Protein AF-A0A3C0K9N1-F1 (afdb_monomer)

Solvent-accessible surface area (backbone atoms only — not comparable to full-atom values): 19624 Å² total; per-residue (Å²): 109,70,69,60,33,52,50,52,17,53,50,45,26,50,51,42,51,54,48,61,71,38,53,42,49,38,34,46,33,34,35,40,28,23,64,56,66,27,59,30,39,39,35,45,18,40,74,100,64,52,79,46,93,79,39,55,53,50,42,80,39,55,44,75,37,80,40,80,46,78,43,80,44,89,32,66,52,48,59,44,32,40,38,42,26,65,38,64,45,62,46,47,36,34,42,34,37,44,34,44,33,46,99,86,49,77,48,74,28,47,32,70,57,42,60,73,44,45,76,48,61,37,47,42,45,82,74,45,82,44,97,82,19,34,32,30,39,28,75,36,59,67,20,31,41,31,34,61,49,60,68,79,73,54,55,78,80,58,68,74,76,51,45,61,64,25,50,51,50,10,51,53,52,24,53,52,48,50,51,50,53,50,51,51,52,48,33,48,72,77,36,48,69,58,39,52,51,51,50,46,31,48,57,74,45,64,54,44,53,50,52,52,22,48,52,53,31,57,57,41,57,72,66,50,55,58,30,51,50,58,75,74,12,42,41,35,50,38,20,14,47,27,36,59,59,70,69,27,54,13,67,56,97,55,100,78,44,64,74,56,80,91,62,77,62,64,68,25,49,52,39,20,51,42,36,60,75,77,35,64,67,58,56,82,48,61,69,61,36,49,34,56,31,90,42,14,32,63,58,40,54,45,49,43,60,32,37,29,46,23,34,39,16,39,26,55,31,41,23,68,77,68,71,35,73,49,68,59,14,51,52,51,27,50,49,48,33,70,72,48,60,55,31,55,74,56,40,51,37,54,61,61,66,52,50,47,52,13,49,54,34,36,32,52,31,28,38,54,48,11,69,74,68,72,39,71,69,36,40,63,67,32,108

pLDDT: mean 93.13, std 4.32, range [76.69, 98.56]

Secondary structure (DSSP, 8-state):
-HHHHHHHHHHHHHHHHHHHHH---EEEEEEEEESS--EEEEEEEETTTEEEEEEEEEEEPPBTS-EEEEEEE--SS---EEEEE--SSSEEEEEEEEEEE-SS-EEEE-HHHHHHTEEEEESEEEEEEETTEEEEEE-SS--EEEEEPPHHHHSPPPHHHHHHHHHHHHHHHHHHHHHHHHHHHHHHHH-HHHHHHHHHHHHTSSHHHHHHHHHHHHHHHHT--SPPP-TTHHHHHHHHHHHHHTS---S--SSSPPP--SS-SHHHHHHHHHHHHH-GGGGTS-HHHHHTSTTHHHHHHTHHHHHHHHHHHHHHHHHHHH--SSHHHHHHHHHHIIIIIT-HHHHSS--SHHHHHHHHHHHHHHHHHHHHH--HHHHHHH-

Structure (mmCIF, N/CA/C/O backbone):
data_AF-A0A3C0K9N1-F1
#
_entry.id   AF-A0A3C0K9N1-F1
#
loop_
_atom_site.group_PDB
_atom_site.id
_atom_site.type_symbol
_atom_site.label_atom_id
_atom_site.label_alt_id
_atom_site.label_comp_id
_atom_site.label_asym_id
_atom_site.label_entity_id
_atom_site.label_seq_id
_atom_site.pdbx_PDB_ins_code
_atom_site.Cartn_x
_atom_site.Cartn_y
_atom_site.Cartn_z
_atom_site.occupancy
_atom_site.B_iso_or_equiv
_atom_site.auth_seq_id
_atom_site.auth_comp_id
_atom_site.auth_asym_id
_atom_site.auth_atom_id
_atom_site.pdbx_PDB_model_num
ATOM 1 N N . MET A 1 1 ? -16.575 25.381 24.005 1.00 87.31 1 MET A N 1
ATOM 2 C CA . MET A 1 1 ? -16.587 25.046 22.565 1.00 87.31 1 MET A CA 1
ATOM 3 C C . MET A 1 1 ? -15.378 25.655 21.863 1.00 87.31 1 MET A C 1
ATOM 5 O O . MET A 1 1 ? -14.521 24.886 21.456 1.00 87.31 1 MET A O 1
ATOM 9 N N . ALA A 1 2 ? -15.237 26.988 21.836 1.00 91.00 2 ALA A N 1
ATOM 10 C CA . ALA A 1 2 ? -14.139 27.690 21.152 1.00 91.00 2 ALA A CA 1
ATOM 11 C C . ALA A 1 2 ? -12.730 27.137 21.454 1.00 91.00 2 ALA A C 1
ATOM 13 O O . ALA A 1 2 ? -12.016 26.767 20.531 1.00 91.00 2 ALA A O 1
ATOM 14 N N . VAL A 1 3 ? -12.365 26.972 22.733 1.00 93.31 3 VAL A N 1
ATOM 15 C CA . VAL A 1 3 ? -11.041 26.439 23.125 1.00 93.31 3 VAL A CA 1
ATOM 16 C C . VAL A 1 3 ? -10.761 25.050 22.535 1.00 93.31 3 VAL A C 1
ATOM 18 O O . VAL A 1 3 ? -9.659 24.802 22.060 1.00 93.31 3 VAL A O 1
ATOM 21 N N . ARG A 1 4 ? -11.751 24.144 22.512 1.00 89.12 4 ARG A N 1
ATOM 22 C CA . ARG A 1 4 ? -11.570 22.787 21.960 1.00 89.12 4 ARG A CA 1
ATOM 23 C C . ARG A 1 4 ? -11.407 22.810 20.447 1.00 89.12 4 ARG A C 1
ATOM 25 O O . ARG A 1 4 ? -10.566 22.092 19.929 1.00 89.12 4 ARG A O 1
ATOM 32 N N . VAL A 1 5 ? -12.187 23.645 19.760 1.00 91.94 5 VAL A N 1
ATOM 33 C CA . VAL A 1 5 ? -12.077 23.840 18.308 1.00 91.94 5 VAL A CA 1
ATOM 34 C C . VAL A 1 5 ? -10.672 24.332 17.963 1.00 91.94 5 VAL A C 1
ATOM 36 O O . VAL A 1 5 ? -10.017 23.744 17.110 1.00 91.94 5 VAL A O 1
ATOM 39 N N . ILE A 1 6 ? -10.185 25.356 18.673 1.00 93.12 6 ILE A N 1
ATOM 40 C CA . ILE A 1 6 ? -8.833 25.897 18.485 1.00 93.12 6 ILE A CA 1
ATOM 41 C C . ILE A 1 6 ? -7.780 24.816 18.738 1.00 93.12 6 ILE A C 1
ATOM 43 O O . ILE A 1 6 ? -6.900 24.627 17.904 1.00 93.12 6 ILE A O 1
ATOM 47 N N . LEU A 1 7 ? -7.896 24.060 19.835 1.00 91.06 7 LEU A N 1
ATOM 48 C CA . LEU A 1 7 ? -6.972 22.970 20.154 1.00 91.06 7 LEU A CA 1
ATOM 49 C C . LEU A 1 7 ? -6.930 21.913 19.037 1.00 91.06 7 LEU A C 1
ATOM 51 O O . LEU A 1 7 ? -5.851 21.510 18.614 1.00 91.06 7 LEU A O 1
ATOM 55 N N . VAL A 1 8 ? -8.091 21.494 18.524 1.00 88.50 8 VAL A N 1
ATOM 56 C CA . VAL A 1 8 ? -8.186 20.526 17.420 1.00 88.50 8 VAL A CA 1
ATOM 57 C C . VAL A 1 8 ? -7.553 21.085 16.140 1.00 88.50 8 VAL A C 1
ATOM 59 O O . VAL A 1 8 ? -6.824 20.364 15.460 1.00 88.50 8 VAL A O 1
ATOM 62 N N . GLY A 1 9 ? -7.753 22.371 15.842 1.00 91.88 9 GLY A N 1
ATOM 63 C CA . GLY A 1 9 ? -7.076 23.052 14.735 1.00 91.88 9 GLY A CA 1
ATOM 64 C C . GLY A 1 9 ? -5.554 23.073 14.891 1.00 91.88 9 GLY A C 1
ATOM 65 O O . GLY A 1 9 ? -4.833 22.728 13.957 1.00 91.88 9 GLY A O 1
ATOM 66 N N . MET A 1 10 ? -5.053 23.402 16.085 1.00 93.25 10 MET A N 1
ATOM 67 C CA . MET A 1 10 ? -3.617 23.374 16.388 1.00 93.25 10 MET A CA 1
ATOM 68 C C . MET A 1 10 ? -3.032 21.965 16.255 1.00 93.25 10 MET A C 1
ATOM 70 O O . MET A 1 10 ? -1.950 21.802 15.696 1.00 93.25 10 MET A O 1
ATOM 74 N N . MET A 1 11 ? -3.753 20.941 16.721 1.00 88.19 11 MET A N 1
ATOM 75 C CA . MET A 1 11 ? -3.347 19.543 16.562 1.00 88.19 11 MET A CA 1
ATOM 76 C C . MET A 1 11 ? -3.305 19.126 15.091 1.00 88.19 11 MET A C 1
ATOM 78 O O . MET A 1 11 ? -2.355 18.464 14.684 1.00 88.19 11 MET A O 1
ATOM 82 N N . ALA A 1 12 ? -4.292 19.529 14.286 1.00 88.44 12 ALA A N 1
ATOM 83 C CA . ALA A 1 12 ? -4.311 19.255 12.851 1.00 88.44 12 ALA A CA 1
ATOM 84 C C . ALA A 1 12 ? -3.141 19.935 12.127 1.00 88.44 12 ALA A C 1
ATOM 86 O O . ALA A 1 12 ? -2.463 19.292 11.327 1.00 88.44 12 ALA A O 1
ATOM 87 N N . LEU A 1 13 ? -2.854 21.200 12.456 1.00 91.88 13 LEU A N 1
ATOM 88 C CA . LEU A 1 13 ? -1.699 21.921 11.923 1.00 91.88 13 LEU A CA 1
ATOM 89 C C . LEU A 1 13 ? -0.391 21.222 12.303 1.00 91.88 13 LEU A C 1
ATOM 91 O O . LEU A 1 13 ? 0.445 20.975 11.440 1.00 91.88 13 LEU A O 1
ATOM 95 N N . PHE A 1 14 ? -0.218 20.869 13.577 1.00 90.75 14 PHE A N 1
ATOM 96 C CA . PHE A 1 14 ? 0.974 20.165 14.043 1.00 90.75 14 PHE A CA 1
ATOM 97 C C . PHE A 1 14 ? 1.143 18.812 13.342 1.00 90.75 14 PHE A C 1
ATOM 99 O O . PHE A 1 14 ? 2.216 18.527 12.813 1.00 90.75 14 PHE A O 1
ATOM 106 N N . ALA A 1 15 ? 0.079 18.010 13.264 1.00 85.25 15 ALA A N 1
ATOM 107 C CA . ALA A 1 15 ? 0.094 16.725 12.573 1.00 85.25 15 ALA A CA 1
ATOM 108 C C . ALA A 1 15 ? 0.443 16.883 11.086 1.00 85.25 15 ALA A C 1
ATOM 110 O O . ALA A 1 15 ? 1.245 16.113 10.566 1.00 85.25 15 ALA A O 1
ATOM 111 N N . PHE A 1 16 ? -0.093 17.908 10.418 1.00 88.44 16 PHE A N 1
ATOM 112 C CA . PHE A 1 16 ? 0.243 18.232 9.034 1.00 88.44 16 PHE A CA 1
ATOM 113 C C . PHE A 1 16 ? 1.710 18.627 8.866 1.00 88.44 16 PHE A C 1
ATOM 115 O O . PHE A 1 16 ? 2.364 18.157 7.938 1.00 88.44 16 PHE A O 1
ATOM 122 N N . MET A 1 17 ? 2.240 19.467 9.758 1.00 89.12 17 MET A N 1
ATOM 123 C CA . MET A 1 17 ? 3.641 19.895 9.725 1.00 89.12 17 MET A CA 1
ATOM 124 C C . MET A 1 17 ? 4.583 18.707 9.916 1.00 89.12 17 MET A C 1
ATOM 126 O O . MET A 1 17 ? 5.539 18.552 9.157 1.00 89.12 17 MET A O 1
ATOM 130 N N . VAL A 1 18 ? 4.285 17.842 10.889 1.00 86.25 18 VAL A N 1
ATOM 131 C CA . VAL A 1 18 ? 5.018 16.596 11.140 1.00 86.25 18 VAL A CA 1
ATOM 132 C C . VAL A 1 18 ? 4.945 15.692 9.912 1.00 86.25 18 VAL A C 1
ATOM 134 O O . VAL A 1 18 ? 5.981 15.336 9.353 1.00 86.25 18 VAL A O 1
ATOM 137 N N . TYR A 1 19 ? 3.737 15.381 9.437 1.00 84.62 19 TYR A N 1
ATOM 138 C CA . TYR A 1 19 ? 3.532 14.520 8.276 1.00 84.62 19 TYR A CA 1
ATOM 139 C C . TYR A 1 19 ? 4.257 15.047 7.037 1.00 84.62 19 TYR A C 1
ATOM 141 O O . TYR A 1 19 ? 4.977 14.292 6.401 1.00 84.62 19 TYR A O 1
ATOM 149 N N . SER A 1 20 ? 4.138 16.336 6.724 1.00 84.44 20 SER A N 1
ATOM 150 C CA . SER A 1 20 ? 4.755 16.940 5.533 1.00 84.44 20 SER A CA 1
ATOM 151 C C . SER A 1 20 ? 6.275 17.070 5.645 1.00 84.44 20 SER A C 1
ATOM 153 O O . SER A 1 20 ? 6.964 17.140 4.633 1.00 84.44 20 SER A O 1
ATOM 155 N N . SER A 1 21 ? 6.816 17.100 6.866 1.00 83.06 21 SER A N 1
ATOM 156 C CA . SER A 1 21 ? 8.268 17.095 7.086 1.00 83.06 21 SER A CA 1
ATOM 157 C C . SER A 1 21 ? 8.871 15.704 6.881 1.00 83.06 21 SER A C 1
ATOM 159 O O . SER A 1 21 ? 10.008 15.589 6.420 1.00 83.06 21 SER A O 1
ATOM 161 N N . PHE A 1 22 ? 8.114 14.653 7.213 1.00 83.12 22 PHE A N 1
ATOM 162 C CA . PHE A 1 22 ? 8.545 13.265 7.050 1.00 83.12 22 PHE A CA 1
ATOM 163 C C . PHE A 1 22 ? 8.198 12.688 5.679 1.00 83.12 22 PHE A C 1
ATOM 165 O O . PHE A 1 22 ? 9.005 11.965 5.113 1.00 83.12 22 PHE A O 1
ATOM 172 N N . SER A 1 23 ? 7.020 12.981 5.138 1.00 83.00 23 SER A N 1
ATOM 173 C CA . SER A 1 23 ? 6.534 12.426 3.876 1.00 83.00 23 SER A CA 1
ATOM 174 C C . SER A 1 23 ? 7.267 13.067 2.702 1.00 83.00 23 SER A C 1
ATOM 176 O O . SER A 1 23 ? 7.183 14.274 2.475 1.00 83.00 23 SER A O 1
ATOM 178 N N . LYS A 1 24 ? 8.002 12.248 1.952 1.00 86.62 24 LYS A N 1
ATOM 179 C CA . LYS A 1 24 ? 8.765 12.653 0.770 1.00 86.62 24 LYS A C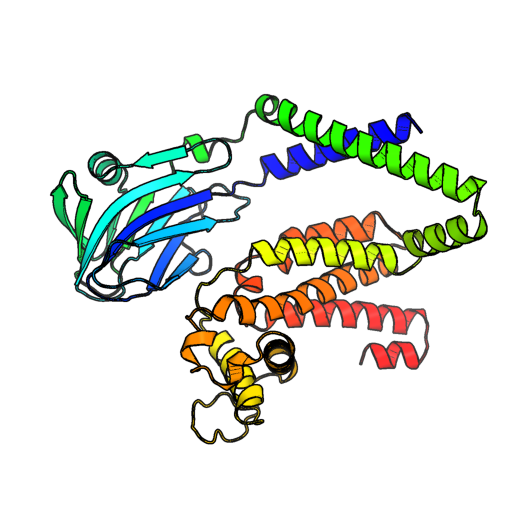A 1
ATOM 180 C C . LYS A 1 24 ? 8.362 11.784 -0.426 1.00 86.62 24 LYS A C 1
ATOM 182 O O . LYS A 1 24 ? 9.227 11.111 -0.982 1.00 86.62 24 LYS A O 1
ATOM 187 N N . PRO A 1 25 ? 7.066 11.735 -0.799 1.00 90.25 25 PRO A N 1
ATOM 188 C CA . PRO A 1 25 ? 6.637 10.920 -1.922 1.00 90.25 25 PRO A CA 1
ATOM 189 C C . PRO A 1 25 ? 7.299 11.441 -3.195 1.00 90.25 25 PRO A C 1
ATOM 191 O O . PRO A 1 25 ? 7.352 12.653 -3.417 1.00 90.25 25 PRO A O 1
ATOM 194 N N . VAL A 1 26 ? 7.805 10.525 -4.010 1.00 94.06 26 VAL A N 1
ATOM 195 C CA . VAL A 1 26 ? 8.385 10.847 -5.313 1.00 94.06 26 VAL A CA 1
ATOM 196 C C . VAL A 1 26 ? 7.639 10.056 -6.364 1.00 94.06 26 VAL A C 1
ATOM 198 O O . VAL A 1 26 ? 7.511 8.839 -6.264 1.00 94.06 26 VAL A O 1
ATOM 201 N N . ARG A 1 27 ? 7.179 10.754 -7.392 1.00 95.75 27 ARG A N 1
ATOM 202 C CA . ARG A 1 27 ? 6.587 10.163 -8.576 1.00 95.75 27 ARG A CA 1
ATOM 203 C C . ARG A 1 27 ? 7.601 10.197 -9.709 1.00 95.75 27 ARG A C 1
ATOM 205 O O . ARG A 1 27 ? 8.026 11.273 -10.136 1.00 95.75 27 ARG A O 1
ATOM 212 N N . LEU A 1 28 ? 7.986 9.015 -10.172 1.00 96.50 28 LEU A N 1
ATOM 213 C CA . LEU A 1 28 ? 8.875 8.809 -11.307 1.00 96.50 28 LEU A CA 1
ATOM 214 C C . LEU A 1 28 ? 8.033 8.406 -12.514 1.00 96.50 28 LEU A C 1
ATOM 216 O O . LEU A 1 28 ? 7.377 7.365 -12.500 1.00 96.50 28 LEU A O 1
ATOM 220 N N . ARG A 1 29 ? 8.088 9.206 -13.574 1.00 97.62 29 ARG A N 1
ATOM 221 C CA . ARG A 1 29 ? 7.437 8.908 -14.844 1.00 97.62 29 ARG A CA 1
ATOM 222 C C . ARG A 1 29 ? 8.461 8.880 -15.960 1.00 97.62 29 ARG A C 1
ATOM 224 O O . ARG A 1 29 ? 9.307 9.760 -16.020 1.00 97.62 29 ARG A O 1
ATOM 231 N N . PHE A 1 30 ? 8.380 7.915 -16.859 1.00 97.50 30 PHE A N 1
ATOM 232 C CA . PHE A 1 30 ? 9.242 7.896 -18.036 1.00 97.50 30 PHE A CA 1
ATOM 233 C C . PHE A 1 30 ? 8.566 7.214 -19.215 1.00 97.50 30 PHE A C 1
ATOM 235 O O . PHE A 1 30 ? 7.638 6.421 -19.052 1.00 97.50 30 PHE A O 1
ATOM 242 N N . GLU A 1 31 ? 9.034 7.544 -20.411 1.00 97.56 31 GLU A N 1
ATOM 243 C CA . GLU A 1 31 ? 8.622 6.888 -21.648 1.00 97.56 31 GLU A CA 1
ATOM 244 C C . GLU A 1 31 ? 9.718 5.940 -22.105 1.00 97.56 31 GLU A C 1
ATOM 246 O O . GLU A 1 31 ? 10.836 6.378 -22.378 1.00 97.56 31 GLU A O 1
ATOM 251 N N . LEU A 1 32 ? 9.382 4.654 -22.185 1.00 97.75 32 LEU A N 1
ATOM 252 C CA . LEU A 1 32 ? 10.300 3.585 -22.558 1.00 97.75 32 LEU A CA 1
ATOM 253 C C . LEU A 1 32 ? 9.715 2.790 -23.727 1.00 97.75 32 LEU A C 1
ATOM 255 O O . LEU A 1 32 ? 8.536 2.433 -23.726 1.00 97.75 32 LEU A O 1
ATOM 259 N N . TRP A 1 33 ? 10.569 2.500 -24.700 1.00 97.62 33 TRP A N 1
ATOM 260 C CA . TRP A 1 33 ? 10.360 1.487 -25.728 1.00 97.62 33 TRP A CA 1
ATOM 261 C C . TRP A 1 33 ? 11.379 0.372 -25.497 1.00 97.62 33 TRP A C 1
ATOM 263 O O . TRP A 1 33 ? 12.538 0.654 -25.199 1.00 97.62 33 TRP A O 1
ATOM 273 N N . ALA A 1 34 ? 10.969 -0.884 -25.616 1.00 96.88 34 ALA A N 1
ATOM 274 C CA . ALA A 1 34 ? 11.843 -2.031 -25.399 1.00 96.88 34 ALA A CA 1
ATOM 275 C C . ALA A 1 34 ? 11.562 -3.108 -26.447 1.00 96.88 34 ALA A C 1
ATOM 277 O O . ALA A 1 34 ? 10.407 -3.346 -26.792 1.00 96.88 34 ALA A O 1
ATOM 278 N N . GLU A 1 35 ? 12.599 -3.784 -26.934 1.00 96.00 35 GLU A N 1
ATOM 279 C CA . GLU A 1 35 ? 12.467 -4.820 -27.965 1.00 96.00 35 GLU A CA 1
ATOM 280 C C . GLU A 1 35 ? 11.593 -6.001 -27.505 1.00 96.00 35 GLU A C 1
ATOM 282 O O . GLU A 1 35 ? 10.797 -6.534 -28.276 1.00 96.00 35 GLU A O 1
ATOM 287 N N . HIS A 1 36 ? 11.684 -6.363 -26.222 1.00 92.62 36 HIS A N 1
ATOM 288 C CA . HIS A 1 36 ? 10.996 -7.507 -25.627 1.00 92.62 36 HIS A CA 1
ATOM 289 C C . HIS A 1 36 ? 10.070 -7.076 -24.483 1.00 92.62 36 HIS A C 1
ATOM 291 O O . HIS A 1 36 ? 10.371 -6.141 -23.741 1.00 92.62 36 HIS A O 1
ATOM 297 N N . SER A 1 37 ? 8.962 -7.802 -24.288 1.00 87.56 37 SER A N 1
ATOM 298 C CA . SER A 1 37 ? 8.090 -7.607 -23.124 1.00 87.56 37 SER A CA 1
ATOM 299 C C . SER A 1 37 ? 8.756 -8.234 -21.904 1.00 87.56 37 SER A C 1
ATOM 301 O O . SER A 1 37 ? 8.639 -9.432 -21.656 1.00 87.56 37 SER A O 1
ATOM 303 N N . ASN A 1 38 ? 9.479 -7.408 -21.156 1.00 86.88 38 ASN A N 1
ATOM 304 C CA . ASN A 1 38 ? 10.064 -7.773 -19.876 1.00 86.88 38 ASN A CA 1
ATOM 305 C C . ASN A 1 38 ? 9.478 -6.910 -18.757 1.00 86.88 38 ASN A C 1
ATOM 307 O O . ASN A 1 38 ? 9.027 -5.795 -19.007 1.00 86.88 38 ASN A O 1
ATOM 311 N N . PRO A 1 39 ? 9.480 -7.404 -17.513 1.00 90.12 39 PRO A N 1
ATOM 312 C CA . PRO A 1 39 ? 9.394 -6.555 -16.335 1.00 90.12 39 PRO A CA 1
ATOM 313 C C . PRO A 1 39 ? 10.266 -5.306 -16.447 1.00 90.12 39 PRO A C 1
ATOM 315 O O . PRO A 1 39 ? 11.446 -5.425 -16.762 1.00 90.12 39 PRO A O 1
ATOM 318 N N . VAL A 1 40 ? 9.684 -4.146 -16.154 1.00 93.94 40 VAL A N 1
ATOM 319 C CA . VAL A 1 40 ? 10.433 -2.912 -15.926 1.00 93.94 40 VAL A CA 1
ATOM 320 C C . VAL A 1 40 ? 10.509 -2.712 -14.424 1.00 93.94 40 VAL A C 1
ATOM 322 O O . VAL A 1 40 ? 9.481 -2.475 -13.774 1.00 93.94 40 VAL A O 1
ATOM 325 N N . ASP A 1 41 ? 11.714 -2.840 -13.879 1.00 93.94 41 ASP A N 1
ATOM 326 C CA . ASP A 1 41 ? 11.977 -2.660 -12.457 1.00 93.94 41 ASP A CA 1
ATOM 327 C C . ASP A 1 41 ? 12.590 -1.281 -12.207 1.00 93.94 41 ASP A C 1
ATOM 329 O O . ASP A 1 41 ? 13.497 -0.827 -12.903 1.00 93.94 41 ASP A O 1
ATOM 333 N N . VAL A 1 42 ? 12.079 -0.599 -11.187 1.00 94.88 42 VAL A N 1
ATOM 334 C CA . VAL A 1 42 ? 12.653 0.642 -10.674 1.00 94.88 42 VAL A CA 1
ATOM 335 C C . VAL A 1 42 ? 13.086 0.392 -9.247 1.00 94.88 42 VAL A C 1
ATOM 337 O O . VAL A 1 42 ? 12.248 0.237 -8.359 1.00 94.88 42 VAL A O 1
ATOM 340 N N . TYR A 1 43 ? 14.390 0.406 -9.024 1.00 94.56 43 TYR A N 1
ATOM 341 C CA . TYR A 1 43 ? 14.997 0.416 -7.704 1.00 94.56 43 TYR A CA 1
ATOM 342 C C . TYR A 1 43 ? 15.267 1.853 -7.272 1.00 94.56 43 TYR A C 1
ATOM 344 O O . TYR A 1 43 ? 15.588 2.722 -8.085 1.00 94.56 43 TYR A O 1
ATOM 352 N N . TYR A 1 44 ? 15.190 2.106 -5.972 1.00 93.94 44 TYR A N 1
ATOM 353 C CA . TYR A 1 44 ? 15.561 3.399 -5.415 1.00 93.94 44 TYR A CA 1
ATOM 354 C C . TYR A 1 44 ? 16.467 3.233 -4.202 1.00 93.94 44 TYR A C 1
ATOM 356 O O . TYR A 1 44 ? 16.286 2.341 -3.371 1.00 93.94 44 TYR A O 1
ATOM 364 N N . ALA A 1 45 ? 17.466 4.105 -4.117 1.00 92.88 45 ALA A N 1
ATOM 365 C CA . ALA A 1 45 ? 18.404 4.144 -3.009 1.00 92.88 45 ALA A CA 1
ATOM 366 C C . ALA A 1 45 ? 18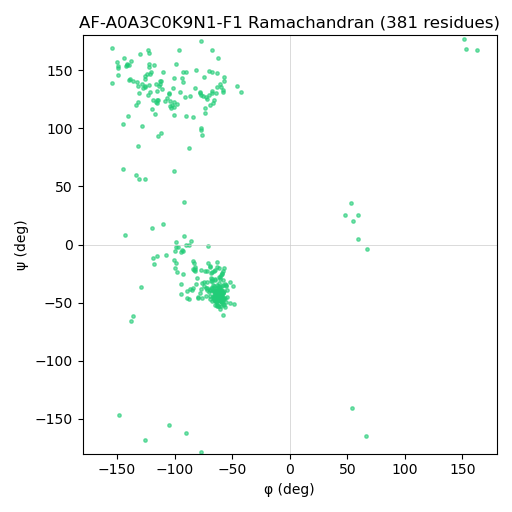.025 5.258 -2.034 1.00 92.88 45 ALA A C 1
ATOM 368 O O . ALA A 1 45 ? 17.596 6.350 -2.426 1.00 92.88 45 ALA A O 1
ATOM 369 N N . LEU A 1 46 ? 18.218 4.984 -0.749 1.00 90.44 46 LEU A N 1
ATOM 370 C CA . LEU A 1 46 ? 18.160 5.999 0.293 1.00 90.44 46 LEU A CA 1
ATOM 371 C C . LEU A 1 46 ? 19.596 6.436 0.631 1.00 90.44 46 LEU A C 1
ATOM 373 O O . LEU A 1 46 ? 20.531 5.638 0.471 1.00 90.44 46 LEU A O 1
ATOM 377 N N . PRO A 1 47 ? 19.788 7.661 1.152 1.00 86.06 47 PRO A N 1
ATOM 378 C CA . PRO A 1 47 ? 21.078 8.130 1.627 1.00 86.06 47 PRO A CA 1
ATOM 379 C C . PRO A 1 47 ? 21.759 7.073 2.499 1.00 86.06 47 PRO A C 1
ATOM 381 O O . PRO A 1 47 ? 21.093 6.426 3.310 1.00 86.06 47 PRO A O 1
ATOM 384 N N . SER A 1 48 ? 23.061 6.881 2.270 1.00 82.62 48 SER A N 1
ATOM 385 C CA . SER A 1 48 ? 23.970 5.995 3.019 1.00 82.62 48 SER A CA 1
ATOM 386 C C . SER A 1 48 ? 23.641 4.495 3.089 1.00 82.62 48 SER A C 1
ATOM 388 O O . SER A 1 48 ? 24.369 3.765 3.755 1.00 82.62 48 SER A O 1
ATOM 390 N N . THR A 1 49 ? 22.606 3.999 2.402 1.00 80.12 49 THR A N 1
ATOM 391 C CA . THR A 1 49 ? 22.207 2.571 2.471 1.00 80.12 49 THR A CA 1
ATOM 392 C C . THR A 1 49 ? 22.348 1.804 1.157 1.00 80.12 49 THR A C 1
ATOM 394 O O . THR A 1 49 ? 22.267 0.578 1.168 1.00 80.12 49 THR A O 1
ATOM 397 N N . GLY A 1 50 ? 22.613 2.495 0.042 1.00 83.56 50 GLY A N 1
ATOM 398 C CA . GLY A 1 50 ? 22.729 1.871 -1.279 1.00 83.56 50 GLY A CA 1
ATOM 399 C C . GLY A 1 50 ? 21.404 1.284 -1.782 1.00 83.56 50 GLY A C 1
ATOM 400 O O . GLY A 1 50 ? 20.328 1.599 -1.266 1.00 83.56 50 GLY A O 1
ATOM 401 N N . TYR A 1 51 ? 21.478 0.442 -2.815 1.00 83.88 51 TYR A N 1
ATOM 402 C CA . TYR A 1 51 ? 20.309 -0.266 -3.340 1.00 83.88 51 TYR A CA 1
ATOM 403 C C . TYR A 1 51 ? 19.957 -1.453 -2.446 1.00 83.88 51 TYR A C 1
ATOM 405 O O . TYR A 1 51 ? 20.805 -2.276 -2.110 1.00 83.88 51 TYR A O 1
ATOM 413 N N . ASN A 1 52 ? 18.680 -1.561 -2.095 1.00 80.56 52 ASN A N 1
ATOM 414 C CA . ASN A 1 52 ? 18.139 -2.703 -1.374 1.00 80.56 52 ASN A CA 1
ATOM 415 C C . ASN A 1 52 ? 17.131 -3.413 -2.278 1.00 80.56 52 ASN A C 1
ATOM 417 O O . ASN A 1 52 ? 16.231 -2.771 -2.816 1.00 80.56 52 ASN A O 1
ATOM 421 N N . ALA A 1 53 ? 17.235 -4.738 -2.396 1.00 76.69 53 ALA A N 1
ATOM 422 C CA . ALA A 1 53 ? 16.318 -5.546 -3.199 1.00 76.69 53 ALA A CA 1
ATOM 423 C C . ALA A 1 53 ? 14.840 -5.388 -2.790 1.00 76.69 53 ALA A C 1
ATOM 425 O O . ALA A 1 53 ? 13.947 -5.673 -3.578 1.00 76.69 53 ALA A O 1
ATOM 426 N N . ARG A 1 54 ? 14.552 -4.916 -1.571 1.00 77.19 54 ARG A N 1
ATOM 427 C CA . ARG A 1 54 ? 13.189 -4.631 -1.092 1.00 77.19 54 ARG A CA 1
ATOM 428 C C . ARG A 1 54 ? 12.652 -3.261 -1.520 1.00 77.19 54 ARG A C 1
ATOM 430 O O . ARG A 1 54 ? 11.453 -3.036 -1.408 1.00 77.19 54 ARG A O 1
ATOM 437 N N . LEU A 1 55 ? 13.515 -2.353 -1.970 1.00 83.31 55 LEU A N 1
ATOM 438 C CA . LEU A 1 55 ? 13.166 -0.994 -2.389 1.00 83.31 55 LEU A CA 1
ATOM 439 C C . LEU A 1 55 ? 13.081 -0.932 -3.914 1.00 83.31 55 LEU A C 1
ATOM 441 O O . LEU A 1 55 ? 13.877 -0.260 -4.570 1.00 83.31 55 LEU A O 1
ATOM 445 N N . HIS A 1 56 ? 12.131 -1.682 -4.470 1.00 89.06 56 HIS A N 1
ATOM 446 C CA . HIS A 1 56 ? 11.838 -1.647 -5.896 1.00 89.06 56 HIS A CA 1
ATOM 447 C C . HIS A 1 56 ? 10.341 -1.697 -6.163 1.00 89.06 56 HIS A C 1
ATOM 449 O O . HIS A 1 56 ? 9.560 -2.214 -5.360 1.00 89.06 56 HIS A O 1
ATOM 455 N N . ILE A 1 57 ? 9.949 -1.153 -7.307 1.00 87.94 57 ILE A N 1
ATOM 456 C CA . ILE A 1 57 ? 8.596 -1.248 -7.837 1.00 87.94 57 ILE A CA 1
ATOM 457 C C . ILE A 1 57 ? 8.710 -1.771 -9.261 1.00 87.94 57 ILE A C 1
ATOM 459 O O . ILE A 1 57 ? 9.538 -1.305 -10.037 1.00 87.94 57 ILE A O 1
ATOM 463 N N . MET A 1 58 ? 7.856 -2.732 -9.595 1.00 90.31 58 MET A N 1
ATOM 464 C CA . MET A 1 58 ? 7.837 -3.364 -10.906 1.00 90.31 58 MET A CA 1
ATOM 465 C C . MET A 1 58 ? 6.521 -3.074 -11.625 1.00 90.31 58 MET A C 1
ATOM 467 O O . MET A 1 58 ? 5.438 -3.176 -11.032 1.00 90.31 58 MET A O 1
ATOM 471 N N . GLN A 1 59 ? 6.609 -2.781 -12.920 1.00 89.56 59 GLN A N 1
ATOM 472 C CA . GLN A 1 59 ? 5.481 -2.820 -13.850 1.00 89.56 59 GLN A CA 1
ATOM 473 C C . GLN A 1 59 ? 5.778 -3.775 -15.008 1.00 89.56 59 GLN A C 1
ATOM 475 O O . GLN A 1 59 ? 6.931 -4.034 -15.342 1.00 89.56 59 GLN A O 1
ATOM 480 N N . GLN A 1 60 ? 4.729 -4.342 -15.602 1.00 87.81 60 GLN A N 1
ATOM 481 C CA . GLN A 1 60 ? 4.881 -5.183 -16.785 1.00 87.81 60 GLN A CA 1
ATOM 482 C C . GLN A 1 60 ? 5.279 -4.308 -17.974 1.00 87.81 60 GLN A C 1
ATOM 484 O O . GLN A 1 60 ? 4.605 -3.312 -18.242 1.00 87.81 60 GLN A O 1
ATOM 489 N N . GLY A 1 61 ? 6.344 -4.680 -18.682 1.00 88.12 61 GLY A N 1
ATOM 490 C CA . GLY A 1 61 ? 6.768 -3.952 -19.868 1.00 88.12 61 GLY A CA 1
ATOM 491 C C . GLY A 1 61 ? 5.980 -4.315 -21.120 1.00 88.12 61 GLY A C 1
ATOM 492 O O . GLY A 1 61 ? 5.513 -5.448 -21.286 1.00 88.12 61 GLY A O 1
ATOM 493 N N . VAL A 1 62 ? 5.863 -3.345 -22.022 1.00 91.19 62 VAL A N 1
ATOM 494 C CA . VAL A 1 62 ? 5.234 -3.488 -23.340 1.00 91.19 62 VAL A CA 1
ATOM 495 C C . VAL A 1 62 ? 6.327 -3.569 -24.406 1.00 91.19 62 VAL A C 1
ATOM 497 O O . VAL A 1 62 ? 7.178 -2.686 -24.487 1.00 91.19 62 VAL A O 1
ATOM 500 N N . ALA A 1 63 ? 6.319 -4.642 -25.201 1.00 93.75 63 ALA A N 1
ATOM 501 C CA . ALA A 1 63 ? 7.281 -4.835 -26.286 1.00 93.75 63 ALA A CA 1
ATOM 502 C C . ALA A 1 63 ? 6.957 -3.932 -27.480 1.00 93.75 63 ALA A C 1
ATOM 5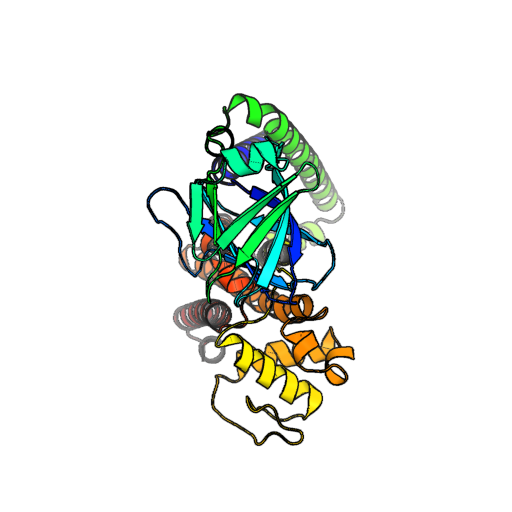04 O O . ALA A 1 63 ? 5.790 -3.747 -27.820 1.00 93.75 63 ALA A O 1
ATOM 505 N N . GLN A 1 64 ? 8.002 -3.447 -28.147 1.00 95.06 64 GLN A N 1
ATOM 506 C CA . GLN A 1 64 ? 7.972 -2.775 -29.448 1.00 95.06 64 GLN A CA 1
ATOM 507 C C . GLN A 1 64 ? 7.027 -1.567 -29.543 1.00 95.06 64 GLN A C 1
ATOM 509 O O . GLN A 1 64 ? 6.697 -1.108 -30.636 1.00 95.06 64 GLN A O 1
ATOM 514 N N . GLN A 1 65 ? 6.653 -0.982 -28.407 1.00 96.00 65 GLN A N 1
ATOM 515 C CA . GLN A 1 65 ? 5.781 0.180 -28.331 1.00 96.00 65 GLN A CA 1
ATOM 516 C C . GLN A 1 65 ? 6.289 1.148 -27.265 1.00 96.00 65 GLN A C 1
ATOM 518 O O . GLN A 1 65 ? 6.746 0.736 -26.201 1.00 96.00 65 GLN A O 1
ATOM 523 N N . TRP A 1 66 ? 6.182 2.449 -27.544 1.00 96.56 66 TRP A N 1
ATOM 524 C CA . TRP A 1 66 ? 6.405 3.470 -26.526 1.00 96.56 66 TRP A CA 1
ATOM 525 C C . TRP A 1 66 ? 5.318 3.377 -25.464 1.00 96.56 66 TRP A C 1
ATOM 527 O O . TRP A 1 66 ? 4.128 3.481 -25.767 1.00 96.56 66 TRP A O 1
ATOM 537 N N . TRP A 1 67 ? 5.738 3.217 -24.216 1.00 96.44 67 TRP A N 1
ATOM 538 C CA . TRP A 1 67 ? 4.834 3.151 -23.084 1.00 96.44 67 TRP A CA 1
ATOM 539 C C . TRP A 1 67 ? 5.256 4.128 -21.992 1.00 96.44 67 TRP A C 1
ATOM 541 O O . TRP A 1 67 ? 6.442 4.268 -21.690 1.00 96.44 67 TRP A O 1
ATOM 551 N N . SER A 1 68 ? 4.271 4.809 -21.402 1.00 96.38 68 SER A N 1
ATOM 552 C CA . SER A 1 68 ? 4.489 5.710 -20.270 1.00 96.38 68 SER A CA 1
ATOM 553 C C . SER A 1 68 ? 4.349 4.924 -18.974 1.00 96.38 68 SER A C 1
ATOM 555 O O . SER A 1 68 ? 3.251 4.498 -18.607 1.00 96.38 68 SER A O 1
ATOM 557 N N . TYR A 1 69 ? 5.466 4.744 -18.283 1.00 95.25 69 TYR A N 1
ATOM 558 C CA . TYR A 1 69 ? 5.502 4.138 -16.962 1.00 95.25 69 TYR A CA 1
ATOM 559 C C . TYR A 1 69 ? 5.414 5.224 -15.905 1.00 95.25 69 TYR A C 1
ATOM 561 O O . TYR A 1 69 ? 6.012 6.288 -16.049 1.00 95.25 69 TYR A O 1
ATOM 569 N N . ASP A 1 70 ? 4.653 4.951 -14.852 1.00 94.62 70 ASP A N 1
ATOM 570 C CA . ASP A 1 70 ? 4.341 5.917 -13.806 1.00 94.62 70 ASP A CA 1
ATOM 571 C C . ASP A 1 70 ? 4.369 5.224 -12.444 1.00 94.62 70 ASP A C 1
ATOM 573 O O . ASP A 1 70 ? 3.535 4.360 -12.154 1.00 94.62 70 ASP A O 1
ATOM 577 N N . PHE A 1 71 ? 5.372 5.564 -11.642 1.00 92.25 71 PHE A N 1
ATOM 578 C CA . PHE A 1 71 ? 5.668 4.951 -10.357 1.00 92.25 71 PHE A CA 1
ATOM 579 C C . PHE A 1 71 ? 5.503 5.975 -9.242 1.00 92.25 71 PHE A C 1
ATOM 581 O O . PHE A 1 71 ? 6.184 6.997 -9.234 1.00 92.25 71 PHE A O 1
ATOM 588 N N . ASP A 1 72 ? 4.639 5.670 -8.277 1.00 90.25 72 ASP A N 1
ATOM 589 C CA . ASP A 1 72 ? 4.509 6.429 -7.034 1.00 90.25 72 ASP A CA 1
ATOM 590 C C . ASP A 1 72 ? 5.308 5.728 -5.930 1.00 90.25 72 ASP A C 1
ATOM 592 O O . ASP A 1 72 ? 5.080 4.549 -5.641 1.00 90.25 72 ASP A O 1
ATOM 596 N N . ILE A 1 73 ? 6.280 6.432 -5.352 1.00 89.56 73 ILE A N 1
ATOM 597 C CA . ILE A 1 73 ? 7.202 5.902 -4.348 1.00 89.56 73 ILE A CA 1
ATOM 598 C C . ILE A 1 73 ? 6.901 6.583 -3.010 1.00 89.56 73 ILE A C 1
ATOM 600 O O . ILE A 1 73 ? 7.412 7.677 -2.734 1.00 89.56 73 ILE A O 1
ATOM 604 N N . PRO A 1 74 ? 6.094 5.944 -2.141 1.00 82.06 74 PRO A N 1
ATOM 605 C CA . PRO A 1 74 ? 5.786 6.478 -0.826 1.00 82.06 74 PRO A CA 1
ATOM 606 C C . PRO A 1 74 ? 6.978 6.243 0.106 1.00 82.06 74 PRO A C 1
ATOM 608 O O . PRO A 1 74 ? 7.157 5.160 0.663 1.00 82.06 74 PRO A O 1
ATOM 611 N N . THR A 1 75 ? 7.815 7.263 0.286 1.00 84.06 75 THR A N 1
ATOM 612 C CA . THR A 1 75 ? 8.964 7.205 1.197 1.00 84.06 75 THR A CA 1
ATOM 613 C C . THR A 1 75 ? 8.923 8.323 2.233 1.00 84.06 75 THR A C 1
ATOM 615 O O . THR A 1 75 ? 8.469 9.436 1.971 1.00 84.06 75 THR A O 1
ATOM 618 N N . TYR A 1 76 ? 9.428 8.018 3.431 1.00 83.62 76 TYR A N 1
ATOM 619 C CA . TYR A 1 76 ? 9.644 8.990 4.509 1.00 83.62 76 TYR A CA 1
ATOM 620 C C . TYR A 1 76 ? 11.090 9.508 4.569 1.00 83.62 76 TYR A C 1
ATOM 622 O O . TYR A 1 76 ? 11.469 10.309 5.423 1.00 83.62 76 TYR A O 1
ATOM 630 N N . ARG A 1 77 ? 11.945 8.993 3.684 1.00 86.06 77 ARG A N 1
ATOM 631 C CA . ARG A 1 77 ? 13.349 9.378 3.545 1.00 86.06 77 ARG A CA 1
ATOM 632 C C . ARG A 1 77 ? 13.569 9.876 2.127 1.00 86.06 77 ARG A C 1
ATOM 634 O O . ARG A 1 77 ? 12.927 9.390 1.202 1.00 86.06 77 ARG A O 1
ATOM 641 N N . ALA A 1 78 ? 14.459 10.850 1.963 1.00 89.19 78 ALA A N 1
ATOM 642 C CA . ALA A 1 78 ? 14.775 11.352 0.632 1.00 89.19 78 ALA A CA 1
ATOM 643 C C . ALA A 1 78 ? 15.325 10.201 -0.217 1.00 89.19 78 ALA A C 1
ATOM 645 O O . ALA A 1 78 ? 16.137 9.426 0.281 1.00 89.19 78 ALA A O 1
ATOM 646 N N . VAL A 1 79 ? 14.876 10.084 -1.463 1.00 92.56 79 VAL A N 1
ATOM 647 C CA . VAL A 1 79 ? 15.522 9.206 -2.442 1.00 92.56 79 VAL A CA 1
ATOM 648 C C . VAL A 1 79 ? 16.773 9.919 -2.935 1.00 92.56 79 VAL A C 1
ATOM 650 O O . VAL A 1 79 ? 16.703 11.096 -3.288 1.00 92.56 79 VAL A O 1
ATOM 653 N N . SER A 1 80 ? 17.915 9.237 -2.928 1.00 93.69 80 SER A N 1
ATOM 654 C CA . SER A 1 80 ? 19.167 9.795 -3.450 1.00 93.69 80 SER A CA 1
ATOM 655 C C . SER A 1 80 ? 19.400 9.408 -4.906 1.00 93.69 80 SER A C 1
ATOM 657 O O . SER A 1 80 ? 19.948 10.201 -5.670 1.00 93.69 80 SER A O 1
ATOM 659 N N . GLU A 1 81 ? 18.981 8.205 -5.301 1.00 95.00 81 GLU A N 1
ATOM 660 C CA . GLU A 1 81 ? 19.198 7.679 -6.647 1.00 95.00 81 GLU A CA 1
ATOM 661 C C . GLU A 1 81 ? 18.077 6.744 -7.093 1.00 95.00 81 GLU A C 1
ATOM 663 O O . GLU A 1 81 ? 17.453 6.063 -6.273 1.00 95.00 81 GLU A O 1
ATOM 668 N N . PHE A 1 82 ? 17.905 6.667 -8.408 1.00 96.00 82 PHE A N 1
ATOM 669 C CA . PHE A 1 82 ? 17.106 5.659 -9.086 1.00 96.00 82 PHE A CA 1
ATOM 670 C C . PHE A 1 82 ? 17.993 4.734 -9.900 1.00 96.00 82 PHE A C 1
ATOM 672 O O . PHE A 1 82 ? 18.913 5.191 -10.576 1.00 96.00 82 PHE A O 1
ATOM 679 N N . ARG A 1 83 ? 17.657 3.448 -9.887 1.00 95.88 83 ARG A N 1
ATOM 680 C CA . ARG A 1 83 ? 18.145 2.451 -10.833 1.00 95.88 83 ARG A CA 1
ATOM 681 C C . ARG A 1 83 ? 16.946 1.948 -11.637 1.00 95.88 83 ARG A C 1
ATOM 683 O O . ARG A 1 83 ? 15.962 1.501 -11.055 1.00 95.88 83 ARG A O 1
ATOM 690 N N . LEU A 1 84 ? 17.019 2.089 -12.953 1.00 96.69 84 LEU A N 1
ATOM 691 C CA . LEU A 1 84 ? 16.002 1.648 -13.899 1.00 96.69 84 LEU A CA 1
ATOM 692 C C . LEU A 1 84 ? 16.522 0.432 -14.661 1.00 96.69 84 LEU A C 1
ATOM 694 O O . LEU A 1 84 ? 17.540 0.542 -15.344 1.00 96.69 84 LEU A O 1
ATOM 698 N N . ASP A 1 85 ? 15.771 -0.662 -14.605 1.00 96.12 85 ASP A N 1
ATOM 699 C CA . ASP A 1 85 ? 16.093 -1.932 -15.249 1.00 96.12 85 ASP A CA 1
ATOM 700 C C . ASP A 1 85 ? 15.026 -2.194 -16.329 1.00 96.12 85 ASP A C 1
ATOM 702 O O . ASP A 1 85 ? 13.929 -2.679 -16.030 1.00 96.12 85 ASP A O 1
ATOM 706 N N . PRO A 1 86 ? 15.279 -1.799 -17.589 1.00 94.75 86 PRO A N 1
ATOM 707 C CA . PRO A 1 86 ? 14.283 -1.860 -18.659 1.00 94.75 86 PRO A CA 1
ATOM 708 C C . PRO A 1 86 ? 14.151 -3.246 -19.304 1.00 94.75 86 PRO A C 1
ATOM 710 O O . PRO A 1 86 ? 13.153 -3.519 -19.970 1.00 94.75 86 PRO A O 1
ATOM 713 N N . LEU A 1 87 ? 15.158 -4.111 -19.151 1.00 93.75 87 LEU A N 1
ATOM 714 C CA . LEU A 1 87 ? 15.226 -5.453 -19.731 1.00 93.75 87 LEU A CA 1
ATOM 715 C C . LEU A 1 87 ? 15.914 -6.414 -18.749 1.00 93.75 87 LEU A C 1
ATOM 717 O O . LEU A 1 87 ? 16.668 -5.990 -17.884 1.00 93.75 87 LEU A O 1
ATOM 721 N N . ARG A 1 88 ? 15.703 -7.725 -18.924 1.00 91.31 88 ARG A N 1
ATOM 722 C CA . ARG A 1 88 ? 16.406 -8.796 -18.175 1.00 91.31 88 ARG A CA 1
ATOM 723 C C . ARG A 1 88 ? 17.206 -9.741 -19.081 1.00 91.31 88 ARG A C 1
ATOM 725 O O . ARG A 1 88 ? 17.560 -10.857 -18.706 1.00 91.31 88 ARG A O 1
ATOM 732 N N . ALA A 1 89 ? 17.404 -9.323 -20.324 1.00 92.38 89 ALA A N 1
ATOM 733 C CA . ALA A 1 89 ? 18.098 -10.061 -21.365 1.00 92.38 89 ALA A CA 1
ATOM 734 C C . ALA A 1 89 ? 18.663 -9.074 -22.389 1.00 92.38 89 ALA A C 1
ATOM 736 O O . ALA A 1 89 ? 18.289 -7.897 -22.396 1.00 92.38 89 ALA A O 1
ATOM 737 N N . ARG A 1 90 ? 19.520 -9.585 -23.276 1.00 95.12 90 ARG A N 1
ATOM 738 C CA . ARG A 1 90 ? 20.045 -8.836 -24.419 1.00 95.12 90 ARG A CA 1
ATOM 739 C C . ARG A 1 90 ? 18.914 -8.318 -25.303 1.00 95.12 90 ARG A C 1
ATOM 741 O O . ARG A 1 90 ? 17.910 -9.002 -25.496 1.00 95.12 90 ARG A O 1
ATOM 748 N N . GLY A 1 91 ? 19.117 -7.128 -25.849 1.00 96.31 91 GLY A N 1
ATOM 749 C CA . GLY A 1 91 ? 18.175 -6.467 -26.743 1.00 96.31 91 GLY A CA 1
ATOM 750 C C . GLY A 1 91 ? 18.278 -4.951 -26.667 1.00 96.31 91 GLY A C 1
ATOM 751 O O . GLY A 1 91 ? 19.042 -4.408 -25.868 1.00 96.31 91 GLY A O 1
ATOM 752 N N . GLU A 1 92 ? 17.510 -4.265 -27.497 1.00 97.62 92 GLU A N 1
ATOM 753 C CA . GLU A 1 92 ? 17.489 -2.804 -27.554 1.00 97.62 92 GLU A CA 1
ATOM 754 C C . GLU A 1 92 ? 16.387 -2.211 -26.666 1.00 97.62 92 GLU A C 1
ATOM 756 O O . GLU A 1 92 ? 15.275 -2.740 -26.559 1.00 97.62 92 GLU A O 1
ATOM 761 N N . PHE A 1 93 ? 16.677 -1.072 -26.041 1.00 97.88 93 PHE A N 1
ATOM 762 C CA . PHE A 1 93 ? 15.668 -0.242 -25.395 1.00 97.88 93 PHE A CA 1
ATOM 763 C C . PHE A 1 93 ? 15.964 1.245 -25.592 1.00 97.88 93 PHE A C 1
ATOM 765 O O . PHE A 1 93 ? 17.108 1.654 -25.780 1.00 97.88 93 PHE A O 1
ATOM 772 N N . ARG A 1 94 ? 14.916 2.068 -25.550 1.00 97.94 94 ARG A N 1
ATOM 773 C CA . ARG A 1 94 ? 14.991 3.511 -25.785 1.00 97.94 94 ARG A CA 1
ATOM 774 C C . ARG A 1 94 ? 14.258 4.269 -24.697 1.00 97.94 94 ARG A C 1
ATOM 776 O O . ARG A 1 94 ? 13.143 3.898 -24.338 1.00 97.94 94 ARG A O 1
ATOM 783 N N . LEU A 1 95 ? 14.860 5.347 -24.210 1.00 97.81 95 LEU A N 1
ATOM 784 C CA . LEU A 1 95 ? 14.299 6.205 -23.170 1.00 97.81 95 LEU A CA 1
ATOM 785 C C . LEU A 1 95 ? 14.146 7.620 -23.729 1.00 97.81 95 LEU A C 1
ATOM 787 O O . LEU A 1 95 ? 15.135 8.250 -24.102 1.00 97.81 95 LEU A O 1
ATOM 791 N N . ARG A 1 96 ? 12.908 8.114 -23.821 1.00 96.88 96 ARG A N 1
ATOM 792 C CA . ARG A 1 96 ? 12.639 9.434 -24.415 1.00 96.88 96 ARG A CA 1
ATOM 793 C C . ARG A 1 96 ? 12.702 10.554 -23.391 1.00 96.88 96 ARG A C 1
ATOM 795 O O . ARG A 1 96 ? 13.276 11.608 -23.641 1.00 96.88 96 ARG A O 1
ATOM 802 N N . SER A 1 97 ? 12.063 10.341 -22.251 1.00 96.75 97 SER A N 1
ATOM 803 C CA . SER A 1 97 ? 11.962 11.348 -21.205 1.00 96.75 97 SER A CA 1
ATOM 804 C C . SER A 1 97 ? 11.887 10.697 -19.837 1.00 96.75 97 SER A C 1
ATOM 806 O O . SER A 1 97 ? 11.399 9.573 -19.693 1.00 96.75 97 SER A O 1
ATOM 808 N N . LEU A 1 98 ? 12.357 11.430 -18.833 1.00 97.56 98 LEU A N 1
ATOM 809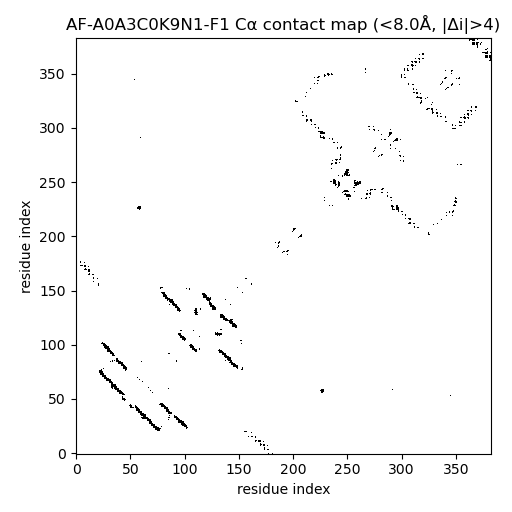 C CA . LEU A 1 98 ? 12.216 11.076 -17.429 1.00 97.56 98 LEU A CA 1
ATOM 810 C C . LEU A 1 98 ? 11.714 12.302 -16.671 1.00 97.56 98 LEU A C 1
ATOM 812 O O . LEU A 1 98 ? 12.337 13.357 -16.688 1.00 97.56 98 LEU A O 1
ATOM 816 N N . ARG A 1 99 ? 10.579 12.166 -15.997 1.00 97.81 99 ARG A N 1
ATOM 817 C CA . ARG A 1 99 ? 9.965 13.189 -15.161 1.00 97.81 99 ARG A CA 1
ATOM 818 C C . ARG A 1 99 ? 9.961 12.737 -13.711 1.00 97.81 99 ARG A C 1
ATOM 820 O O . ARG A 1 99 ? 9.426 11.685 -13.371 1.00 97.81 99 ARG A O 1
ATOM 827 N N . LEU A 1 100 ? 10.540 13.567 -12.861 1.00 97.12 100 LEU A N 1
ATOM 828 C CA . LEU A 1 100 ? 10.524 13.441 -11.415 1.00 97.12 100 LEU A CA 1
ATOM 829 C C . LEU A 1 100 ? 9.591 14.506 -10.870 1.00 97.12 100 LEU A C 1
ATOM 831 O O . LEU A 1 100 ? 9.766 15.688 -11.153 1.00 97.12 100 LEU A O 1
ATOM 835 N N . SER A 1 101 ? 8.615 14.097 -10.073 1.00 96.19 101 SER A N 1
ATOM 836 C CA . SER A 1 101 ? 7.708 15.038 -9.427 1.00 96.19 101 SER A CA 1
ATOM 837 C C . SER A 1 101 ? 7.480 14.675 -7.969 1.00 96.19 101 SER A C 1
ATOM 839 O O . SER A 1 101 ? 7.385 13.506 -7.605 1.00 96.19 101 SER A O 1
ATOM 841 N N . ASP A 1 102 ? 7.415 15.691 -7.122 1.00 92.75 102 ASP A N 1
ATOM 842 C CA . ASP A 1 102 ? 6.845 15.611 -5.785 1.00 92.75 102 ASP A CA 1
ATOM 843 C C . ASP A 1 102 ? 5.777 16.713 -5.662 1.00 92.75 102 ASP A C 1
ATOM 845 O O . ASP A 1 102 ? 5.358 17.322 -6.646 1.00 92.75 102 ASP A O 1
ATOM 849 N N . HIS A 1 103 ? 5.290 16.980 -4.456 1.00 85.56 103 HIS A N 1
ATOM 850 C CA . HIS A 1 103 ? 4.292 18.029 -4.232 1.00 85.56 103 HIS A CA 1
ATOM 851 C C . HIS A 1 103 ? 4.841 19.469 -4.381 1.00 85.56 103 HIS A C 1
ATOM 853 O O . HIS A 1 103 ? 4.093 20.423 -4.176 1.00 85.56 103 HIS A O 1
ATOM 859 N N . ARG A 1 104 ? 6.137 19.646 -4.672 1.00 85.69 104 ARG A N 1
ATOM 860 C CA . ARG A 1 104 ? 6.862 20.932 -4.657 1.00 85.69 104 ARG A CA 1
ATOM 861 C C . ARG A 1 104 ? 7.639 21.186 -5.944 1.00 85.69 104 ARG A C 1
ATOM 863 O O . ARG A 1 104 ? 7.755 22.330 -6.368 1.00 85.69 104 ARG A O 1
ATOM 870 N N . HIS A 1 105 ? 8.195 20.134 -6.520 1.00 93.06 105 HIS A N 1
ATOM 871 C CA . HIS A 1 105 ? 9.098 20.166 -7.649 1.00 93.06 105 HIS A CA 1
ATOM 872 C C . HIS A 1 105 ? 8.562 19.257 -8.739 1.00 93.06 105 HIS A C 1
ATOM 874 O O . HIS A 1 105 ? 8.000 18.193 -8.480 1.00 93.06 105 HIS A O 1
ATOM 880 N N . ASP A 1 106 ? 8.789 19.683 -9.969 1.00 96.38 106 ASP A N 1
ATOM 881 C CA . ASP A 1 106 ? 8.408 18.953 -11.158 1.00 96.38 106 ASP A CA 1
ATOM 882 C C . ASP A 1 106 ? 9.487 19.195 -12.206 1.00 96.38 106 ASP A C 1
ATOM 884 O O . ASP A 1 106 ? 9.625 20.294 -12.742 1.00 96.38 106 ASP A O 1
ATOM 888 N N . VAL A 1 107 ? 10.330 18.189 -12.402 1.00 96.94 107 VAL A N 1
ATOM 889 C CA . VAL A 1 107 ? 11.500 18.257 -13.272 1.00 96.94 107 VAL A CA 1
ATOM 890 C C . VAL A 1 107 ? 11.326 17.216 -14.357 1.00 96.94 107 VAL A C 1
ATOM 892 O O . VAL A 1 107 ? 11.149 16.038 -14.065 1.00 96.94 107 VAL A O 1
ATOM 895 N N . THR A 1 108 ? 11.391 17.651 -15.612 1.00 97.44 108 THR A N 1
ATOM 896 C CA . THR A 1 108 ? 11.370 16.759 -16.772 1.00 97.44 108 THR A CA 1
ATOM 897 C C . THR A 1 108 ? 12.696 16.865 -17.506 1.00 97.44 108 THR A C 1
ATOM 899 O O . THR A 1 108 ? 13.102 17.950 -17.913 1.00 97.44 108 THR A O 1
ATOM 902 N N . TRP A 1 109 ? 13.358 15.730 -17.679 1.00 97.38 109 TRP A N 1
ATOM 903 C CA . TRP A 1 109 ? 14.564 15.583 -18.474 1.00 97.38 109 TRP A CA 1
ATOM 904 C C . TRP A 1 109 ? 14.208 14.991 -19.835 1.00 97.38 109 TRP A C 1
ATOM 906 O O . TRP A 1 109 ? 13.694 13.873 -19.918 1.00 97.38 109 TRP A O 1
ATOM 916 N N . GLY A 1 110 ? 14.479 15.756 -20.893 1.00 96.38 110 GLY A N 1
ATOM 917 C CA . GLY A 1 110 ? 14.570 15.228 -22.256 1.00 96.38 110 GLY A CA 1
ATOM 918 C C . GLY A 1 110 ? 15.902 14.499 -22.488 1.00 96.38 110 GLY A C 1
ATOM 919 O O . GLY A 1 110 ? 16.715 14.437 -21.564 1.00 96.38 110 GLY A O 1
ATOM 920 N N . PRO A 1 111 ? 16.162 13.983 -23.701 1.00 95.81 111 PRO A N 1
ATOM 921 C CA . PRO A 1 111 ? 17.309 13.109 -23.979 1.00 95.81 111 PRO A CA 1
ATOM 922 C C . PRO A 1 111 ? 18.668 13.702 -23.577 1.00 95.81 111 PRO A C 1
ATOM 924 O O . PRO A 1 111 ? 19.450 13.045 -22.894 1.00 95.81 111 PRO A O 1
ATOM 927 N N . GLU A 1 112 ? 18.917 14.971 -23.910 1.00 95.69 112 GLU A N 1
ATOM 928 C CA . GLU A 1 112 ? 20.181 15.651 -23.597 1.00 95.69 112 GLU A CA 1
ATOM 929 C C . GLU A 1 112 ? 20.397 15.810 -22.080 1.00 95.69 112 GLU A C 1
ATOM 931 O O . GLU A 1 112 ? 21.417 15.383 -21.538 1.00 95.69 112 GLU A O 1
ATOM 936 N N . ALA A 1 113 ? 19.407 16.357 -21.367 1.00 95.19 113 ALA A N 1
ATOM 937 C CA . ALA A 1 113 ? 19.471 16.518 -19.912 1.00 95.19 113 ALA A CA 1
ATOM 938 C C . ALA A 1 113 ? 19.550 15.162 -19.191 1.00 95.19 113 ALA A C 1
ATOM 940 O O . ALA A 1 113 ? 20.263 15.007 -18.201 1.00 95.19 113 ALA A O 1
ATOM 941 N N . LEU A 1 114 ? 18.841 14.157 -19.702 1.00 94.44 114 LEU A N 1
ATOM 942 C CA . LEU A 1 114 ? 18.837 12.802 -19.168 1.00 94.44 114 LEU A CA 1
ATOM 943 C C . LEU A 1 114 ? 20.224 12.158 -19.262 1.00 94.44 114 LEU A C 1
ATOM 945 O O . LEU A 1 114 ? 20.666 11.534 -18.299 1.00 94.44 114 LEU A O 1
ATOM 949 N N . GLN A 1 115 ? 20.923 12.348 -20.384 1.00 95.06 115 GLN A N 1
ATOM 950 C CA . GLN A 1 115 ? 22.292 11.872 -20.568 1.00 95.06 115 GLN A CA 1
ATOM 951 C C . GLN A 1 115 ? 23.258 12.536 -19.576 1.00 95.06 115 GLN A C 1
ATOM 953 O O . GLN A 1 115 ? 24.113 11.856 -19.015 1.00 95.06 115 GLN A O 1
ATOM 958 N N . GLN A 1 116 ? 23.094 13.835 -19.300 1.00 94.19 116 GLN A N 1
ATOM 959 C CA . GLN A 1 116 ? 23.909 14.564 -18.316 1.00 94.19 116 GLN A CA 1
ATOM 960 C C . GLN A 1 116 ? 23.656 14.111 -16.868 1.00 94.19 116 GLN A C 1
ATOM 962 O O . GLN A 1 116 ? 24.561 14.151 -16.035 1.00 94.19 116 GLN A O 1
ATOM 967 N N . HIS A 1 117 ? 22.434 13.672 -16.556 1.00 93.56 117 HIS A N 1
ATOM 968 C CA . HIS A 1 117 ? 22.047 13.190 -15.225 1.00 93.56 117 HIS A CA 1
ATOM 969 C C . HIS A 1 117 ? 22.255 11.680 -15.014 1.00 93.56 117 HIS A C 1
ATOM 971 O O . HIS A 1 117 ? 21.990 11.164 -13.919 1.00 93.56 117 HIS A O 1
ATOM 977 N N . LEU A 1 118 ? 22.746 10.971 -16.033 1.00 95.06 118 LEU A N 1
ATOM 978 C CA . LEU A 1 118 ? 23.078 9.555 -15.962 1.00 95.06 118 LEU A CA 1
ATOM 979 C C . LEU A 1 118 ? 24.371 9.368 -15.153 1.00 95.06 118 LEU A C 1
ATOM 981 O O . LEU A 1 118 ? 25.453 9.767 -15.570 1.00 95.06 118 LEU A O 1
ATOM 985 N N . LEU A 1 119 ? 24.265 8.737 -13.983 1.00 93.81 119 LEU A N 1
ATOM 986 C CA . LEU A 1 119 ? 25.413 8.433 -13.118 1.00 93.81 119 LEU A CA 1
ATOM 987 C C . LEU A 1 119 ? 26.273 7.288 -13.659 1.00 93.81 119 LEU A C 1
ATOM 989 O O . LEU A 1 119 ? 27.432 7.143 -13.278 1.00 93.81 119 LEU A O 1
ATOM 993 N N . GLY A 1 120 ? 25.681 6.438 -14.493 1.00 93.25 120 GLY A N 1
ATOM 994 C CA . GLY A 1 120 ? 26.344 5.301 -15.104 1.00 93.25 120 GLY A CA 1
ATOM 995 C C . GLY A 1 120 ? 25.349 4.285 -15.644 1.00 93.25 120 GLY A C 1
ATOM 996 O O . GLY A 1 120 ? 24.153 4.321 -15.333 1.00 93.25 120 GLY A O 1
ATOM 997 N N . THR A 1 121 ? 25.873 3.362 -16.439 1.00 95.69 121 THR A N 1
ATOM 998 C CA . THR A 1 121 ? 25.150 2.207 -16.963 1.00 95.69 121 THR A CA 1
ATOM 999 C C . THR A 1 121 ? 25.853 0.924 -16.536 1.00 95.69 121 THR A C 1
ATOM 1001 O O . THR A 1 121 ? 27.052 0.916 -16.251 1.00 95.69 121 THR A O 1
ATOM 1004 N N . HIS A 1 122 ? 25.110 -0.173 -16.477 1.00 96.38 122 HIS A N 1
ATOM 1005 C CA . HIS A 1 122 ? 25.661 -1.512 -16.304 1.00 96.38 122 HIS A CA 1
ATOM 1006 C C . HIS A 1 122 ? 25.044 -2.419 -17.351 1.00 96.38 122 HIS A C 1
ATOM 1008 O O . HIS A 1 122 ? 23.835 -2.365 -17.542 1.00 96.38 122 HIS A O 1
ATOM 1014 N N . GLU A 1 123 ? 25.875 -3.172 -18.075 1.00 96.44 123 GLU A N 1
ATOM 1015 C CA . GLU A 1 123 ? 25.459 -4.030 -19.195 1.00 96.44 123 GLU A CA 1
ATOM 1016 C C . GLU A 1 123 ? 24.536 -3.339 -20.222 1.00 96.44 123 GLU A C 1
ATOM 1018 O O . GLU A 1 123 ? 23.784 -4.002 -20.929 1.00 96.44 123 GLU A O 1
ATOM 1023 N N . ALA A 1 124 ? 24.604 -2.010 -20.329 1.00 96.62 124 ALA A N 1
ATOM 1024 C CA . ALA A 1 124 ? 23.852 -1.204 -21.281 1.00 96.62 124 ALA A CA 1
ATOM 1025 C C . ALA A 1 124 ? 24.794 -0.193 -21.943 1.00 96.62 124 ALA A C 1
ATOM 1027 O O . ALA A 1 124 ? 25.402 0.638 -21.263 1.00 96.62 124 ALA A O 1
ATOM 1028 N N . ALA A 1 125 ? 24.919 -0.266 -23.266 1.00 97.19 125 ALA A N 1
ATOM 1029 C CA . ALA A 1 125 ? 25.749 0.636 -24.058 1.00 97.19 125 ALA A CA 1
ATOM 1030 C C . ALA A 1 125 ? 24.870 1.643 -24.797 1.00 97.19 125 ALA A C 1
ATOM 1032 O O . ALA A 1 125 ? 23.915 1.244 -25.460 1.00 97.19 125 ALA A O 1
ATOM 1033 N N . LEU A 1 126 ? 25.193 2.932 -24.689 1.00 97.50 126 LEU A N 1
ATOM 1034 C CA . LEU A 1 126 ? 24.528 3.981 -25.461 1.00 97.50 126 LEU A CA 1
ATOM 1035 C C . LEU A 1 126 ? 24.922 3.832 -26.937 1.00 97.50 126 LEU A C 1
ATOM 1037 O O . LEU A 1 126 ? 26.106 3.883 -27.263 1.00 97.50 126 LEU A O 1
ATOM 1041 N N . LEU A 1 127 ? 23.935 3.619 -27.803 1.00 97.19 127 LEU A N 1
ATOM 1042 C CA . LEU A 1 127 ? 24.116 3.469 -29.247 1.00 97.19 127 LEU A CA 1
ATOM 1043 C C . LEU A 1 127 ? 23.915 4.790 -29.987 1.00 97.19 127 LEU A C 1
ATOM 1045 O O . LEU A 1 127 ? 24.669 5.099 -30.903 1.00 97.19 127 LEU A O 1
ATOM 1049 N N . ASP A 1 128 ? 22.889 5.543 -29.593 1.00 96.88 128 ASP A N 1
ATOM 1050 C CA . ASP A 1 128 ? 22.490 6.780 -30.256 1.00 96.88 128 ASP A CA 1
ATOM 1051 C C . ASP A 1 128 ? 21.880 7.765 -29.251 1.00 96.88 128 ASP A C 1
ATOM 1053 O O . ASP A 1 128 ? 21.216 7.364 -28.286 1.00 96.88 128 ASP A O 1
ATOM 1057 N N . SER A 1 129 ? 22.116 9.053 -29.489 1.00 96.50 129 SER A N 1
ATOM 1058 C CA . SER A 1 129 ? 21.553 10.169 -28.732 1.00 96.50 129 SER A CA 1
ATOM 1059 C C . SER A 1 129 ? 20.922 11.130 -29.729 1.00 96.50 129 SER A C 1
ATOM 1061 O O . SER A 1 129 ? 21.612 11.881 -30.418 1.00 96.50 129 SER A O 1
ATOM 1063 N N . SER A 1 130 ? 19.597 11.066 -29.828 1.00 95.25 130 SER A N 1
ATOM 1064 C CA . SER A 1 130 ? 18.812 11.871 -30.758 1.00 95.25 130 SER A CA 1
ATOM 1065 C C . SER A 1 130 ? 17.767 12.703 -30.004 1.00 95.25 130 SER A C 1
ATOM 1067 O O . SER A 1 130 ? 17.453 12.408 -28.844 1.00 95.25 130 SER A O 1
ATOM 1069 N N . PRO A 1 131 ? 17.165 13.720 -30.649 1.00 93.12 131 PRO A N 1
ATOM 1070 C CA . PRO A 1 131 ? 16.034 14.448 -30.073 1.00 93.12 131 PRO A CA 1
ATOM 1071 C C . PRO A 1 131 ? 14.831 13.553 -29.725 1.00 93.12 131 PRO A C 1
ATOM 1073 O O . PRO A 1 131 ? 14.040 13.910 -28.852 1.00 93.12 131 PRO A O 1
ATOM 1076 N N . ASP A 1 132 ? 14.708 12.385 -30.365 1.00 93.00 132 ASP A N 1
ATOM 1077 C CA . ASP A 1 132 ? 13.599 11.445 -30.169 1.00 93.00 132 ASP A CA 1
ATOM 1078 C C . ASP A 1 132 ? 13.795 10.498 -28.971 1.00 93.00 132 ASP A C 1
ATOM 1080 O O . ASP A 1 132 ? 12.834 9.850 -28.531 1.00 93.00 132 ASP A O 1
ATOM 1084 N N . GLY A 1 133 ? 15.017 10.412 -28.433 1.00 96.12 133 GLY A N 1
ATOM 1085 C CA . GLY A 1 133 ? 15.361 9.558 -27.298 1.00 96.12 133 GLY A CA 1
ATOM 1086 C C . GLY A 1 133 ? 16.825 9.119 -27.258 1.00 96.12 133 GLY A C 1
ATOM 1087 O O . GLY A 1 133 ? 17.573 9.246 -28.227 1.00 96.12 133 GLY A O 1
ATOM 1088 N N . LEU A 1 134 ? 17.207 8.550 -26.115 1.00 97.88 134 LEU A N 1
ATOM 1089 C CA . LEU A 1 134 ? 18.465 7.828 -25.939 1.00 97.88 134 LEU A CA 1
ATOM 1090 C C . LEU A 1 134 ? 18.243 6.346 -26.248 1.00 97.88 134 LEU A C 1
ATOM 1092 O O . LEU A 1 134 ? 17.358 5.726 -25.650 1.00 97.88 134 LEU A O 1
ATOM 1096 N N . THR A 1 135 ? 19.048 5.778 -27.142 1.00 98.06 135 THR A N 1
ATOM 1097 C CA . THR A 1 135 ? 18.969 4.364 -27.537 1.00 98.06 135 THR A CA 1
ATOM 1098 C C . THR A 1 135 ? 20.103 3.579 -26.902 1.00 98.06 135 THR A C 1
ATOM 1100 O O . THR A 1 135 ? 21.267 3.956 -27.019 1.00 98.06 135 THR A O 1
ATOM 1103 N N . PHE A 1 136 ? 19.774 2.460 -26.264 1.00 98.25 136 PHE A N 1
ATOM 1104 C CA . PHE A 1 136 ? 20.725 1.604 -25.573 1.00 98.25 136 PHE A CA 1
ATOM 1105 C C . PHE A 1 136 ? 20.628 0.157 -26.060 1.00 98.25 136 PHE A C 1
ATOM 1107 O O . PHE A 1 136 ? 19.535 -0.372 -26.262 1.00 98.25 136 PHE A O 1
ATOM 1114 N N . ALA A 1 137 ? 21.775 -0.512 -26.162 1.00 97.94 137 ALA A N 1
ATOM 1115 C CA . ALA A 1 137 ? 21.860 -1.959 -26.321 1.00 97.94 137 ALA A CA 1
ATOM 1116 C C . ALA A 1 137 ? 22.183 -2.623 -24.983 1.00 97.94 137 ALA A C 1
ATOM 1118 O O . ALA A 1 137 ? 23.229 -2.353 -24.387 1.00 97.94 137 ALA A O 1
ATOM 1119 N N . SER A 1 138 ? 21.319 -3.534 -24.539 1.00 96.69 138 SER A N 1
ATOM 1120 C CA . SER A 1 138 ? 21.622 -4.459 -23.451 1.00 96.69 138 SER A CA 1
ATOM 1121 C C . SER A 1 138 ? 22.614 -5.531 -23.908 1.00 96.69 138 SER A C 1
ATOM 1123 O O . SER A 1 138 ? 22.388 -6.238 -24.893 1.00 96.69 138 SER A O 1
ATOM 1125 N N . GLN A 1 139 ? 23.702 -5.682 -23.157 1.00 95.06 139 GLN A N 1
ATOM 1126 C CA . GLN A 1 139 ? 24.801 -6.609 -23.431 1.00 95.06 139 GLN A CA 1
ATOM 1127 C C . GLN A 1 139 ? 24.731 -7.902 -22.601 1.00 95.06 139 GLN A C 1
ATOM 1129 O O . GLN A 1 139 ? 25.402 -8.888 -22.936 1.00 95.06 139 GLN A O 1
ATOM 1134 N N . GLY A 1 140 ? 23.895 -7.947 -21.560 1.00 92.12 140 GLY A N 1
ATOM 1135 C CA . GLY A 1 140 ? 23.881 -9.044 -20.593 1.00 92.12 140 GLY A CA 1
ATOM 1136 C C . GLY A 1 140 ? 22.514 -9.351 -19.980 1.00 92.12 140 GLY A C 1
ATOM 1137 O O . GLY A 1 140 ? 21.492 -9.329 -20.667 1.00 92.12 140 GLY A O 1
ATOM 1138 N N . ARG A 1 141 ? 22.522 -9.772 -18.714 1.00 91.38 141 ARG A N 1
ATOM 1139 C CA . ARG A 1 141 ? 21.344 -10.254 -17.974 1.00 91.38 141 ARG A CA 1
ATOM 1140 C C . ARG A 1 141 ? 20.746 -9.194 -17.053 1.00 91.38 141 ARG A C 1
ATOM 1142 O O . ARG A 1 141 ? 19.580 -9.330 -16.698 1.00 91.38 141 ARG A O 1
ATOM 1149 N N . ASP A 1 142 ? 21.517 -8.175 -16.688 1.00 91.94 142 ASP A N 1
ATOM 1150 C CA . ASP A 1 142 ? 21.112 -7.134 -15.743 1.00 91.94 142 ASP A CA 1
ATOM 1151 C C . ASP A 1 142 ? 21.402 -5.718 -16.283 1.00 91.94 142 ASP A C 1
ATOM 1153 O O . ASP A 1 142 ? 22.143 -4.955 -15.658 1.00 91.94 142 ASP A O 1
ATOM 1157 N N . PRO A 1 143 ? 20.876 -5.346 -17.472 1.00 95.25 143 PRO A N 1
ATOM 1158 C CA . PRO A 1 143 ? 21.069 -4.006 -18.005 1.00 95.25 143 PRO A CA 1
ATOM 1159 C C . PRO A 1 143 ? 20.342 -2.979 -17.135 1.00 95.25 143 PRO A C 1
ATOM 1161 O O . PRO A 1 143 ? 19.119 -3.034 -17.004 1.00 95.25 143 PRO A O 1
ATOM 1164 N N . TYR A 1 144 ? 21.067 -2.001 -16.596 1.00 96.38 144 TYR A N 1
ATOM 1165 C CA . TYR A 1 144 ? 20.440 -0.927 -15.830 1.00 96.38 144 TYR A CA 1
ATOM 1166 C C . TYR A 1 144 ? 21.060 0.448 -16.054 1.00 96.38 144 TYR A C 1
ATOM 1168 O O . TYR A 1 144 ? 22.239 0.597 -16.391 1.00 96.38 144 TYR A O 1
ATOM 1176 N N . LEU A 1 145 ? 20.238 1.469 -15.818 1.00 97.19 145 LEU A N 1
ATOM 1177 C CA . LEU A 1 145 ? 20.599 2.883 -15.845 1.00 97.19 145 LEU A CA 1
ATOM 1178 C C . LEU A 1 145 ? 20.495 3.471 -14.438 1.00 97.19 145 LEU A C 1
ATOM 1180 O O . LEU A 1 145 ? 19.515 3.214 -13.741 1.00 97.19 145 LEU A O 1
ATOM 1184 N N . ARG A 1 146 ? 21.471 4.284 -14.020 1.00 96.69 146 ARG A N 1
ATOM 1185 C CA . ARG A 1 146 ? 21.436 4.983 -12.725 1.00 96.69 146 ARG A CA 1
ATOM 1186 C C . ARG A 1 146 ? 21.263 6.482 -12.901 1.00 96.69 146 ARG A C 1
ATOM 1188 O O . ARG A 1 146 ? 22.005 7.105 -13.652 1.00 96.69 146 ARG A O 1
ATOM 1195 N N . PHE A 1 147 ? 20.357 7.070 -12.129 1.00 95.06 147 PHE A N 1
ATOM 1196 C CA . PHE A 1 147 ? 20.070 8.502 -12.138 1.00 95.06 147 PHE A CA 1
ATOM 1197 C C . PHE A 1 147 ? 20.182 9.077 -10.732 1.00 95.06 147 PHE A C 1
ATOM 1199 O O . PHE A 1 147 ? 19.673 8.495 -9.770 1.00 95.06 147 PHE A O 1
ATOM 1206 N N . ARG A 1 148 ? 20.817 10.244 -10.604 1.00 93.00 148 ARG A N 1
ATOM 1207 C CA . ARG A 1 148 ? 20.870 10.970 -9.330 1.00 93.00 148 ARG A CA 1
ATOM 1208 C C . ARG A 1 148 ? 19.596 11.776 -9.132 1.00 93.00 148 ARG A C 1
ATOM 1210 O O . ARG A 1 148 ? 19.198 12.512 -10.026 1.00 93.00 148 ARG A O 1
ATOM 1217 N N . MET A 1 149 ? 19.006 11.721 -7.943 1.00 93.69 149 MET A N 1
ATOM 1218 C CA . MET A 1 149 ? 17.917 12.630 -7.592 1.00 93.69 149 MET A CA 1
ATOM 1219 C C . MET A 1 149 ? 18.450 14.069 -7.477 1.00 93.69 149 MET A C 1
ATOM 1221 O O . MET A 1 149 ? 19.430 14.268 -6.748 1.00 93.69 149 MET A O 1
ATOM 1225 N N . PRO A 1 150 ? 17.824 15.084 -8.109 1.00 94.56 150 PRO A N 1
ATOM 1226 C CA . PRO A 1 150 ? 18.243 16.471 -7.930 1.00 94.56 150 PRO A CA 1
ATOM 1227 C C . PRO A 1 150 ? 18.211 16.881 -6.457 1.00 94.56 150 PRO A C 1
ATOM 1229 O O . PRO A 1 150 ? 17.269 16.546 -5.732 1.00 94.56 150 PRO A O 1
ATOM 1232 N N . ASP A 1 151 ? 19.199 17.665 -6.026 1.00 91.88 151 ASP A N 1
ATOM 1233 C CA . ASP A 1 151 ? 19.344 18.069 -4.621 1.00 91.88 151 ASP A CA 1
ATOM 1234 C C . ASP A 1 151 ? 18.110 18.849 -4.106 1.00 91.88 151 ASP A C 1
ATOM 1236 O O . ASP A 1 151 ? 17.756 18.758 -2.928 1.00 91.88 151 ASP A O 1
ATOM 1240 N N . ALA A 1 152 ? 17.374 19.522 -5.002 1.00 91.31 152 ALA A N 1
ATOM 1241 C CA . ALA A 1 152 ? 16.110 20.201 -4.696 1.00 91.31 152 ALA A CA 1
ATOM 1242 C C . ALA A 1 152 ? 15.054 19.272 -4.058 1.00 91.31 152 ALA A C 1
ATOM 1244 O O . ALA A 1 152 ? 14.340 19.678 -3.141 1.00 91.31 152 ALA A O 1
ATOM 1245 N N . PHE A 1 153 ? 14.992 18.001 -4.466 1.00 90.56 153 PHE A N 1
ATOM 1246 C CA . PHE A 1 153 ? 14.053 17.030 -3.892 1.00 90.56 153 PHE A CA 1
ATOM 1247 C C . PHE A 1 153 ? 14.496 16.516 -2.517 1.00 90.56 153 PHE A C 1
ATOM 1249 O O . PHE A 1 153 ? 13.672 16.060 -1.719 1.00 90.56 153 PHE A O 1
ATOM 1256 N N . GLN A 1 154 ? 15.792 16.607 -2.210 1.00 87.88 154 GLN A N 1
ATOM 1257 C CA . GLN A 1 154 ? 16.346 16.161 -0.933 1.00 87.88 154 GLN A CA 1
ATOM 1258 C C . GLN A 1 154 ? 16.127 17.199 0.177 1.00 87.88 154 GLN A C 1
ATOM 1260 O O . GLN A 1 154 ? 15.964 16.826 1.348 1.00 87.88 154 GLN A O 1
ATOM 1265 N N . ALA A 1 155 ? 16.049 18.480 -0.197 1.00 86.62 155 ALA A N 1
ATOM 1266 C CA . ALA A 1 155 ? 15.869 19.599 0.716 1.00 86.62 155 ALA A CA 1
ATOM 1267 C C . ALA A 1 155 ? 14.593 19.462 1.566 1.00 86.62 155 ALA A C 1
ATOM 1269 O O . ALA A 1 155 ? 13.485 19.208 1.073 1.00 86.62 155 ALA A O 1
ATOM 1270 N N . THR A 1 156 ? 14.738 19.652 2.879 1.00 82.56 156 THR A N 1
ATOM 1271 C CA . THR A 1 156 ? 13.595 19.783 3.787 1.00 82.56 156 THR A CA 1
ATOM 1272 C C . THR A 1 156 ? 12.861 21.086 3.486 1.00 82.56 156 THR A C 1
ATOM 1274 O O . THR A 1 156 ? 13.510 22.129 3.372 1.00 82.56 156 THR A O 1
ATOM 1277 N N . PRO A 1 157 ? 11.524 21.059 3.354 1.00 80.00 157 PRO A N 1
ATOM 1278 C CA . PRO A 1 157 ? 10.770 22.268 3.071 1.00 80.00 157 PRO A CA 1
ATOM 1279 C C . PRO A 1 157 ? 10.969 23.283 4.197 1.00 80.00 157 PRO A C 1
ATOM 1281 O O . PRO A 1 157 ? 10.940 22.943 5.381 1.00 80.00 157 PRO A O 1
ATOM 1284 N N . HIS A 1 158 ? 11.140 24.551 3.829 1.00 85.81 158 HIS A N 1
ATOM 1285 C CA . HIS A 1 158 ? 11.146 25.619 4.816 1.00 85.81 158 HIS A CA 1
ATOM 1286 C C . HIS A 1 158 ? 9.757 25.691 5.466 1.00 85.81 158 HIS A C 1
ATOM 1288 O O . HIS A 1 158 ? 8.748 25.749 4.762 1.00 85.81 158 HIS A O 1
ATOM 1294 N N . TRP A 1 159 ? 9.685 25.722 6.800 1.00 86.25 159 TRP A N 1
ATOM 1295 C CA . TRP A 1 159 ? 8.423 25.637 7.555 1.00 86.25 159 TRP A CA 1
ATOM 1296 C C . TRP A 1 159 ? 7.353 26.643 7.087 1.00 86.25 159 TRP A C 1
ATOM 1298 O O . TRP A 1 159 ? 6.168 26.322 7.067 1.00 86.25 159 TRP A O 1
ATOM 1308 N N . ARG A 1 160 ? 7.766 27.832 6.622 1.00 89.88 160 ARG A N 1
ATOM 1309 C CA . ARG A 1 160 ? 6.872 28.856 6.041 1.00 89.88 160 ARG A CA 1
ATOM 1310 C C . ARG A 1 160 ? 6.076 28.372 4.824 1.00 89.88 160 ARG A C 1
ATOM 1312 O O . ARG A 1 160 ? 4.922 28.761 4.684 1.00 89.88 160 ARG A O 1
ATOM 1319 N N . ALA A 1 161 ? 6.657 27.526 3.971 1.00 87.75 161 ALA A N 1
ATOM 1320 C CA . ALA A 1 161 ? 5.963 26.971 2.807 1.00 87.75 161 ALA A CA 1
ATOM 1321 C C . ALA A 1 161 ? 4.833 26.012 3.220 1.00 87.75 161 ALA A C 1
ATOM 1323 O O . ALA A 1 161 ? 3.814 25.922 2.541 1.00 87.75 161 ALA A O 1
ATOM 1324 N N . LEU A 1 162 ? 4.989 25.343 4.367 1.00 89.38 162 LEU A N 1
ATOM 1325 C CA . LEU A 1 162 ? 3.998 24.420 4.916 1.00 89.38 162 LEU A CA 1
ATOM 1326 C C . LEU A 1 162 ? 2.896 25.127 5.718 1.00 89.38 162 LEU A C 1
ATOM 1328 O O . LEU A 1 162 ? 1.801 24.584 5.853 1.00 89.38 162 LEU A O 1
ATOM 1332 N N . LEU A 1 163 ? 3.145 26.343 6.218 1.00 91.69 163 LEU A N 1
ATOM 1333 C CA . LEU A 1 163 ? 2.164 27.068 7.029 1.00 91.69 163 LEU A CA 1
ATOM 1334 C C . LEU A 1 163 ? 0.853 27.305 6.288 1.00 91.69 163 LEU A C 1
ATOM 1336 O O . LEU A 1 163 ? -0.191 27.028 6.851 1.00 91.69 163 LEU A O 1
ATOM 1340 N N . ARG A 1 164 ? 0.881 27.811 5.050 1.00 92.81 164 ARG A N 1
ATOM 1341 C CA . ARG A 1 164 ? -0.345 28.158 4.309 1.00 92.81 164 ARG A CA 1
ATOM 1342 C C . ARG A 1 164 ? -1.264 26.950 4.049 1.00 92.81 164 ARG A C 1
ATOM 1344 O O . ARG A 1 164 ? -2.444 27.047 4.381 1.00 92.81 164 ARG A O 1
ATOM 1351 N N . PRO A 1 165 ? -0.791 25.826 3.471 1.00 91.81 165 PRO A N 1
ATOM 1352 C CA . PRO A 1 165 ? -1.643 24.648 3.311 1.00 91.81 165 PRO A CA 1
ATOM 1353 C C . PRO A 1 165 ? -2.031 24.042 4.666 1.00 91.81 165 PRO A C 1
ATOM 1355 O O . PRO A 1 165 ? -3.171 23.616 4.840 1.00 91.81 165 PRO A O 1
ATOM 1358 N N . GLY A 1 166 ? -1.127 24.070 5.650 1.00 92.06 166 GLY A N 1
ATOM 1359 C CA . GLY A 1 166 ? -1.399 23.565 6.992 1.00 92.06 166 GLY A CA 1
ATOM 1360 C C . GLY A 1 166 ? -2.474 24.359 7.733 1.00 92.06 166 GLY A C 1
ATOM 1361 O O . GLY A 1 166 ? -3.352 23.762 8.351 1.00 92.06 166 GLY A O 1
ATOM 1362 N N . THR A 1 167 ? -2.451 25.693 7.668 1.00 95.38 167 THR A N 1
ATOM 1363 C CA . THR A 1 167 ? -3.470 26.547 8.295 1.00 95.38 167 THR A CA 1
ATOM 1364 C C . THR A 1 167 ? -4.805 26.405 7.591 1.00 95.38 167 THR A C 1
ATOM 1366 O O . THR A 1 167 ? -5.831 26.357 8.261 1.00 95.38 167 THR A O 1
ATOM 1369 N N . TRP A 1 168 ? -4.809 26.264 6.264 1.00 95.56 168 TRP A N 1
ATOM 1370 C CA . TRP A 1 168 ? -6.029 25.970 5.520 1.00 95.56 168 TRP A CA 1
ATOM 1371 C C . TRP A 1 168 ? -6.664 24.645 5.962 1.00 95.56 168 TRP A C 1
ATOM 1373 O O . TRP A 1 168 ? -7.846 24.619 6.307 1.00 95.56 168 TRP A O 1
ATOM 1383 N N . LEU A 1 169 ? -5.877 23.568 6.046 1.00 92.25 169 LEU A N 1
ATOM 1384 C CA . LEU A 1 169 ? -6.347 22.284 6.570 1.00 92.25 169 LEU A CA 1
ATOM 1385 C C . LEU A 1 169 ? -6.845 22.415 8.015 1.00 92.25 169 LEU A C 1
ATOM 1387 O O . LEU A 1 169 ? -7.908 21.898 8.353 1.00 92.25 169 LEU A O 1
ATOM 1391 N N . ALA A 1 170 ? -6.112 23.135 8.867 1.00 93.69 170 ALA A N 1
ATOM 1392 C CA . ALA A 1 170 ? -6.512 23.371 10.249 1.00 93.69 170 ALA A CA 1
ATOM 1393 C C . ALA A 1 170 ? -7.871 24.082 10.333 1.00 93.69 170 ALA A C 1
ATOM 1395 O O . ALA A 1 170 ? -8.723 23.658 11.109 1.00 93.69 170 ALA A O 1
ATOM 1396 N N . LEU A 1 171 ? -8.114 25.098 9.498 1.00 96.75 171 LEU A N 1
ATOM 1397 C CA . LEU A 1 171 ? -9.402 25.791 9.419 1.00 96.75 171 LEU A CA 1
ATOM 1398 C C . LEU A 1 171 ? -10.531 24.863 8.953 1.00 96.75 171 LEU A C 1
ATOM 1400 O O . LEU A 1 171 ? -11.617 24.895 9.532 1.00 96.75 171 LEU A O 1
ATOM 1404 N N . GLN A 1 172 ? -10.282 24.000 7.963 1.00 94.44 172 GLN A N 1
ATOM 1405 C CA . GLN A 1 172 ? -11.258 22.996 7.526 1.00 94.44 172 GLN A CA 1
ATOM 1406 C C . GLN A 1 172 ? -11.608 22.025 8.660 1.00 94.44 172 GLN A C 1
ATOM 1408 O O . GLN A 1 172 ? -12.784 21.787 8.937 1.00 94.44 172 GLN A O 1
ATOM 1413 N N . VAL A 1 173 ? -10.599 21.509 9.367 1.00 91.25 173 VAL A N 1
ATOM 1414 C CA . VAL A 1 173 ? -10.801 20.613 10.512 1.00 91.25 173 VAL A CA 1
ATOM 1415 C C . VAL A 1 173 ? -11.545 21.329 11.644 1.00 91.25 173 VAL A C 1
ATOM 1417 O O . VAL A 1 173 ? -12.458 20.750 12.231 1.00 91.25 173 VAL A O 1
ATOM 1420 N N . MET A 1 174 ? -11.221 22.594 11.925 1.00 93.44 174 MET A N 1
ATOM 1421 C CA . MET A 1 174 ? -11.941 23.418 12.903 1.00 93.44 174 MET A CA 1
ATOM 1422 C C . MET A 1 174 ? -13.414 23.592 12.524 1.00 93.44 174 MET A C 1
ATOM 1424 O O . MET A 1 174 ? -14.279 23.438 13.384 1.00 93.44 174 MET A O 1
ATOM 1428 N N . ALA A 1 175 ? -13.717 23.873 11.254 1.00 95.62 175 ALA A N 1
ATOM 1429 C CA . ALA A 1 175 ? -15.086 24.030 10.769 1.00 95.62 175 ALA A CA 1
ATOM 1430 C C . ALA A 1 175 ? -15.893 22.727 10.903 1.00 95.62 175 ALA A C 1
ATOM 1432 O O . ALA A 1 175 ? -17.006 22.741 11.432 1.00 95.62 175 ALA A O 1
ATOM 1433 N N . VAL A 1 176 ? -15.308 21.590 10.509 1.00 93.81 176 VAL A N 1
ATOM 1434 C CA . VAL A 1 176 ? -15.924 20.264 10.682 1.00 93.81 176 VAL A CA 1
ATOM 1435 C C . VAL A 1 176 ? -16.134 19.951 12.165 1.00 93.81 176 VAL A C 1
ATOM 1437 O O . VAL A 1 176 ? -17.206 19.489 12.549 1.00 93.81 176 VAL A O 1
ATOM 1440 N N . TRP A 1 177 ? -15.158 20.248 13.026 1.00 92.75 177 TRP A N 1
ATOM 1441 C CA . TRP A 1 177 ? -15.292 20.035 14.468 1.00 92.75 177 TRP A CA 1
ATOM 1442 C C . TRP A 1 177 ? -16.387 20.910 15.088 1.00 92.75 177 TRP A C 1
ATOM 1444 O O . TRP A 1 177 ? -17.173 20.431 15.904 1.00 92.75 177 TRP A O 1
ATOM 1454 N N . CYS A 1 178 ? -16.488 22.176 14.674 1.00 94.56 178 CYS A N 1
ATOM 1455 C CA . CYS A 1 178 ? -17.584 23.066 15.059 1.00 94.56 178 CYS A CA 1
ATOM 1456 C C . CYS A 1 178 ? -18.948 22.491 14.667 1.00 94.56 178 CYS A C 1
ATOM 1458 O O . CYS A 1 178 ? -19.859 22.486 15.496 1.00 94.56 178 CYS A O 1
ATOM 1460 N N . LEU A 1 179 ? -19.083 21.989 13.435 1.00 95.31 179 LEU A N 1
ATOM 1461 C CA . LEU A 1 179 ? -20.309 21.351 12.955 1.00 95.31 179 LEU A CA 1
ATOM 1462 C C . LEU A 1 179 ? -20.661 20.124 13.808 1.00 95.31 179 LEU A C 1
ATOM 1464 O O . LEU A 1 179 ? -21.802 19.984 14.240 1.00 95.31 179 LEU A O 1
ATOM 1468 N N . LEU A 1 180 ? -19.680 19.264 14.098 1.00 90.94 180 LEU A N 1
ATOM 1469 C CA . LEU A 1 180 ? -19.867 18.076 14.933 1.00 90.94 180 LEU A CA 1
ATOM 1470 C C . LEU A 1 180 ? -20.297 18.436 16.359 1.00 90.94 180 LEU A C 1
ATOM 1472 O O . LEU A 1 180 ? -21.237 17.837 16.872 1.00 90.94 180 LEU A O 1
ATOM 1476 N N . GLU A 1 181 ? -19.671 19.433 16.989 1.00 91.06 181 GLU A N 1
ATOM 1477 C CA . GLU A 1 181 ? -20.099 19.943 18.300 1.00 91.06 181 GLU A CA 1
ATOM 1478 C C . GLU A 1 181 ? -21.532 20.505 18.230 1.00 91.06 181 GLU A C 1
ATOM 1480 O O . GLU A 1 181 ? -22.340 20.232 19.116 1.00 91.06 181 GLU A O 1
ATOM 1485 N N . GLY A 1 182 ? -21.897 21.207 17.150 1.00 94.06 182 GLY A N 1
ATOM 1486 C CA . GLY A 1 182 ? -23.267 21.674 16.905 1.00 94.06 182 GLY A CA 1
ATOM 1487 C C . GLY A 1 182 ? -24.283 20.530 16.806 1.00 94.06 182 GLY A C 1
ATOM 1488 O O . GLY A 1 182 ? -25.312 20.553 17.482 1.00 94.06 182 GLY A O 1
ATOM 1489 N N . ILE A 1 183 ? -23.968 19.485 16.035 1.00 92.88 183 ILE A N 1
ATOM 1490 C CA . ILE A 1 183 ? -24.787 18.269 15.907 1.00 92.88 183 ILE A CA 1
ATOM 1491 C C . ILE A 1 183 ? -24.916 17.557 17.259 1.00 92.88 183 ILE A C 1
ATOM 1493 O O . ILE A 1 183 ? -26.010 17.143 17.639 1.00 92.88 183 ILE A O 1
ATOM 1497 N N . VAL A 1 184 ? -23.824 17.443 18.018 1.00 91.19 184 VAL A N 1
ATOM 1498 C CA . VAL A 1 184 ? -23.822 16.841 19.358 1.00 91.19 184 VAL A CA 1
ATOM 1499 C C . VAL A 1 184 ? -24.706 17.636 20.319 1.00 91.19 184 VAL A C 1
ATOM 1501 O O . VAL A 1 184 ? -25.467 17.035 21.077 1.00 91.19 184 VAL A O 1
ATOM 1504 N N . LEU A 1 185 ? -24.657 18.971 20.278 1.00 93.69 185 LEU A N 1
ATOM 1505 C CA . LEU A 1 185 ? -25.525 19.833 21.083 1.00 93.69 185 LEU A CA 1
ATOM 1506 C C . LEU A 1 185 ? -27.004 19.675 20.699 1.00 93.69 185 LEU A C 1
ATOM 1508 O O . LEU A 1 185 ? -27.845 19.547 21.591 1.00 93.69 185 LEU A O 1
ATOM 1512 N N . LEU A 1 186 ? -27.319 19.614 19.401 1.00 94.75 186 LEU A N 1
ATOM 1513 C CA . LEU A 1 186 ? -28.676 19.366 18.902 1.00 94.75 186 LEU A CA 1
ATOM 1514 C C . LEU A 1 186 ? -29.199 17.991 19.332 1.00 94.75 186 LEU A C 1
ATOM 1516 O O . LEU A 1 186 ? -30.291 17.899 19.890 1.00 94.75 186 LEU A O 1
ATOM 1520 N N . LEU A 1 187 ? -28.403 16.933 19.158 1.00 93.00 187 LEU A N 1
ATOM 1521 C CA . LEU A 1 187 ? -28.729 15.578 19.610 1.00 93.00 187 LEU A CA 1
ATOM 1522 C C . LEU A 1 187 ? -28.934 15.526 21.123 1.00 93.00 187 LEU A C 1
ATOM 1524 O O . LEU A 1 187 ? -29.878 14.904 21.598 1.00 93.00 187 LEU A O 1
ATOM 1528 N N . ARG A 1 188 ? -28.080 16.203 21.895 1.00 94.31 188 ARG A N 1
ATOM 1529 C CA . ARG A 1 188 ? -28.216 16.270 23.353 1.00 94.31 188 ARG A CA 1
ATOM 1530 C C . ARG A 1 188 ? -29.523 16.947 23.772 1.00 94.31 188 ARG A C 1
ATOM 1532 O O . ARG A 1 188 ? -30.095 16.538 24.778 1.00 94.31 188 ARG A O 1
ATOM 1539 N N . ARG A 1 189 ? -29.980 17.958 23.024 1.00 95.69 189 ARG A N 1
ATOM 1540 C CA . ARG A 1 189 ? -31.212 18.708 23.311 1.00 95.69 189 ARG A CA 1
ATOM 1541 C C . ARG A 1 189 ? -32.475 17.966 22.869 1.00 95.69 189 ARG A C 1
ATOM 1543 O O . ARG A 1 189 ? -33.431 17.925 23.631 1.00 95.69 189 ARG A O 1
ATOM 1550 N N . HIS A 1 190 ? -32.482 17.392 21.666 1.00 96.38 190 HIS A N 1
ATOM 1551 C CA . HIS A 1 190 ? -33.684 16.809 21.056 1.00 96.38 190 HIS A CA 1
ATOM 1552 C C . HIS A 1 190 ? -33.803 15.288 21.225 1.00 96.38 190 HIS A C 1
ATOM 1554 O O . HIS A 1 190 ? -34.908 14.758 21.179 1.00 96.38 190 HIS A O 1
ATOM 1560 N N . ALA A 1 191 ? -32.693 14.574 21.433 1.00 95.62 191 ALA A N 1
ATOM 1561 C CA . ALA A 1 191 ? -32.665 13.114 21.536 1.00 95.62 191 ALA A CA 1
ATOM 1562 C C . ALA A 1 191 ? -31.608 12.631 22.559 1.00 95.62 191 ALA A C 1
ATOM 1564 O O . ALA A 1 191 ? -30.634 11.956 22.199 1.00 95.62 191 ALA A O 1
ATOM 1565 N N . PRO A 1 192 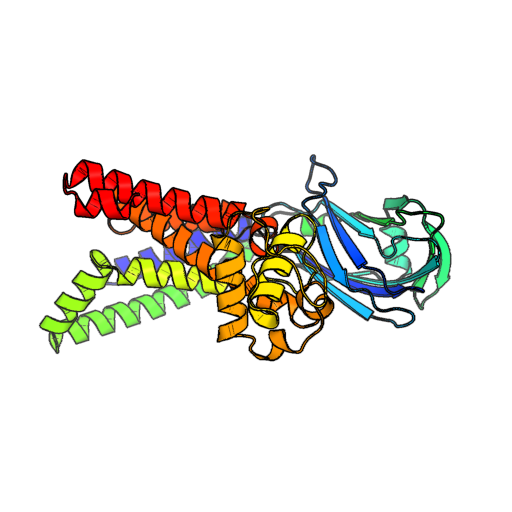? -31.767 12.950 23.860 1.00 93.25 192 PRO A N 1
ATOM 1566 C CA . PRO A 1 192 ? -30.743 12.706 24.880 1.00 93.25 192 PRO A CA 1
ATOM 1567 C C . PRO A 1 192 ? -30.384 11.221 25.054 1.00 93.25 192 PRO A C 1
ATOM 1569 O O . PRO A 1 192 ? -29.223 10.895 25.313 1.00 93.25 192 PRO A O 1
ATOM 1572 N N . THR A 1 193 ? -31.348 10.314 24.867 1.00 93.88 193 THR A N 1
ATOM 1573 C CA . THR A 1 193 ? -31.139 8.856 24.919 1.00 93.88 193 THR A CA 1
ATOM 1574 C C . THR A 1 193 ? -30.227 8.376 23.790 1.00 93.88 193 THR A C 1
ATOM 1576 O O . THR A 1 193 ? -29.270 7.635 24.031 1.00 93.88 193 THR A O 1
ATOM 1579 N N . TRP A 1 194 ? -30.459 8.859 22.567 1.00 91.25 194 TRP A N 1
ATOM 1580 C CA . TRP A 1 194 ? -29.611 8.589 21.407 1.00 91.25 194 TRP A CA 1
ATOM 1581 C C . TRP A 1 194 ? -28.212 9.168 21.581 1.00 91.25 194 TRP A C 1
ATOM 1583 O O . TRP A 1 194 ? -27.232 8.451 21.386 1.00 91.25 194 TRP A O 1
ATOM 1593 N N . HIS A 1 195 ? -28.102 10.422 22.027 1.00 90.81 195 HIS A N 1
ATOM 1594 C CA . HIS A 1 195 ? -26.813 11.041 22.330 1.00 90.81 195 HIS A CA 1
ATOM 1595 C C . HIS A 1 195 ? -26.013 10.214 23.351 1.00 90.81 195 HIS A C 1
ATOM 1597 O O . HIS A 1 195 ? -24.835 9.931 23.132 1.00 90.81 195 HIS A O 1
ATOM 1603 N N . ALA A 1 196 ? -26.648 9.767 24.442 1.00 88.69 196 ALA A N 1
ATOM 1604 C CA . ALA A 1 196 ? -25.995 8.931 25.445 1.00 88.69 196 ALA A CA 1
ATOM 1605 C C . ALA A 1 196 ? -25.521 7.589 24.862 1.00 88.69 196 ALA A C 1
ATOM 1607 O O . ALA A 1 196 ? -24.401 7.161 25.150 1.00 88.69 196 ALA A O 1
ATOM 1608 N N . ARG A 1 197 ? -26.333 6.946 24.011 1.00 89.50 197 ARG A N 1
ATOM 1609 C CA . ARG A 1 197 ? -25.985 5.683 23.340 1.00 89.50 197 ARG A CA 1
ATOM 1610 C C . ARG A 1 197 ? -24.818 5.850 22.366 1.00 89.50 197 ARG A C 1
ATOM 1612 O O . ARG A 1 197 ? -23.870 5.072 22.433 1.00 89.50 197 ARG A O 1
ATOM 1619 N N . ILE A 1 198 ? -24.855 6.878 21.517 1.00 87.88 198 ILE A N 1
ATOM 1620 C CA . ILE A 1 198 ? -23.795 7.189 20.545 1.00 87.88 198 ILE A CA 1
ATOM 1621 C C . ILE A 1 198 ? -22.498 7.525 21.275 1.00 87.88 198 ILE A C 1
ATOM 1623 O O . ILE A 1 198 ? -21.465 6.924 20.993 1.00 87.88 198 ILE A O 1
ATOM 1627 N N . ARG A 1 199 ? -22.546 8.420 22.270 1.00 87.56 199 ARG A N 1
ATOM 1628 C CA . ARG A 1 199 ? -21.370 8.781 23.070 1.00 87.56 199 ARG A CA 1
ATOM 1629 C C . ARG A 1 199 ? -20.779 7.556 23.758 1.00 87.56 199 ARG A C 1
ATOM 1631 O O . ARG A 1 199 ? -19.572 7.356 23.703 1.00 87.56 199 ARG A O 1
ATOM 1638 N N . ARG A 1 200 ? -21.610 6.698 24.360 1.00 87.00 200 ARG A N 1
ATOM 1639 C CA . ARG A 1 200 ? -21.132 5.458 24.984 1.00 87.00 200 ARG A CA 1
ATOM 1640 C C . ARG A 1 200 ? -20.498 4.520 23.949 1.00 87.00 200 ARG A C 1
ATOM 1642 O O . ARG A 1 200 ? -19.441 3.963 24.220 1.00 87.00 200 ARG A O 1
ATOM 1649 N N . GLY A 1 201 ? -21.092 4.395 22.762 1.00 83.75 201 GLY A N 1
ATOM 1650 C CA . GLY A 1 201 ? -20.565 3.590 21.656 1.00 83.75 201 GLY A CA 1
ATOM 1651 C C . GLY A 1 201 ? -19.245 4.109 21.072 1.00 83.75 201 GLY A C 1
ATOM 1652 O O . GLY A 1 201 ? -18.373 3.307 20.748 1.00 83.75 201 GLY A O 1
ATOM 1653 N N . LEU A 1 202 ? -19.070 5.428 20.984 1.00 83.94 202 LEU A N 1
ATOM 1654 C CA . LEU A 1 202 ? -17.839 6.068 20.511 1.00 83.94 202 LEU A CA 1
ATOM 1655 C C . LEU A 1 202 ? -16.729 6.028 21.565 1.00 83.94 202 LEU A C 1
ATOM 1657 O O . LEU A 1 202 ? -15.591 5.690 21.254 1.00 83.94 202 LEU A O 1
ATOM 1661 N N . THR A 1 203 ? -17.037 6.361 22.819 1.00 80.56 203 THR A N 1
ATOM 1662 C CA . THR A 1 203 ? -16.020 6.440 23.877 1.00 80.56 203 THR A CA 1
ATOM 1663 C C . THR A 1 203 ? -15.633 5.060 24.402 1.00 80.56 203 THR A C 1
ATOM 1665 O O . THR A 1 203 ? -14.458 4.804 24.630 1.00 80.56 203 THR A O 1
ATOM 1668 N N . TYR A 1 204 ? -16.599 4.162 24.591 1.00 81.94 204 TYR A N 1
ATOM 1669 C CA . TYR A 1 204 ? -16.373 2.873 25.255 1.00 81.94 204 TYR A CA 1
ATOM 1670 C C . TYR A 1 204 ? -16.648 1.664 24.356 1.00 81.94 204 TYR A C 1
ATOM 1672 O O . TYR A 1 204 ? -16.219 0.554 24.680 1.00 81.94 204 TYR A O 1
ATOM 1680 N N . GLY A 1 205 ? -17.359 1.853 23.246 1.00 86.19 205 GLY A N 1
ATOM 1681 C CA . GLY A 1 205 ? -17.747 0.779 22.336 1.00 86.19 205 GLY A CA 1
ATOM 1682 C C . GLY A 1 205 ? -16.733 0.503 21.226 1.00 86.19 205 GLY A C 1
ATOM 1683 O O . GLY A 1 205 ? -15.563 0.876 21.306 1.00 86.19 205 GLY A O 1
ATOM 1684 N N . ALA A 1 206 ? -17.214 -0.191 20.192 1.00 89.12 206 ALA A N 1
ATOM 1685 C CA . ALA A 1 206 ? -16.428 -0.618 19.036 1.00 89.12 206 ALA A CA 1
ATOM 1686 C C . ALA A 1 206 ? -16.473 0.373 17.858 1.00 89.12 206 ALA A C 1
ATOM 1688 O O . ALA A 1 206 ? -15.763 0.180 16.879 1.00 89.12 206 ALA A O 1
ATOM 1689 N N . ILE A 1 207 ? -17.280 1.440 17.929 1.00 90.19 207 ILE A N 1
ATOM 1690 C CA . ILE A 1 207 ? -17.492 2.334 16.778 1.00 90.19 207 ILE A CA 1
ATOM 1691 C C . ILE A 1 207 ? -16.183 3.024 16.386 1.00 90.19 207 ILE A C 1
ATOM 1693 O O . ILE A 1 207 ? -15.763 2.949 15.237 1.00 90.19 207 ILE A O 1
ATOM 1697 N N . THR A 1 208 ? -15.509 3.653 17.348 1.00 90.69 208 THR A N 1
ATOM 1698 C CA . THR A 1 208 ? -14.248 4.362 17.100 1.00 90.69 208 THR A CA 1
ATOM 1699 C C . THR A 1 208 ? -13.147 3.456 16.540 1.00 90.69 208 THR A C 1
ATOM 1701 O O . THR A 1 208 ? -12.621 3.798 15.482 1.00 90.69 208 THR A O 1
ATOM 1704 N N . PRO A 1 209 ? -12.802 2.305 17.157 1.00 94.81 209 PRO A N 1
ATOM 1705 C CA . PRO A 1 209 ? -11.776 1.435 16.587 1.00 94.81 209 PRO A CA 1
ATOM 1706 C C . PRO A 1 209 ? -12.131 0.922 15.191 1.00 94.81 209 PRO A C 1
ATOM 1708 O O . PRO A 1 209 ? -11.244 0.832 14.346 1.00 94.81 209 PRO A O 1
ATOM 1711 N N . VAL A 1 210 ? -13.410 0.631 14.920 1.00 96.19 210 VAL A N 1
ATOM 1712 C CA . VAL A 1 210 ? -13.863 0.207 13.586 1.00 96.19 210 VAL A CA 1
ATOM 1713 C C . VAL A 1 210 ? -13.666 1.324 12.571 1.00 96.19 210 VAL A C 1
ATOM 1715 O O . VAL A 1 210 ? -13.060 1.081 11.533 1.00 96.19 210 VAL A O 1
ATOM 1718 N N . LEU A 1 211 ? -14.114 2.545 12.869 1.00 93.62 211 LEU A N 1
ATOM 1719 C CA . LEU A 1 211 ? -13.983 3.676 11.949 1.00 93.62 211 LEU A CA 1
ATOM 1720 C C . LEU A 1 211 ? -12.520 4.039 11.685 1.00 93.62 211 LEU A C 1
ATOM 1722 O O . LEU A 1 211 ? -12.153 4.258 10.535 1.00 93.62 211 LEU A O 1
ATOM 1726 N N . VAL A 1 212 ? -11.676 4.065 12.721 1.00 94.00 212 VAL A N 1
ATOM 1727 C CA . VAL A 1 212 ? -10.243 4.363 12.570 1.00 94.00 212 VAL A CA 1
ATOM 1728 C C . VAL A 1 212 ? -9.549 3.280 11.746 1.00 94.00 212 VAL A C 1
ATOM 1730 O O . VAL A 1 212 ? -8.850 3.598 10.785 1.00 94.00 212 VAL A O 1
ATOM 1733 N N . SER A 1 213 ? -9.780 2.003 12.066 1.00 97.62 213 SER A N 1
ATOM 1734 C CA . SER A 1 213 ? -9.178 0.886 11.327 1.00 97.62 213 SER A CA 1
ATOM 1735 C C . SER A 1 213 ? -9.666 0.856 9.879 1.00 97.62 213 SER A C 1
ATOM 1737 O O . SER A 1 213 ? -8.865 0.644 8.973 1.00 97.62 213 SER A O 1
ATOM 1739 N N . ALA A 1 214 ? -10.951 1.129 9.635 1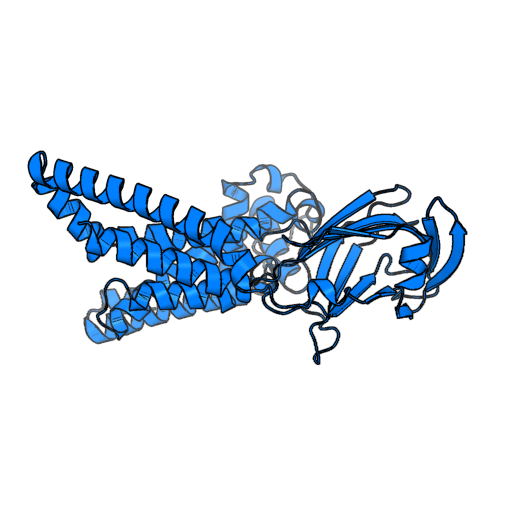.00 97.25 214 ALA A N 1
ATOM 1740 C CA . ALA A 1 214 ? -11.517 1.221 8.292 1.00 97.25 214 ALA A CA 1
ATOM 1741 C C . ALA A 1 214 ? -10.927 2.395 7.499 1.00 97.25 214 ALA A C 1
ATOM 1743 O O . ALA A 1 214 ? -10.567 2.210 6.342 1.00 97.25 214 ALA A O 1
ATOM 1744 N N . ALA A 1 215 ? -10.770 3.572 8.112 1.00 94.50 215 ALA A N 1
ATOM 1745 C CA . ALA A 1 215 ? -10.183 4.742 7.461 1.00 94.50 215 ALA A CA 1
ATOM 1746 C C . ALA A 1 215 ? -8.720 4.500 7.054 1.00 94.50 215 ALA A C 1
ATOM 1748 O O . ALA A 1 215 ? -8.337 4.783 5.920 1.00 94.50 215 ALA A O 1
ATOM 1749 N N . PHE A 1 216 ? -7.914 3.919 7.946 1.00 96.50 216 PHE A N 1
ATOM 1750 C CA . PHE A 1 216 ? -6.536 3.539 7.631 1.00 96.50 216 PHE A CA 1
ATOM 1751 C C . PHE A 1 216 ? -6.458 2.425 6.583 1.00 96.50 216 PHE A C 1
ATOM 1753 O O . PHE A 1 216 ? -5.648 2.507 5.665 1.00 96.50 216 PHE A O 1
ATOM 1760 N N . THR A 1 217 ? -7.338 1.427 6.654 1.00 97.50 217 THR A N 1
ATOM 1761 C CA . THR A 1 217 ? -7.410 0.355 5.648 1.00 97.50 217 THR A CA 1
ATOM 1762 C C . THR A 1 217 ? -7.805 0.898 4.273 1.00 97.50 217 THR A C 1
ATOM 1764 O O . THR A 1 217 ? -7.216 0.521 3.263 1.00 97.50 217 THR A O 1
ATOM 1767 N N . TRP A 1 218 ? -8.766 1.824 4.225 1.00 96.12 218 TRP A N 1
ATOM 1768 C CA . TRP A 1 218 ? -9.165 2.517 3.002 1.00 96.12 218 TRP A CA 1
ATOM 1769 C C . TRP A 1 218 ? -8.003 3.310 2.405 1.00 96.12 218 TRP A C 1
ATOM 1771 O O . TRP A 1 218 ? -7.738 3.212 1.210 1.00 96.12 218 TRP A O 1
ATOM 1781 N N . HIS A 1 219 ? -7.270 4.051 3.237 1.00 94.12 219 HIS A N 1
ATOM 1782 C CA . HIS A 1 219 ? -6.084 4.776 2.796 1.00 94.12 219 HIS A CA 1
ATOM 1783 C C . HIS A 1 219 ? -4.998 3.818 2.262 1.00 94.12 219 HIS A C 1
ATOM 1785 O O . HIS A 1 219 ? -4.468 4.050 1.177 1.00 94.12 219 HIS A O 1
ATOM 1791 N N . ALA A 1 220 ? -4.751 2.683 2.928 1.00 94.75 220 ALA A N 1
ATOM 1792 C CA . ALA A 1 220 ? -3.816 1.657 2.452 1.00 94.75 220 ALA A CA 1
ATOM 1793 C C . ALA A 1 220 ? -4.206 1.039 1.099 1.00 94.75 220 ALA A C 1
ATOM 1795 O O . ALA A 1 220 ? -3.326 0.631 0.341 1.00 94.75 220 ALA A O 1
ATOM 1796 N N . ALA A 1 221 ? -5.497 1.007 0.749 1.00 94.81 221 ALA A N 1
ATOM 1797 C CA . ALA A 1 221 ? -5.956 0.526 -0.556 1.00 94.81 221 ALA A CA 1
ATOM 1798 C C . ALA A 1 221 ? -5.396 1.348 -1.732 1.00 94.81 221 ALA A C 1
ATOM 1800 O O . ALA A 1 221 ? -5.236 0.818 -2.839 1.00 94.81 221 ALA A O 1
ATOM 1801 N N . GLY A 1 222 ? -5.090 2.631 -1.501 1.00 89.62 222 GLY A N 1
ATOM 1802 C CA . GLY A 1 222 ? -4.435 3.504 -2.478 1.00 89.62 222 GLY A CA 1
ATOM 1803 C C . GLY A 1 222 ? -3.009 3.061 -2.813 1.00 89.62 222 GLY A C 1
ATOM 1804 O O . GLY A 1 222 ? -2.582 3.198 -3.954 1.00 89.62 222 GLY A O 1
ATOM 1805 N N . SER A 1 223 ? -2.321 2.435 -1.857 1.00 88.88 223 SER A N 1
ATOM 1806 C CA . SER A 1 223 ? -0.926 1.985 -1.973 1.00 88.88 223 SER A CA 1
ATOM 1807 C C . SER A 1 223 ? -0.777 0.579 -2.573 1.00 88.88 223 SER A C 1
ATOM 1809 O O . SER A 1 223 ? 0.341 0.079 -2.725 1.00 88.88 223 SER A O 1
ATOM 1811 N N . VAL A 1 224 ? -1.891 -0.081 -2.916 1.00 92.81 224 VAL A N 1
ATOM 1812 C CA . VAL A 1 224 ? -1.885 -1.389 -3.586 1.00 92.81 224 VAL A CA 1
ATOM 1813 C C . VAL A 1 224 ? -1.738 -1.200 -5.101 1.00 92.81 224 VAL A C 1
ATOM 1815 O O . VAL A 1 224 ? -2.674 -0.751 -5.775 1.00 92.81 224 VAL A O 1
ATOM 1818 N N . HIS A 1 225 ? -0.576 -1.568 -5.649 1.00 88.25 225 HIS A N 1
ATOM 1819 C CA . HIS A 1 225 ? -0.224 -1.386 -7.062 1.00 88.25 225 HIS A CA 1
ATOM 1820 C C . HIS A 1 225 ? -0.476 -2.637 -7.924 1.00 88.25 225 HIS A C 1
ATOM 1822 O O . HIS A 1 225 ? -0.703 -3.745 -7.437 1.00 88.25 225 HIS A O 1
ATOM 1828 N N . LYS A 1 226 ? -0.432 -2.450 -9.251 1.00 88.19 226 LYS A N 1
ATOM 1829 C CA . LYS A 1 226 ? -0.697 -3.483 -10.276 1.00 88.19 226 LYS A CA 1
ATOM 1830 C C . LYS A 1 226 ? 0.521 -4.342 -10.645 1.00 88.19 226 LYS A C 1
ATOM 1832 O O . LYS A 1 226 ? 0.426 -5.167 -11.545 1.00 88.19 226 LYS A O 1
ATOM 1837 N N . GLY A 1 227 ? 1.660 -4.126 -9.988 1.00 85.62 227 GLY A N 1
ATOM 1838 C CA . GLY A 1 227 ? 2.868 -4.926 -10.223 1.00 85.62 227 GLY A CA 1
ATOM 1839 C C . GLY A 1 227 ? 2.616 -6.390 -9.863 1.00 85.62 227 GLY A C 1
ATOM 1840 O O . GLY A 1 227 ? 1.676 -6.660 -9.111 1.00 85.62 227 GLY A O 1
ATOM 1841 N N . PRO A 1 228 ? 3.419 -7.340 -10.355 1.00 89.94 228 PRO A N 1
ATOM 1842 C CA . PRO A 1 228 ? 3.129 -8.753 -10.186 1.00 89.94 228 PRO A CA 1
ATOM 1843 C C . PRO A 1 228 ? 3.227 -9.224 -8.736 1.00 89.94 228 PRO A C 1
ATOM 1845 O O . PRO A 1 228 ? 3.751 -8.540 -7.851 1.00 89.94 228 PRO A O 1
ATOM 1848 N N . VAL A 1 229 ? 2.724 -10.431 -8.503 1.00 92.56 229 VAL A N 1
ATOM 1849 C CA . VAL A 1 229 ? 3.032 -11.230 -7.318 1.00 92.56 229 VAL A CA 1
ATOM 1850 C C . VAL A 1 229 ? 4.303 -12.038 -7.591 1.00 92.56 229 VAL A C 1
ATOM 1852 O O . VAL A 1 229 ? 4.411 -12.728 -8.611 1.00 92.56 229 VAL A O 1
ATOM 1855 N N . LEU A 1 230 ? 5.271 -11.923 -6.683 1.00 89.88 230 LEU A N 1
ATOM 1856 C CA . LEU A 1 230 ? 6.613 -12.498 -6.795 1.00 89.88 230 LEU A CA 1
ATOM 1857 C C . LEU A 1 230 ? 6.923 -13.418 -5.607 1.00 89.88 230 LEU A C 1
ATOM 1859 O O . LEU A 1 230 ? 6.192 -13.422 -4.614 1.00 89.88 230 LEU A O 1
ATOM 1863 N N . GLY A 1 231 ? 8.009 -14.187 -5.738 1.00 89.50 231 GLY A N 1
ATOM 1864 C CA . GLY A 1 231 ? 8.539 -15.065 -4.693 1.00 89.50 231 GLY A CA 1
ATOM 1865 C C . GLY A 1 231 ? 7.506 -16.047 -4.144 1.00 89.50 231 GLY A C 1
ATOM 1866 O O . GLY A 1 231 ? 6.652 -16.553 -4.874 1.00 89.50 231 GLY A O 1
ATOM 1867 N N . ASP A 1 232 ? 7.556 -16.260 -2.835 1.00 89.81 232 ASP A N 1
ATOM 1868 C CA . ASP A 1 232 ? 6.683 -17.171 -2.087 1.00 89.81 232 ASP A CA 1
ATOM 1869 C C . ASP A 1 232 ? 5.187 -16.841 -2.215 1.00 89.81 232 ASP A C 1
ATOM 1871 O O . ASP A 1 232 ? 4.332 -17.724 -2.149 1.00 89.81 232 ASP A O 1
ATOM 1875 N N . GLY A 1 233 ? 4.850 -15.583 -2.501 1.00 94.44 233 GLY A N 1
ATOM 1876 C CA . GLY A 1 233 ? 3.478 -15.134 -2.706 1.00 94.44 233 GLY A CA 1
ATOM 1877 C C . GLY A 1 233 ? 2.833 -15.755 -3.943 1.00 94.44 233 GLY A C 1
ATOM 1878 O O . GLY A 1 233 ? 1.609 -15.861 -4.000 1.00 94.44 233 GLY A O 1
ATOM 1879 N N . ILE A 1 234 ? 3.632 -16.216 -4.917 1.00 95.88 234 ILE A N 1
ATOM 1880 C CA . ILE A 1 234 ? 3.132 -16.966 -6.077 1.00 95.88 234 ILE A CA 1
ATOM 1881 C C . ILE A 1 234 ? 2.472 -18.267 -5.617 1.00 95.88 234 ILE A C 1
ATOM 1883 O O . ILE A 1 234 ? 1.432 -18.633 -6.155 1.00 95.88 234 ILE A O 1
ATOM 1887 N N . GLN A 1 235 ? 3.035 -18.943 -4.614 1.00 96.06 235 GLN A N 1
ATOM 1888 C CA . GLN A 1 235 ? 2.491 -20.203 -4.111 1.00 96.06 235 GLN A CA 1
ATOM 1889 C C . GLN A 1 235 ? 1.167 -19.971 -3.380 1.00 96.06 235 GLN A C 1
ATOM 1891 O O . GLN A 1 235 ? 0.192 -20.662 -3.666 1.00 96.06 235 GLN A O 1
ATOM 1896 N N . ASN A 1 236 ? 1.090 -18.944 -2.526 1.00 97.12 236 ASN A N 1
ATOM 1897 C CA . ASN A 1 236 ? -0.163 -18.551 -1.873 1.00 97.12 236 ASN A CA 1
ATOM 1898 C C . ASN A 1 236 ? -1.245 -18.175 -2.897 1.00 97.12 236 ASN A C 1
ATOM 1900 O O . ASN A 1 236 ? -2.397 -18.590 -2.771 1.00 97.12 236 ASN A O 1
ATOM 1904 N N . LEU A 1 237 ? -0.873 -17.446 -3.954 1.00 97.75 237 LEU A N 1
ATOM 1905 C CA . LEU A 1 237 ? -1.796 -17.116 -5.038 1.00 97.75 237 LEU A CA 1
ATOM 1906 C C . LEU A 1 237 ? -2.254 -18.352 -5.816 1.00 97.75 237 LEU A C 1
ATOM 1908 O O . LEU A 1 237 ? -3.420 -18.440 -6.189 1.00 97.75 237 LEU A O 1
ATOM 1912 N N . LEU A 1 238 ? -1.351 -19.293 -6.085 1.00 97.50 238 LEU A N 1
ATOM 1913 C CA . LEU A 1 238 ? -1.662 -20.501 -6.845 1.00 97.50 238 LEU A CA 1
ATOM 1914 C C . LEU A 1 238 ? -2.586 -21.435 -6.059 1.00 97.50 238 LEU A C 1
ATOM 1916 O O . LEU A 1 238 ? -3.552 -21.938 -6.624 1.00 97.50 238 LEU A O 1
ATOM 1920 N N . ILE A 1 239 ? -2.381 -21.557 -4.745 1.00 97.94 239 ILE A N 1
ATOM 1921 C CA . ILE A 1 239 ? -3.329 -22.230 -3.847 1.00 97.94 239 ILE A CA 1
ATOM 1922 C C . ILE A 1 239 ? -4.693 -21.542 -3.890 1.00 97.94 239 ILE A C 1
ATOM 1924 O O . ILE A 1 239 ? -5.708 -22.213 -4.073 1.00 97.94 239 ILE A O 1
ATOM 1928 N N . ALA A 1 240 ? -4.738 -20.211 -3.779 1.00 97.81 240 ALA A N 1
ATOM 1929 C CA . ALA A 1 240 ? -5.996 -19.473 -3.841 1.00 97.81 240 ALA A CA 1
ATOM 1930 C C . ALA A 1 240 ? -6.721 -19.665 -5.187 1.00 97.81 240 ALA A C 1
ATOM 1932 O O . ALA A 1 240 ? -7.935 -19.865 -5.221 1.00 97.81 240 ALA A O 1
ATOM 1933 N N . TYR A 1 241 ? -5.976 -19.659 -6.295 1.00 97.69 241 TYR A N 1
ATOM 1934 C CA . TYR A 1 241 ? -6.492 -19.939 -7.634 1.00 97.69 241 TYR A CA 1
ATOM 1935 C C . TYR A 1 241 ? -7.072 -21.351 -7.740 1.00 97.69 241 TYR A C 1
ATOM 1937 O O . TYR A 1 241 ? -8.200 -21.519 -8.203 1.00 97.69 241 TYR A O 1
ATOM 1945 N N . ASN A 1 242 ? -6.335 -22.355 -7.264 1.00 97.69 242 ASN A N 1
ATOM 1946 C CA . ASN A 1 242 ? -6.757 -23.750 -7.308 1.00 97.69 242 ASN A CA 1
ATOM 1947 C C . ASN A 1 242 ? -7.976 -24.017 -6.416 1.00 97.69 242 ASN A C 1
ATOM 1949 O O . ASN A 1 242 ? -8.872 -24.756 -6.822 1.00 97.69 242 ASN A O 1
ATOM 1953 N N . LEU A 1 243 ? -8.093 -23.343 -5.271 1.00 97.38 243 LEU A N 1
ATOM 1954 C CA . LEU A 1 243 ? -9.301 -23.382 -4.445 1.00 97.38 243 LEU A CA 1
ATOM 1955 C C . LEU A 1 243 ? -10.524 -22.821 -5.184 1.00 97.38 243 LEU A C 1
ATOM 1957 O O . LEU A 1 243 ? -11.600 -23.410 -5.127 1.00 97.38 243 LEU A O 1
ATOM 1961 N N . VAL A 1 244 ? -10.374 -21.709 -5.907 1.00 97.00 244 VAL A N 1
ATOM 1962 C CA . VAL A 1 244 ? -11.486 -21.090 -6.650 1.00 97.00 244 VAL A CA 1
ATOM 1963 C C . VAL A 1 244 ? -11.866 -21.906 -7.888 1.00 97.00 244 VAL A C 1
ATOM 1965 O O . VAL A 1 244 ? -13.053 -22.100 -8.163 1.00 97.00 244 VAL A O 1
ATOM 1968 N N . LYS A 1 245 ? -10.874 -22.371 -8.651 1.00 96.31 245 LYS A N 1
ATOM 1969 C CA . LYS A 1 245 ? -11.085 -23.018 -9.949 1.00 96.31 245 LYS A CA 1
ATOM 1970 C C . LYS A 1 245 ? -11.333 -24.518 -9.844 1.00 96.31 245 LYS A C 1
ATOM 1972 O O . LYS A 1 245 ? -12.274 -25.017 -10.456 1.00 96.31 245 LYS A O 1
ATOM 1977 N N . HIS A 1 246 ? -10.512 -25.208 -9.061 1.00 96.38 246 HIS A N 1
ATOM 1978 C CA . HIS A 1 246 ? -10.485 -26.668 -8.955 1.00 96.38 246 HIS A CA 1
ATOM 1979 C C . HIS A 1 246 ? -11.073 -27.183 -7.634 1.00 96.38 246 HIS A C 1
ATOM 1981 O O . HIS A 1 246 ? -11.301 -28.378 -7.508 1.00 96.38 246 HIS A O 1
ATOM 1987 N N . ARG A 1 247 ? -11.371 -26.296 -6.667 1.00 96.44 247 ARG A N 1
ATOM 1988 C CA . ARG A 1 247 ? -11.808 -26.651 -5.301 1.00 96.44 247 ARG A CA 1
ATOM 1989 C C . ARG A 1 247 ? -10.786 -27.499 -4.536 1.00 96.44 247 ARG A C 1
ATOM 1991 O O . ARG A 1 247 ? -11.151 -28.179 -3.581 1.00 96.44 247 ARG A O 1
ATOM 1998 N N . THR A 1 248 ? -9.511 -27.393 -4.908 1.00 97.31 248 THR A N 1
ATOM 1999 C CA . THR A 1 248 ? -8.421 -28.161 -4.298 1.00 97.31 248 THR A CA 1
ATOM 2000 C C . THR A 1 248 ? -7.375 -27.227 -3.714 1.00 97.31 248 THR A C 1
ATOM 2002 O O . THR A 1 248 ? -6.912 -26.296 -4.373 1.00 97.31 248 THR A O 1
ATOM 2005 N N . PHE A 1 249 ? -6.976 -27.487 -2.469 1.00 97.50 249 PHE A N 1
ATOM 2006 C CA . PHE A 1 249 ? -5.872 -26.779 -1.833 1.00 97.50 249 PHE A CA 1
ATOM 2007 C C . PHE A 1 249 ? -4.544 -27.326 -2.373 1.00 97.50 249 PHE A C 1
ATOM 2009 O O . PHE A 1 249 ? -4.104 -28.402 -1.975 1.00 97.50 249 PHE A O 1
ATOM 2016 N N . SER A 1 250 ? -3.923 -26.617 -3.317 1.00 97.00 250 SER A N 1
ATOM 2017 C CA . SER A 1 250 ? -2.698 -27.082 -3.975 1.00 97.00 250 SER A CA 1
ATOM 2018 C C . SER A 1 250 ? -1.860 -25.937 -4.516 1.00 97.00 250 SER A C 1
ATOM 2020 O O . SER A 1 250 ? -2.394 -25.018 -5.128 1.00 97.00 250 SER A O 1
ATOM 2022 N N . HIS A 1 251 ? -0.542 -26.016 -4.363 1.00 94.19 251 HIS A N 1
ATOM 2023 C CA . HIS A 1 251 ? 0.400 -25.071 -4.970 1.00 94.19 251 HIS A CA 1
ATOM 2024 C C . HIS A 1 251 ? 0.901 -25.527 -6.353 1.00 94.19 251 HIS A C 1
ATOM 2026 O O . HIS A 1 251 ? 1.813 -24.914 -6.902 1.00 94.19 251 HIS A O 1
ATOM 2032 N N . ILE A 1 252 ? 0.343 -26.606 -6.912 1.00 94.75 252 ILE A N 1
ATOM 2033 C CA . ILE A 1 252 ? 0.770 -27.179 -8.193 1.00 94.75 252 ILE A CA 1
ATOM 2034 C C . ILE A 1 252 ? -0.109 -26.631 -9.322 1.00 94.75 252 ILE A C 1
ATOM 2036 O O . ILE A 1 252 ? -1.335 -26.619 -9.230 1.00 94.75 252 ILE A O 1
ATOM 2040 N N . GLY A 1 253 ? 0.518 -26.168 -10.405 1.00 90.81 253 GLY A N 1
ATOM 2041 C CA . GLY A 1 253 ? -0.175 -25.694 -11.604 1.00 90.81 253 GLY A CA 1
ATOM 2042 C C . GLY A 1 253 ? -0.453 -26.836 -12.579 1.00 90.81 253 GLY A C 1
ATOM 2043 O O . GLY A 1 253 ? 0.315 -27.028 -13.516 1.00 90.81 253 GLY A O 1
ATOM 2044 N N . ALA A 1 254 ? -1.534 -27.585 -12.362 1.00 89.19 254 ALA A N 1
ATOM 2045 C CA . ALA A 1 254 ? -1.994 -28.662 -13.244 1.00 89.19 254 ALA A CA 1
ATOM 2046 C C . ALA A 1 254 ? -3.492 -28.505 -13.560 1.00 89.19 254 ALA A C 1
ATOM 2048 O O . ALA A 1 254 ? -4.196 -27.763 -12.879 1.00 89.19 254 ALA A O 1
ATOM 2049 N N . SER A 1 255 ? -3.987 -29.194 -14.593 1.00 90.44 255 SER A N 1
ATOM 2050 C CA . SER A 1 255 ? -5.422 -29.222 -14.923 1.00 90.44 255 SER A CA 1
ATOM 2051 C C . SER A 1 255 ? -6.265 -29.902 -13.840 1.00 90.44 255 SER A C 1
ATOM 2053 O O . SER A 1 255 ? -7.419 -29.524 -13.645 1.00 90.44 255 SER A O 1
ATOM 2055 N N . ASP A 1 256 ? -5.671 -30.863 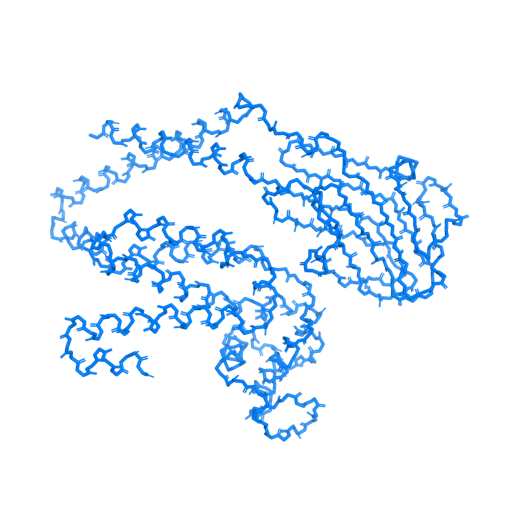-13.134 1.00 93.75 256 ASP A N 1
ATOM 2056 C CA . ASP A 1 256 ? -6.221 -31.530 -11.956 1.00 93.75 256 ASP A CA 1
ATOM 2057 C C . ASP A 1 256 ? -5.148 -31.549 -10.851 1.00 93.75 256 ASP A C 1
ATOM 2059 O O . ASP A 1 256 ? -4.314 -32.458 -10.796 1.00 93.75 256 ASP A O 1
ATOM 2063 N N . PRO A 1 257 ? -5.037 -30.470 -10.056 1.00 95.81 257 PRO A N 1
ATOM 2064 C CA . PRO A 1 257 ? -3.948 -30.327 -9.103 1.00 95.81 257 PRO A CA 1
ATOM 2065 C C . PRO A 1 257 ? -4.175 -31.234 -7.881 1.00 95.81 257 PRO A C 1
ATOM 2067 O O . PRO A 1 257 ? -5.229 -31.132 -7.249 1.00 95.81 257 PRO A O 1
ATOM 2070 N N . PRO A 1 258 ? -3.201 -32.078 -7.483 1.00 96.19 258 PRO A N 1
ATOM 2071 C CA . PRO A 1 258 ? -3.347 -32.910 -6.293 1.00 96.19 258 PRO A CA 1
ATOM 2072 C C . PRO A 1 258 ? -3.301 -32.042 -5.023 1.00 96.19 258 PRO A C 1
ATOM 2074 O O . PRO A 1 258 ? -2.622 -31.009 -5.021 1.00 96.19 258 PRO A O 1
ATOM 2077 N N . PRO A 1 259 ? -3.995 -32.429 -3.938 1.00 96.31 259 PRO A N 1
ATOM 2078 C CA . PRO A 1 259 ? -3.973 -31.687 -2.680 1.00 96.31 259 PRO A CA 1
ATOM 2079 C C . PRO A 1 259 ? -2.567 -31.658 -2.063 1.00 96.31 259 PRO A C 1
ATOM 2081 O O . PRO A 1 259 ? -1.798 -32.607 -2.209 1.00 96.31 259 PRO A O 1
ATOM 2084 N N . THR A 1 260 ? -2.230 -30.572 -1.363 1.00 94.25 260 THR A N 1
ATOM 2085 C CA . THR A 1 260 ? -0.914 -30.390 -0.718 1.00 94.25 260 THR A CA 1
ATOM 2086 C C . THR A 1 260 ? -1.047 -29.716 0.645 1.00 94.25 260 THR A C 1
ATOM 2088 O O . THR A 1 260 ? -1.960 -28.923 0.834 1.00 94.25 260 THR A O 1
ATOM 2091 N N . ASP A 1 261 ? -0.090 -29.916 1.544 1.00 92.69 261 ASP A N 1
ATOM 2092 C CA . ASP A 1 261 ? 0.029 -29.253 2.854 1.00 92.69 261 ASP A CA 1
ATOM 2093 C C . ASP A 1 261 ? 1.213 -28.264 2.922 1.00 92.69 261 ASP A C 1
ATOM 2095 O O . ASP A 1 261 ? 1.636 -27.844 3.993 1.00 92.69 261 ASP A O 1
ATOM 2099 N N . PHE A 1 262 ? 1.737 -27.853 1.762 1.00 90.56 262 PHE A N 1
ATOM 2100 C CA . PHE A 1 262 ? 2.990 -27.094 1.644 1.00 90.56 262 PHE A CA 1
ATOM 2101 C C . PHE A 1 262 ? 2.987 -25.704 2.314 1.00 90.56 262 PHE A C 1
ATOM 2103 O O . PHE A 1 262 ? 4.048 -25.127 2.545 1.00 90.56 262 PHE A O 1
ATOM 2110 N N . ARG A 1 263 ? 1.812 -25.123 2.583 1.00 91.88 263 ARG A N 1
ATOM 2111 C CA . ARG A 1 263 ? 1.655 -23.780 3.167 1.00 91.88 263 ARG A CA 1
ATOM 2112 C C . ARG A 1 263 ? 0.565 -23.764 4.222 1.00 91.88 263 ARG A C 1
ATOM 2114 O O . ARG A 1 263 ? -0.366 -24.567 4.183 1.00 91.88 263 ARG A O 1
ATOM 2121 N N . GLU A 1 264 ? 0.645 -22.780 5.110 1.00 92.81 264 GLU A N 1
ATOM 2122 C CA . GLU A 1 264 ? -0.401 -22.501 6.081 1.00 92.81 264 GLU A CA 1
ATOM 2123 C C . GLU A 1 264 ? -1.726 -22.213 5.354 1.00 92.81 264 GLU A C 1
ATOM 2125 O O . GLU A 1 264 ? -1.756 -21.425 4.403 1.00 92.81 264 GLU A O 1
ATOM 2130 N N . PRO A 1 265 ? -2.848 -22.816 5.782 1.00 94.19 265 PRO A N 1
ATOM 2131 C CA . PRO A 1 265 ? -4.066 -22.802 4.981 1.00 94.19 265 PRO A CA 1
ATOM 2132 C C . PRO A 1 265 ? -4.783 -21.454 4.981 1.00 94.19 265 PRO A C 1
ATOM 2134 O O . PRO A 1 265 ? -5.399 -21.064 3.989 1.00 94.19 265 PRO A O 1
ATOM 2137 N N . LEU A 1 266 ? -4.703 -20.715 6.087 1.00 96.00 266 LEU A N 1
ATOM 2138 C CA . LEU A 1 266 ? -5.562 -19.560 6.308 1.00 96.00 266 LEU A CA 1
ATOM 2139 C C . LEU A 1 266 ? -5.286 -18.386 5.344 1.00 96.00 266 LEU A C 1
ATOM 2141 O O . LEU A 1 266 ? -6.254 -17.899 4.754 1.00 96.00 266 LEU A O 1
ATOM 2145 N N . PRO A 1 267 ? -4.033 -17.931 5.117 1.00 95.88 267 PRO A N 1
ATOM 2146 C CA . PRO A 1 267 ? -3.773 -16.842 4.175 1.00 95.88 267 PRO A CA 1
ATOM 2147 C C . PRO A 1 267 ? -4.310 -17.100 2.751 1.00 95.88 267 PRO A C 1
ATOM 2149 O O . PRO A 1 267 ? -5.109 -16.283 2.280 1.00 95.88 267 PRO A O 1
ATOM 2152 N N . PRO A 1 268 ? -3.979 -18.218 2.067 1.00 97.00 268 PRO A N 1
ATOM 2153 C CA . PRO A 1 268 ? -4.496 -18.471 0.725 1.00 97.00 268 PRO A CA 1
ATOM 2154 C C . PRO A 1 268 ? -6.004 -18.754 0.704 1.00 97.00 268 PRO A C 1
ATOM 2156 O O . PRO A 1 268 ? -6.659 -18.397 -0.273 1.00 97.00 268 PRO A O 1
ATOM 2159 N N . MET A 1 269 ? -6.597 -19.316 1.767 1.00 97.75 269 MET A N 1
ATOM 2160 C CA . MET A 1 269 ? -8.057 -19.474 1.860 1.00 97.75 269 MET A CA 1
ATOM 2161 C C . MET A 1 269 ? -8.788 -18.130 1.926 1.00 97.75 269 MET A C 1
ATOM 2163 O O . MET A 1 269 ? -9.818 -17.965 1.273 1.00 97.75 269 MET A O 1
ATOM 2167 N N . VAL A 1 270 ? -8.262 -17.146 2.663 1.00 98.06 270 VAL A N 1
ATOM 2168 C CA . VAL A 1 270 ? -8.842 -15.793 2.698 1.00 98.06 270 VAL A CA 1
ATOM 2169 C C . VAL A 1 270 ? -8.710 -15.109 1.338 1.00 98.06 270 VAL A C 1
ATOM 2171 O O . VAL A 1 270 ? -9.667 -14.487 0.871 1.00 98.06 270 VAL A O 1
ATOM 2174 N N . THR A 1 271 ? -7.576 -15.269 0.651 1.00 98.19 271 THR A N 1
ATOM 2175 C CA . THR A 1 271 ? -7.428 -14.787 -0.730 1.00 98.19 271 THR A CA 1
ATOM 2176 C C . THR A 1 271 ? -8.397 -15.499 -1.683 1.00 98.19 271 THR A C 1
ATOM 2178 O O . THR A 1 271 ? -9.021 -14.835 -2.508 1.00 98.19 271 THR A O 1
ATOM 2181 N N . ALA A 1 272 ? -8.606 -16.812 -1.551 1.00 98.06 272 ALA A N 1
ATOM 2182 C CA . ALA A 1 272 ? -9.580 -17.559 -2.351 1.00 98.06 272 ALA A CA 1
ATOM 2183 C C . ALA A 1 272 ? -11.013 -17.060 -2.120 1.00 98.06 272 ALA A C 1
ATOM 2185 O O . ALA A 1 272 ? -11.745 -16.813 -3.077 1.00 98.06 272 ALA A O 1
ATOM 2186 N N . LEU A 1 273 ? -11.395 -16.850 -0.857 1.00 98.06 273 LEU A N 1
ATOM 2187 C CA . LEU A 1 273 ? -12.696 -16.295 -0.490 1.00 98.06 273 LEU A CA 1
ATOM 2188 C C . LEU A 1 273 ? -12.886 -14.894 -1.082 1.00 98.06 273 LEU A C 1
ATOM 2190 O O . LEU A 1 273 ? -13.942 -14.597 -1.636 1.00 98.06 273 LEU A O 1
ATOM 2194 N N . HIS A 1 274 ? -11.855 -14.049 -1.024 1.00 98.06 274 HIS A N 1
ATOM 2195 C CA . HIS A 1 274 ? -11.882 -12.728 -1.646 1.00 98.06 274 HIS A CA 1
ATOM 2196 C C . HIS A 1 274 ? -12.133 -12.810 -3.154 1.00 98.06 274 HIS A C 1
ATOM 2198 O O . HIS A 1 274 ? -13.013 -12.124 -3.672 1.00 98.06 274 HIS A O 1
ATOM 2204 N N . LEU A 1 275 ? -11.384 -13.665 -3.854 1.00 97.88 275 LEU A N 1
ATOM 2205 C CA . LEU A 1 275 ? -11.546 -13.858 -5.292 1.00 97.88 275 LEU A CA 1
ATOM 2206 C C . LEU A 1 275 ? -12.944 -14.377 -5.628 1.00 97.88 275 LEU A C 1
ATOM 2208 O O . LEU A 1 275 ? -13.574 -13.867 -6.547 1.00 97.88 275 LEU A O 1
ATOM 2212 N N . HIS A 1 276 ? -13.461 -15.323 -4.846 1.00 96.38 276 HIS A N 1
ATOM 2213 C CA . HIS A 1 276 ? -14.799 -15.865 -5.044 1.00 96.38 276 HIS A CA 1
ATOM 2214 C C . HIS A 1 276 ? -15.903 -14.808 -4.879 1.00 96.38 276 HIS A C 1
ATOM 2216 O O . HIS A 1 276 ? -16.835 -14.768 -5.678 1.00 96.38 276 HIS A O 1
ATOM 2222 N N . LEU A 1 277 ? -15.795 -13.943 -3.864 1.00 97.19 277 LEU A N 1
ATOM 2223 C CA . LEU A 1 277 ? -16.832 -12.962 -3.533 1.00 97.19 277 LEU A CA 1
ATOM 2224 C C . LEU A 1 277 ? -16.753 -11.674 -4.362 1.00 97.19 277 LEU A C 1
ATOM 2226 O O . LEU A 1 277 ? -17.787 -11.104 -4.702 1.00 97.19 277 LEU A O 1
ATOM 2230 N N . PHE A 1 278 ? -15.546 -11.192 -4.666 1.00 97.19 278 PHE A N 1
ATOM 2231 C CA . PHE A 1 278 ? -15.335 -9.848 -5.222 1.00 97.19 278 PHE A CA 1
ATOM 2232 C C . PHE A 1 278 ? -14.691 -9.843 -6.611 1.00 97.19 278 PHE A C 1
ATOM 2234 O O . PHE A 1 278 ? -14.668 -8.804 -7.269 1.00 97.19 278 PHE A O 1
ATOM 2241 N N . VAL A 1 279 ? -14.177 -10.985 -7.078 1.00 96.25 279 VAL A N 1
ATOM 2242 C CA . VAL A 1 279 ? -13.545 -11.125 -8.397 1.00 96.25 279 VAL A CA 1
ATOM 2243 C C . VAL A 1 279 ? -14.084 -12.380 -9.099 1.00 96.25 279 VAL A C 1
ATOM 2245 O O . VAL A 1 279 ? -13.310 -13.274 -9.433 1.00 96.25 279 VAL A O 1
ATOM 2248 N N . PRO A 1 280 ? -15.403 -12.479 -9.356 1.00 92.31 280 PRO A N 1
ATOM 2249 C CA . PRO A 1 280 ? -16.029 -13.718 -9.836 1.00 92.31 280 PRO A CA 1
ATOM 2250 C C . PRO A 1 280 ? -15.400 -14.251 -11.135 1.00 92.31 280 PRO A C 1
ATOM 2252 O O . PRO A 1 280 ? -15.226 -15.456 -11.300 1.00 92.31 280 PRO A O 1
ATOM 2255 N N . GLN A 1 281 ? -14.952 -13.349 -12.011 1.00 94.19 281 GLN A N 1
ATOM 2256 C CA . GLN A 1 281 ? -14.237 -13.671 -13.250 1.00 94.19 281 GLN A CA 1
ATOM 2257 C C . GLN A 1 281 ? -12.884 -14.376 -13.046 1.00 94.19 281 GLN A C 1
ATOM 2259 O O . GLN A 1 281 ? -12.350 -14.937 -13.994 1.00 94.19 281 GLN A O 1
ATOM 2264 N N . ALA A 1 282 ? -12.310 -14.385 -11.837 1.00 93.94 282 ALA A N 1
ATOM 2265 C CA . ALA A 1 282 ? -11.022 -15.024 -11.558 1.00 93.94 282 ALA A CA 1
ATOM 2266 C C . ALA A 1 282 ? -11.010 -16.525 -11.892 1.00 93.94 282 ALA A C 1
ATOM 2268 O O . ALA A 1 282 ? -9.966 -17.048 -12.279 1.00 93.94 282 ALA A O 1
ATOM 2269 N N . LYS A 1 283 ? -12.160 -17.206 -11.775 1.00 93.56 283 LYS A N 1
ATOM 2270 C CA . LYS A 1 283 ? -12.304 -18.638 -12.074 1.00 93.56 283 LYS A CA 1
ATOM 2271 C C . LYS A 1 283 ? -12.000 -18.971 -13.540 1.00 93.56 283 LYS A C 1
ATOM 2273 O O . LYS A 1 283 ? -11.380 -19.997 -13.822 1.00 93.56 283 LYS A O 1
ATOM 2278 N N . ASP A 1 284 ? -12.412 -18.093 -14.449 1.00 95.06 284 ASP A N 1
ATOM 2279 C CA . ASP A 1 284 ? -12.343 -18.330 -15.895 1.00 95.06 284 ASP A CA 1
ATOM 2280 C C . ASP A 1 284 ? -11.070 -17.748 -16.522 1.00 95.06 284 ASP A C 1
ATOM 2282 O O . ASP A 1 284 ? -10.767 -17.983 -17.689 1.00 95.06 284 ASP A O 1
ATOM 2286 N N . GLN A 1 285 ? -10.287 -17.007 -15.738 1.00 95.50 285 GLN A N 1
ATOM 2287 C CA . GLN A 1 285 ? -9.056 -16.384 -16.200 1.00 95.50 285 GLN A CA 1
ATOM 2288 C C . GLN A 1 285 ? -7.849 -17.317 -16.006 1.00 95.50 285 GLN A C 1
ATOM 2290 O O . GLN A 1 285 ? -7.797 -18.126 -15.067 1.00 95.50 285 GLN A O 1
ATOM 2295 N N . PRO A 1 286 ? -6.837 -17.230 -16.885 1.00 94.94 286 PRO A N 1
ATOM 2296 C CA . PRO A 1 286 ? -5.589 -17.944 -16.676 1.00 94.94 286 PRO A CA 1
ATOM 2297 C C . PRO A 1 286 ? -4.848 -17.358 -15.467 1.00 94.94 286 PRO A C 1
ATOM 2299 O O . PRO A 1 286 ? -4.900 -16.152 -15.216 1.00 94.94 286 PRO A O 1
ATOM 2302 N N . PHE A 1 287 ? -4.092 -18.198 -14.754 1.00 96.06 287 PHE A N 1
ATOM 2303 C CA . PHE A 1 287 ? -3.309 -17.801 -13.575 1.00 96.06 287 PHE A CA 1
ATOM 2304 C C . PHE A 1 287 ? -2.439 -16.552 -13.812 1.00 96.06 287 PHE A C 1
ATOM 2306 O O . PHE A 1 287 ? -2.316 -15.691 -12.940 1.00 96.06 287 PHE A O 1
ATOM 2313 N N . GLY A 1 288 ? -1.894 -16.399 -15.025 1.00 93.06 288 GLY A N 1
ATOM 2314 C CA . GLY A 1 288 ? -1.108 -15.228 -15.421 1.00 93.06 288 GLY A CA 1
ATOM 2315 C C . GLY A 1 288 ? -1.835 -13.889 -15.230 1.00 93.06 288 GLY A C 1
ATOM 2316 O O . GLY A 1 288 ? -1.198 -12.921 -14.822 1.00 93.06 288 GLY A O 1
ATOM 2317 N N . GLN A 1 289 ? -3.161 -13.833 -15.423 1.00 93.94 289 GLN A N 1
ATOM 2318 C CA . GLN A 1 289 ? -3.943 -12.601 -15.237 1.00 93.94 289 GLN A CA 1
ATOM 2319 C C . GLN A 1 289 ? -4.033 -12.162 -13.772 1.00 93.94 289 GLN A C 1
ATOM 2321 O O . GLN A 1 289 ? -4.088 -10.965 -13.489 1.00 93.94 289 GLN A O 1
ATOM 2326 N N . LEU A 1 290 ? -4.015 -13.124 -12.847 1.00 96.38 290 LEU A N 1
ATOM 2327 C CA . LEU A 1 290 ? -4.016 -12.890 -11.402 1.00 96.38 290 LEU A CA 1
ATOM 2328 C C . LEU A 1 290 ? -2.613 -12.566 -10.883 1.00 96.38 290 LEU A C 1
ATOM 2330 O O . LEU A 1 290 ? -2.469 -11.803 -9.933 1.00 96.38 290 LEU A O 1
ATOM 2334 N N . ARG A 1 291 ? -1.579 -13.164 -11.485 1.00 95.06 291 ARG A N 1
ATOM 2335 C CA . ARG A 1 291 ? -0.188 -12.981 -11.060 1.00 95.06 291 ARG A CA 1
ATOM 2336 C C . ARG A 1 291 ? 0.417 -11.673 -11.559 1.00 95.06 291 ARG A C 1
ATOM 2338 O O . ARG A 1 291 ? 1.130 -11.039 -10.789 1.00 95.06 291 ARG A O 1
ATOM 2345 N N . ALA A 1 292 ? 0.233 -11.339 -12.834 1.00 90.19 292 ALA A N 1
ATOM 2346 C CA . ALA A 1 292 ? 0.911 -10.219 -13.497 1.00 90.19 292 ALA A CA 1
ATOM 2347 C C . ALA A 1 292 ? 0.022 -9.468 -14.510 1.00 90.19 292 ALA A C 1
ATOM 2349 O O . ALA A 1 292 ? 0.517 -8.629 -15.258 1.00 90.19 292 ALA A O 1
ATOM 2350 N N . GLY A 1 293 ? -1.277 -9.771 -14.562 1.00 89.31 293 GLY A N 1
ATOM 2351 C CA . GLY A 1 293 ? -2.223 -9.132 -15.475 1.00 89.31 293 GLY A CA 1
ATOM 2352 C C . GLY A 1 293 ? -3.139 -8.120 -14.797 1.00 89.31 293 GLY A C 1
ATOM 2353 O O . GLY A 1 293 ? -2.834 -7.554 -13.743 1.00 89.31 293 GLY A O 1
ATOM 2354 N N . THR A 1 294 ? -4.300 -7.898 -15.411 1.00 90.50 294 THR A N 1
ATOM 2355 C CA . THR A 1 294 ? -5.244 -6.839 -15.017 1.00 90.50 294 THR A CA 1
ATOM 2356 C C . THR A 1 294 ? -5.930 -7.090 -13.673 1.00 90.50 294 THR A C 1
ATOM 2358 O O . THR A 1 294 ? -6.416 -6.133 -13.068 1.00 90.50 294 THR A O 1
ATOM 2361 N N . LEU A 1 295 ? -5.936 -8.342 -13.193 1.00 95.88 295 LEU A N 1
ATOM 2362 C CA . LEU A 1 295 ? -6.559 -8.759 -11.931 1.00 95.88 295 LEU A CA 1
ATOM 2363 C C . LEU A 1 295 ? -5.596 -8.774 -10.738 1.00 95.88 295 LEU A C 1
ATOM 2365 O O . LEU A 1 295 ? -6.011 -9.006 -9.601 1.00 95.88 295 LEU A O 1
ATOM 2369 N N . THR A 1 296 ? -4.312 -8.506 -10.976 1.00 95.81 296 THR A N 1
ATOM 2370 C CA . THR A 1 296 ? -3.268 -8.587 -9.948 1.00 95.81 296 THR A CA 1
ATOM 2371 C C . THR A 1 296 ? -3.523 -7.652 -8.773 1.00 95.81 296 THR A C 1
ATOM 2373 O O . THR A 1 296 ? -3.316 -8.015 -7.616 1.00 95.81 296 THR A O 1
ATOM 2376 N N . ARG A 1 297 ? -4.020 -6.440 -9.042 1.00 94.94 297 ARG A N 1
ATOM 2377 C CA . ARG A 1 297 ? -4.339 -5.490 -7.972 1.00 94.94 297 ARG A CA 1
ATOM 2378 C C . ARG A 1 297 ? -5.473 -6.013 -7.095 1.00 94.94 297 ARG A C 1
ATOM 2380 O O . ARG A 1 297 ? -5.393 -5.900 -5.880 1.00 94.94 297 ARG A O 1
ATOM 2387 N N . GLN A 1 298 ? -6.509 -6.583 -7.701 1.00 96.62 298 GLN A N 1
ATOM 2388 C CA . GLN A 1 298 ? -7.696 -7.083 -7.016 1.00 96.62 298 GLN A CA 1
ATOM 2389 C C . GLN A 1 298 ? -7.322 -8.227 -6.075 1.00 96.62 298 GLN A C 1
ATOM 2391 O O . GLN A 1 298 ? -7.699 -8.199 -4.915 1.00 96.62 298 GLN A O 1
ATOM 2396 N N . VAL A 1 299 ? -6.473 -9.153 -6.525 1.00 97.12 299 VAL A N 1
ATOM 2397 C CA . VAL A 1 299 ? -5.886 -10.198 -5.672 1.00 97.12 299 VAL A CA 1
ATOM 2398 C C . VAL A 1 299 ? -5.239 -9.599 -4.413 1.00 97.12 299 VAL A C 1
ATOM 2400 O O . VAL A 1 299 ? -5.519 -10.035 -3.294 1.00 97.12 299 VAL A O 1
ATOM 2403 N N . LYS A 1 300 ? -4.392 -8.576 -4.582 1.00 97.25 300 LYS A N 1
ATOM 2404 C CA . LYS A 1 300 ? -3.651 -7.934 -3.484 1.00 97.25 300 LYS A CA 1
ATOM 2405 C C . LYS A 1 300 ? -4.551 -7.167 -2.513 1.00 97.25 300 LYS A C 1
ATOM 2407 O O . LYS A 1 300 ? -4.188 -7.026 -1.350 1.00 97.25 300 LYS A O 1
ATOM 2412 N N . LEU A 1 301 ? -5.746 -6.733 -2.929 1.00 97.56 301 LEU A N 1
ATOM 2413 C CA . LEU A 1 301 ? -6.715 -6.106 -2.017 1.00 97.56 301 LEU A CA 1
ATOM 2414 C C . LEU A 1 301 ? -7.165 -7.054 -0.894 1.00 97.56 301 LEU A C 1
ATOM 2416 O O . LEU A 1 301 ? -7.589 -6.570 0.153 1.00 97.56 301 LEU A O 1
ATOM 2420 N N . SER A 1 302 ? -7.004 -8.375 -1.047 1.00 97.88 302 SER A N 1
ATOM 2421 C CA . SER A 1 302 ? -7.234 -9.327 0.050 1.00 97.88 302 SER A CA 1
ATOM 2422 C C . SER A 1 302 ? -6.347 -9.067 1.279 1.00 97.88 302 SER A C 1
ATOM 2424 O O . SER A 1 302 ? -6.760 -9.353 2.403 1.00 97.88 302 SER A O 1
ATOM 2426 N N . ASN A 1 303 ? -5.183 -8.426 1.116 1.00 97.94 303 ASN A N 1
ATOM 2427 C CA . ASN A 1 303 ? -4.330 -8.031 2.239 1.00 97.94 303 ASN A CA 1
ATOM 2428 C C . ASN A 1 303 ? -4.972 -6.987 3.162 1.00 97.94 303 ASN A C 1
ATOM 2430 O O . ASN A 1 303 ? -4.625 -6.898 4.340 1.00 97.94 303 ASN A O 1
ATOM 2434 N N . LEU A 1 304 ? -5.952 -6.227 2.670 1.00 98.06 304 LEU A N 1
ATOM 2435 C CA . LEU A 1 304 ? -6.618 -5.188 3.450 1.00 98.06 304 LEU A CA 1
ATOM 2436 C C . LEU A 1 304 ? -7.472 -5.749 4.595 1.00 98.06 304 LEU A C 1
ATOM 2438 O O . LEU A 1 304 ? -7.645 -5.066 5.604 1.00 98.06 304 LEU A O 1
ATOM 2442 N N . TYR A 1 305 ? -7.943 -6.998 4.502 1.00 98.12 305 TYR A N 1
ATOM 2443 C CA . TYR A 1 305 ? -8.603 -7.658 5.636 1.00 98.12 305 TYR A CA 1
ATOM 2444 C C . TYR A 1 305 ? -7.646 -7.807 6.821 1.00 98.12 305 TYR A C 1
ATOM 2446 O O . TYR A 1 305 ? -8.030 -7.574 7.966 1.00 98.12 305 TYR A O 1
ATOM 2454 N N . TRP A 1 306 ? -6.385 -8.129 6.535 1.00 98.31 306 TRP A N 1
ATOM 2455 C CA . TRP A 1 306 ? -5.340 -8.307 7.537 1.00 98.31 306 TRP A CA 1
ATOM 2456 C C . TRP A 1 306 ? -4.852 -6.978 8.105 1.00 98.31 306 TRP A C 1
ATOM 2458 O O . TRP A 1 306 ? -4.636 -6.884 9.310 1.00 98.31 306 TRP A O 1
ATOM 2468 N N . VAL A 1 307 ? -4.781 -5.926 7.283 1.00 98.31 307 VAL A N 1
ATOM 2469 C CA . VAL A 1 307 ? -4.558 -4.550 7.761 1.00 98.31 307 VAL A CA 1
ATOM 2470 C C . VAL A 1 307 ? -5.639 -4.150 8.761 1.00 98.31 307 VAL A C 1
ATOM 2472 O O . VAL A 1 307 ? -5.326 -3.741 9.877 1.00 98.31 307 VAL A O 1
ATOM 2475 N N . PHE A 1 308 ? -6.912 -4.314 8.395 1.00 98.56 308 PHE A N 1
ATOM 2476 C CA . PHE A 1 308 ? -8.026 -3.973 9.275 1.00 98.56 308 PHE A CA 1
ATOM 2477 C C . PHE A 1 308 ? -7.982 -4.774 10.582 1.00 98.56 308 PHE A C 1
ATOM 2479 O O . PHE A 1 308 ? -8.077 -4.199 11.667 1.00 98.56 308 PHE A O 1
ATOM 2486 N N . ALA A 1 309 ? -7.808 -6.094 10.481 1.00 98.31 309 ALA A N 1
ATOM 2487 C CA . ALA A 1 309 ? -7.742 -6.998 11.624 1.00 98.31 309 ALA A CA 1
ATOM 2488 C C . ALA A 1 309 ? -6.566 -6.667 12.555 1.00 98.31 309 ALA A C 1
ATOM 2490 O O . ALA A 1 309 ? -6.735 -6.613 13.773 1.00 98.31 309 ALA A O 1
ATOM 2491 N N . GLY A 1 310 ? -5.395 -6.380 11.988 1.00 98.25 310 GLY A N 1
ATOM 2492 C CA . GLY A 1 310 ? -4.198 -6.016 12.733 1.00 98.25 310 GLY A CA 1
ATOM 2493 C C . GLY A 1 310 ? -4.336 -4.688 13.472 1.00 98.25 310 GLY A C 1
ATOM 2494 O O . GLY A 1 310 ? -4.041 -4.624 14.664 1.00 98.25 310 GLY A O 1
ATOM 2495 N N . LEU A 1 311 ? -4.870 -3.653 12.815 1.00 98.44 311 LEU A N 1
ATOM 2496 C CA . LEU A 1 311 ? -5.139 -2.352 13.443 1.00 98.44 311 LEU A CA 1
ATOM 2497 C C . LEU A 1 311 ? -6.202 -2.451 14.541 1.00 98.44 311 LEU A C 1
ATOM 2499 O O . LEU A 1 311 ? -6.042 -1.865 15.614 1.00 98.44 311 LEU A O 1
ATOM 2503 N N . MET A 1 312 ? -7.249 -3.249 14.313 1.00 98.19 312 MET A N 1
ATOM 2504 C CA . MET A 1 312 ? -8.249 -3.559 15.332 1.00 98.19 312 MET A CA 1
ATOM 2505 C C . MET A 1 312 ? -7.600 -4.243 16.540 1.00 98.19 312 MET A C 1
ATOM 2507 O O . MET A 1 312 ? -7.820 -3.829 17.679 1.00 98.19 312 MET A O 1
ATOM 2511 N N . GLY A 1 313 ? -6.754 -5.247 16.297 1.00 97.75 313 GLY A N 1
ATOM 2512 C CA . GLY A 1 313 ? -5.984 -5.927 17.333 1.00 97.75 313 GLY A CA 1
ATOM 2513 C C . GLY A 1 313 ? -5.096 -4.964 18.117 1.00 97.75 313 GLY A C 1
ATOM 2514 O O . GLY A 1 313 ? -5.127 -4.980 19.346 1.00 97.75 313 GLY A O 1
ATOM 2515 N N . THR A 1 314 ? -4.361 -4.078 17.434 1.00 98.38 314 THR A N 1
ATOM 2516 C CA . THR A 1 314 ? -3.500 -3.071 18.075 1.00 98.38 314 THR A CA 1
ATOM 2517 C C . THR A 1 314 ? -4.320 -2.159 18.980 1.00 98.38 314 THR A C 1
ATOM 2519 O O . THR A 1 314 ? -3.977 -1.984 20.149 1.00 98.38 314 THR A O 1
ATOM 2522 N N . TRP A 1 315 ? -5.444 -1.634 18.487 1.00 97.88 315 TRP A N 1
ATOM 2523 C CA . TRP A 1 315 ? -6.317 -0.777 19.282 1.00 97.88 315 TRP A CA 1
ATOM 2524 C C . TRP A 1 315 ? -6.812 -1.485 20.546 1.00 97.88 315 TRP A C 1
ATOM 2526 O O . TRP A 1 315 ? -6.730 -0.945 21.654 1.00 97.88 315 TRP A O 1
ATOM 2536 N N . LEU A 1 316 ? -7.354 -2.693 20.381 1.00 96.62 316 LEU A N 1
ATOM 2537 C CA . LEU A 1 316 ? -7.934 -3.473 21.467 1.00 96.62 316 LEU A CA 1
ATOM 2538 C C . LEU A 1 316 ? -6.880 -3.856 22.514 1.00 96.62 316 LEU A C 1
ATOM 2540 O O . LEU A 1 316 ? -7.136 -3.718 23.714 1.00 96.62 316 LEU A O 1
ATOM 2544 N N . LEU A 1 317 ? -5.690 -4.267 22.071 1.00 97.50 317 LEU A N 1
ATOM 2545 C CA . LEU A 1 317 ? -4.561 -4.602 22.932 1.00 97.50 317 LEU A CA 1
ATOM 2546 C C . LEU A 1 317 ? -4.090 -3.384 23.732 1.00 97.50 317 LEU A C 1
ATOM 2548 O O . LEU A 1 317 ? -4.051 -3.432 24.962 1.00 97.50 317 LEU A O 1
ATOM 2552 N N . THR A 1 318 ? -3.803 -2.261 23.068 1.00 97.81 318 THR A N 1
ATOM 2553 C CA . THR A 1 318 ? -3.324 -1.043 23.737 1.00 97.81 318 THR A CA 1
ATOM 2554 C C . THR A 1 318 ? -4.351 -0.492 24.718 1.00 97.81 318 THR A C 1
ATOM 2556 O O . THR A 1 318 ? -3.990 -0.076 25.822 1.00 97.81 318 THR A O 1
ATOM 2559 N N . ARG A 1 319 ? -5.642 -0.522 24.362 1.00 95.81 319 ARG A N 1
ATOM 2560 C CA . ARG A 1 319 ? -6.722 -0.112 25.270 1.00 95.81 319 ARG A CA 1
ATOM 2561 C C . ARG A 1 319 ? -6.702 -0.938 26.550 1.00 95.81 319 ARG A C 1
ATOM 2563 O O . ARG A 1 319 ? -6.888 -0.392 27.634 1.00 95.81 319 ARG A O 1
ATOM 2570 N N . ARG A 1 320 ? -6.481 -2.247 26.427 1.00 94.81 320 ARG A N 1
ATOM 2571 C CA . ARG A 1 320 ? -6.474 -3.166 27.568 1.00 94.81 320 ARG A CA 1
ATOM 2572 C C . ARG A 1 320 ? -5.227 -3.010 28.438 1.00 94.81 320 ARG A C 1
ATOM 2574 O O . ARG A 1 320 ? -5.346 -3.084 29.654 1.00 94.81 320 ARG A O 1
ATOM 2581 N N . LEU A 1 321 ? -4.069 -2.753 27.832 1.00 96.44 321 LEU A N 1
ATOM 2582 C CA . LEU A 1 321 ? -2.807 -2.543 28.548 1.00 96.44 321 LEU A CA 1
ATOM 2583 C C . LEU A 1 321 ? -2.761 -1.207 29.297 1.00 96.44 321 LEU A C 1
ATOM 2585 O O . LEU A 1 321 ? -2.243 -1.138 30.404 1.00 96.44 321 LEU A O 1
ATOM 2589 N N . THR A 1 322 ? -3.292 -0.143 28.696 1.00 96.25 322 THR A N 1
ATOM 2590 C CA . THR A 1 322 ? -3.149 1.224 29.231 1.00 96.25 322 THR A CA 1
ATOM 2591 C C . THR A 1 322 ? -4.362 1.703 30.024 1.00 96.25 322 THR A C 1
ATOM 2593 O O . THR A 1 322 ? -4.295 2.741 30.676 1.00 96.25 322 THR A O 1
ATOM 2596 N N . GLY A 1 323 ? -5.511 1.030 29.897 1.00 92.00 323 GLY A N 1
ATOM 2597 C CA . GLY A 1 323 ? -6.803 1.534 30.374 1.00 92.00 323 GLY A CA 1
ATOM 2598 C C . GLY A 1 323 ? -7.317 2.765 29.608 1.00 92.00 323 GLY A C 1
ATOM 2599 O O . GLY A 1 323 ? -8.436 3.218 29.851 1.00 92.00 323 GLY A O 1
ATOM 2600 N N . SER A 1 324 ? -6.539 3.307 28.661 1.00 92.25 324 SER A N 1
ATOM 2601 C CA . SER A 1 324 ? -6.933 4.447 27.839 1.00 92.25 324 SER A CA 1
ATOM 2602 C C . SER A 1 324 ? -7.905 4.005 26.753 1.00 92.25 324 SER A C 1
ATOM 2604 O O . SER A 1 324 ? -7.638 3.082 25.987 1.00 92.25 324 SER A O 1
ATOM 2606 N N . TYR A 1 325 ? -9.033 4.700 26.647 1.00 89.44 325 TYR A N 1
ATOM 2607 C CA . TYR A 1 325 ? -10.070 4.363 25.673 1.00 89.44 325 TYR A CA 1
ATOM 2608 C C . TYR A 1 325 ? -9.808 4.916 24.270 1.00 89.44 325 TYR A C 1
ATOM 2610 O O . TYR A 1 325 ? -10.383 4.409 23.308 1.00 89.44 325 TYR A O 1
ATOM 2618 N N . PHE A 1 326 ? -8.976 5.956 24.150 1.00 89.38 326 PHE A N 1
ATOM 2619 C CA . PHE A 1 326 ? -8.860 6.720 22.908 1.00 89.38 326 PHE A CA 1
ATOM 2620 C C . PHE A 1 326 ? -7.423 7.080 22.543 1.00 89.38 326 PHE A C 1
ATOM 2622 O O . PHE A 1 326 ? -6.917 6.582 21.545 1.00 89.38 326 PHE A O 1
ATOM 2629 N N . VAL A 1 327 ? -6.754 7.920 23.343 1.00 88.81 327 VAL A N 1
ATOM 2630 C CA . VAL A 1 327 ? -5.473 8.527 22.943 1.00 88.81 327 VAL A CA 1
ATOM 2631 C C . VAL A 1 327 ? -4.392 7.472 22.721 1.00 88.81 327 VAL A C 1
ATOM 2633 O O . VAL A 1 327 ? -3.804 7.436 21.644 1.00 88.81 327 VAL A O 1
ATOM 2636 N N . ALA A 1 328 ? -4.152 6.586 23.694 1.00 91.75 328 ALA A N 1
ATOM 2637 C CA . ALA A 1 328 ? -3.094 5.587 23.547 1.00 91.75 328 ALA A CA 1
ATOM 2638 C C . ALA A 1 328 ? -3.388 4.572 22.420 1.00 91.75 328 ALA A C 1
ATOM 2640 O O . ALA A 1 328 ? -2.507 4.374 21.584 1.00 91.75 328 ALA A O 1
ATOM 2641 N N . PRO A 1 329 ? -4.603 3.988 22.306 1.00 95.81 329 PRO A N 1
ATOM 2642 C CA . PRO A 1 329 ? -4.949 3.116 21.180 1.00 95.81 329 PRO A CA 1
ATOM 2643 C C . PRO A 1 329 ? -4.841 3.785 19.809 1.00 95.81 329 PRO A C 1
ATOM 2645 O O . PRO A 1 329 ? -4.357 3.158 18.868 1.00 95.81 329 PRO A O 1
ATOM 2648 N N . LEU A 1 330 ? -5.259 5.050 19.689 1.00 94.19 330 LEU A N 1
ATOM 2649 C CA . LEU A 1 330 ? -5.174 5.802 18.439 1.00 94.19 330 LEU A CA 1
ATOM 2650 C C . LEU A 1 330 ? -3.720 6.016 18.022 1.00 94.19 330 LEU A C 1
ATOM 2652 O O . LEU A 1 330 ? -3.374 5.736 16.878 1.00 94.19 330 LEU A O 1
ATOM 2656 N N . VAL A 1 331 ? -2.871 6.469 18.949 1.00 91.44 331 VAL A N 1
ATOM 2657 C CA . VAL A 1 331 ? -1.439 6.671 18.689 1.00 91.44 331 VAL A CA 1
ATOM 2658 C C . VAL A 1 331 ? -0.770 5.347 18.321 1.00 91.44 331 VAL A C 1
ATOM 2660 O O . VAL A 1 331 ? -0.072 5.285 17.314 1.00 91.44 331 VAL A O 1
ATOM 2663 N N . ALA A 1 332 ? -1.028 4.273 19.072 1.00 95.88 332 ALA A N 1
ATOM 2664 C CA . ALA A 1 332 ? -0.470 2.956 18.778 1.00 95.88 332 ALA A CA 1
ATOM 2665 C C . ALA A 1 332 ? -0.914 2.432 17.404 1.00 95.88 332 ALA A C 1
ATOM 2667 O O . ALA A 1 332 ? -0.082 1.964 16.632 1.00 95.88 332 ALA A O 1
ATOM 2668 N N . SER A 1 333 ? -2.199 2.571 17.063 1.00 97.31 333 SER A N 1
ATOM 2669 C CA . SER A 1 333 ? -2.728 2.149 15.760 1.00 97.31 333 SER A CA 1
ATOM 2670 C C . SER A 1 333 ? -2.149 2.984 14.618 1.00 97.31 333 SER A C 1
ATOM 2672 O O . SER A 1 333 ? -1.803 2.431 13.582 1.00 97.31 333 SER A O 1
ATOM 2674 N N . ALA A 1 334 ? -1.991 4.298 14.803 1.00 94.00 334 ALA A N 1
ATOM 2675 C CA . ALA A 1 334 ? -1.382 5.180 13.809 1.00 94.00 334 ALA A CA 1
ATOM 2676 C C . ALA A 1 334 ? 0.105 4.860 13.579 1.00 94.00 334 ALA A C 1
ATOM 2678 O O . ALA A 1 334 ? 0.568 4.870 12.440 1.00 94.00 334 ALA A O 1
ATOM 2679 N N . LEU A 1 335 ? 0.849 4.535 14.640 1.00 92.00 335 LEU A N 1
ATOM 2680 C CA . LEU A 1 335 ? 2.246 4.111 14.532 1.00 92.00 335 LEU A CA 1
ATOM 2681 C C . LEU A 1 335 ? 2.368 2.732 13.874 1.00 92.00 335 LEU A C 1
ATOM 2683 O O . LEU A 1 335 ? 3.153 2.579 12.943 1.00 92.00 335 LEU A O 1
ATOM 2687 N N . ALA A 1 336 ? 1.565 1.750 14.295 1.00 96.38 336 ALA A N 1
ATOM 2688 C CA . ALA A 1 336 ? 1.531 0.426 13.673 1.00 96.38 336 ALA A CA 1
ATOM 2689 C C . ALA A 1 336 ? 1.145 0.513 12.188 1.00 96.38 336 ALA A C 1
ATOM 2691 O O . ALA A 1 336 ? 1.727 -0.172 11.347 1.00 96.38 336 ALA A O 1
ATOM 2692 N N . TYR A 1 337 ? 0.203 1.401 11.858 1.00 95.88 337 TYR A N 1
ATOM 2693 C CA . TYR A 1 337 ? -0.147 1.738 10.488 1.00 95.88 337 TYR A CA 1
ATOM 2694 C C . TYR A 1 337 ? 1.061 2.267 9.714 1.00 95.88 337 TYR A C 1
ATOM 2696 O O . TYR A 1 337 ? 1.482 1.645 8.744 1.00 95.88 337 TYR A O 1
ATOM 2704 N N . ALA A 1 338 ? 1.648 3.378 10.159 1.00 89.19 338 ALA A N 1
ATOM 2705 C CA . ALA A 1 338 ? 2.713 4.061 9.432 1.00 89.19 338 ALA A CA 1
ATOM 2706 C C . ALA A 1 338 ? 3.983 3.208 9.271 1.00 89.19 338 ALA A C 1
ATOM 2708 O O . ALA A 1 338 ? 4.655 3.302 8.247 1.00 89.19 338 ALA A O 1
ATOM 2709 N N . LEU A 1 339 ? 4.313 2.390 10.274 1.00 88.12 339 LEU A N 1
ATOM 2710 C CA . LEU A 1 339 ? 5.569 1.638 10.318 1.00 88.12 339 LEU A CA 1
ATOM 2711 C C . LEU A 1 339 ? 5.471 0.225 9.734 1.00 88.12 339 LEU A C 1
ATOM 2713 O O . LEU A 1 339 ? 6.494 -0.314 9.319 1.00 88.12 339 LEU A O 1
ATOM 2717 N N . PHE A 1 340 ? 4.282 -0.385 9.718 1.00 93.44 340 PHE A N 1
ATOM 2718 C CA . PHE A 1 340 ? 4.128 -1.787 9.322 1.00 93.44 340 PHE A CA 1
ATOM 2719 C C . PHE A 1 340 ? 2.941 -2.019 8.385 1.00 93.44 340 PHE A C 1
ATOM 2721 O O . PHE A 1 340 ? 3.138 -2.430 7.245 1.00 93.44 340 PHE A O 1
ATOM 2728 N N . TYR A 1 341 ? 1.710 -1.731 8.817 1.00 95.25 341 TYR A N 1
ATOM 2729 C CA . TYR A 1 341 ? 0.518 -2.102 8.041 1.00 95.25 341 TYR A CA 1
ATOM 2730 C C . TYR A 1 341 ? 0.321 -1.276 6.759 1.00 95.25 341 TYR A C 1
ATOM 2732 O O . TYR A 1 341 ? -0.440 -1.686 5.890 1.00 95.25 341 TYR A O 1
ATOM 2740 N N . HIS A 1 342 ? 0.996 -0.133 6.617 1.00 93.12 342 HIS A N 1
ATOM 2741 C CA . HIS A 1 342 ? 1.017 0.669 5.391 1.00 93.12 342 HIS A CA 1
ATOM 2742 C C . HIS A 1 342 ? 2.263 0.431 4.524 1.00 93.12 342 HIS A C 1
ATOM 2744 O O . HIS A 1 342 ? 2.411 1.039 3.464 1.00 93.12 342 HIS A O 1
ATOM 2750 N N . ALA A 1 343 ? 3.192 -0.416 4.964 1.00 86.88 343 ALA A N 1
ATOM 2751 C CA . ALA A 1 343 ? 4.455 -0.578 4.268 1.00 86.88 343 ALA A CA 1
ATOM 2752 C C . ALA A 1 343 ? 4.242 -1.337 2.933 1.00 86.88 343 ALA A C 1
ATOM 2754 O O . ALA A 1 343 ? 3.672 -2.436 2.923 1.00 86.88 343 ALA A O 1
ATOM 2755 N N . PRO A 1 344 ? 4.676 -0.770 1.783 1.00 84.75 344 PRO A N 1
ATOM 2756 C CA . PRO A 1 344 ? 4.427 -1.362 0.469 1.00 84.75 344 PRO A CA 1
ATOM 2757 C C . PRO A 1 344 ? 4.891 -2.815 0.308 1.00 84.75 344 PRO A C 1
ATOM 2759 O O . PRO A 1 344 ? 4.134 -3.576 -0.299 1.00 84.75 344 PRO A O 1
ATOM 2762 N N . PRO A 1 345 ? 6.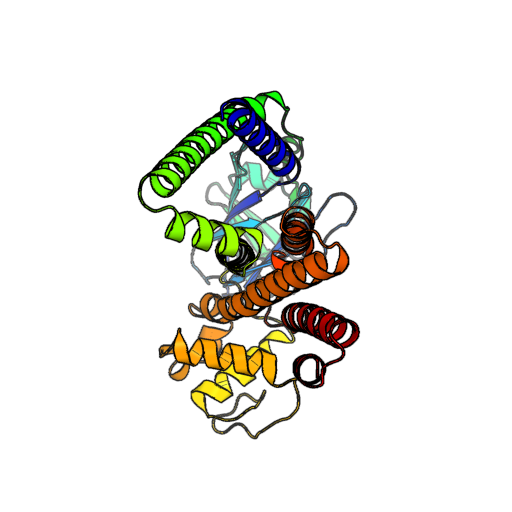055 -3.243 0.848 1.00 83.50 345 PRO A N 1
ATOM 2763 C CA . PRO A 1 345 ? 6.501 -4.630 0.729 1.00 83.50 345 PRO A CA 1
ATOM 2764 C C . PRO A 1 345 ? 5.536 -5.642 1.356 1.00 83.50 345 PRO A C 1
ATOM 2766 O O . PRO A 1 345 ? 5.448 -6.764 0.878 1.00 83.50 345 PRO A O 1
ATOM 2769 N N . GLN A 1 346 ? 4.792 -5.264 2.393 1.00 90.62 346 GLN A N 1
ATOM 2770 C CA . GLN A 1 346 ? 3.823 -6.124 3.071 1.00 90.62 346 GLN A CA 1
ATOM 2771 C C . GLN A 1 346 ? 2.457 -6.071 2.383 1.00 90.62 346 GLN A C 1
ATOM 2773 O O . GLN A 1 346 ? 1.784 -7.087 2.257 1.00 90.62 346 GLN A O 1
ATOM 2778 N N . LEU A 1 347 ? 2.044 -4.892 1.905 1.00 92.25 347 LEU A N 1
ATOM 2779 C CA . LEU A 1 347 ? 0.750 -4.722 1.238 1.00 92.25 347 LEU A CA 1
ATOM 2780 C C . LEU A 1 347 ? 0.706 -5.350 -0.150 1.00 92.25 347 LEU A C 1
ATOM 2782 O O . LEU A 1 347 ? -0.328 -5.875 -0.563 1.00 92.25 347 LEU A O 1
ATOM 2786 N N . ASN A 1 348 ? 1.815 -5.267 -0.882 1.00 91.81 348 ASN A N 1
ATOM 2787 C CA . ASN A 1 348 ? 1.870 -5.633 -2.292 1.00 91.81 348 ASN A CA 1
ATOM 2788 C C . ASN A 1 348 ? 2.432 -7.029 -2.549 1.00 91.81 348 ASN A C 1
ATOM 2790 O O . ASN A 1 348 ? 2.539 -7.431 -3.712 1.00 91.81 348 ASN A O 1
ATOM 2794 N N . THR A 1 349 ? 2.760 -7.770 -1.494 1.00 88.56 349 THR A N 1
ATOM 2795 C CA . THR A 1 349 ? 3.149 -9.176 -1.570 1.00 88.56 349 THR A CA 1
ATOM 2796 C C . THR A 1 349 ? 2.049 -10.039 -0.969 1.00 88.56 349 THR A C 1
ATOM 2798 O O . THR A 1 349 ? 1.342 -9.626 -0.059 1.00 88.56 349 THR A O 1
ATOM 2801 N N . LEU A 1 350 ? 1.877 -11.253 -1.485 1.00 94.69 350 LEU A N 1
ATOM 2802 C CA . LEU A 1 350 ? 1.031 -12.264 -0.844 1.00 94.69 350 LEU A CA 1
ATOM 2803 C C . LEU A 1 350 ? 1.861 -13.143 0.097 1.00 94.69 350 LEU A C 1
ATOM 2805 O O . LEU A 1 350 ? 1.664 -14.354 0.149 1.00 94.69 350 LEU A O 1
ATOM 2809 N N . TYR A 1 351 ? 2.843 -12.557 0.781 1.00 94.69 351 TYR A N 1
ATOM 2810 C CA . TYR A 1 351 ? 3.580 -13.262 1.827 1.00 94.69 351 TYR A CA 1
ATOM 2811 C C . TYR A 1 351 ? 2.737 -13.338 3.107 1.00 94.69 351 TYR A C 1
ATOM 2813 O O . TYR A 1 351 ? 1.619 -12.821 3.125 1.00 94.69 351 TYR A O 1
ATOM 2821 N N . THR A 1 352 ? 3.226 -14.040 4.132 1.00 94.88 352 THR A N 1
ATOM 2822 C CA . THR A 1 352 ? 2.456 -14.395 5.336 1.00 94.88 352 THR A CA 1
ATOM 2823 C C . THR A 1 352 ? 2.718 -13.482 6.542 1.00 94.88 352 THR A C 1
ATOM 2825 O O . THR A 1 352 ? 2.045 -13.611 7.567 1.00 94.88 352 THR A O 1
ATOM 2828 N N . GLU A 1 353 ? 3.664 -12.541 6.466 1.00 94.81 353 GLU A N 1
ATOM 2829 C CA . GLU A 1 353 ? 4.075 -11.702 7.601 1.00 94.81 353 GLU A CA 1
ATOM 2830 C C . GLU A 1 353 ? 2.970 -10.740 8.047 1.00 94.81 353 GLU A C 1
ATOM 2832 O O . GLU A 1 353 ? 2.796 -10.517 9.246 1.00 94.81 353 GLU A O 1
ATOM 2837 N N . LEU A 1 354 ? 2.201 -10.186 7.105 1.00 95.75 354 LEU A N 1
ATOM 2838 C CA . LEU A 1 354 ? 1.099 -9.267 7.404 1.00 95.75 354 LEU A CA 1
ATOM 2839 C C . LEU A 1 354 ? -0.015 -9.974 8.193 1.00 95.75 354 LEU A C 1
ATOM 2841 O O . LEU A 1 354 ? -0.512 -9.457 9.194 1.00 95.75 354 LEU A O 1
ATOM 2845 N N . GLN A 1 355 ? -0.376 -11.176 7.749 1.00 96.50 355 GLN A N 1
ATOM 2846 C CA . GLN A 1 355 ? -1.385 -12.055 8.333 1.00 96.50 355 GLN A CA 1
ATOM 2847 C C . GLN A 1 355 ? -0.924 -12.529 9.707 1.00 96.50 355 GLN A C 1
ATOM 2849 O O . GLN A 1 355 ? -1.676 -12.448 10.676 1.00 96.50 355 GLN A O 1
ATOM 2854 N N . THR A 1 356 ? 0.338 -12.949 9.803 1.00 96.62 356 THR A N 1
ATOM 2855 C CA . THR A 1 356 ? 0.966 -13.383 11.053 1.00 96.62 356 THR A CA 1
ATOM 2856 C C . THR A 1 356 ? 0.958 -12.260 12.084 1.00 96.62 356 THR A C 1
ATOM 2858 O O . THR A 1 356 ? 0.521 -12.474 13.210 1.00 96.62 356 THR A O 1
ATOM 2861 N N . ALA A 1 357 ? 1.356 -11.041 11.709 1.00 97.19 357 ALA A N 1
ATOM 2862 C CA . ALA A 1 357 ? 1.335 -9.893 12.611 1.00 97.19 357 ALA A CA 1
ATOM 2863 C C . ALA A 1 357 ? -0.084 -9.562 13.105 1.00 97.19 357 ALA A C 1
ATOM 2865 O O . ALA A 1 357 ? -0.284 -9.323 14.302 1.00 97.19 357 ALA A O 1
ATOM 2866 N N . ALA A 1 358 ? -1.078 -9.593 12.211 1.00 97.75 358 ALA A N 1
ATOM 2867 C CA . ALA A 1 358 ? -2.470 -9.345 12.570 1.00 97.75 358 ALA A CA 1
ATOM 2868 C C . ALA A 1 358 ? -3.001 -10.397 13.559 1.00 97.75 358 ALA A C 1
ATOM 2870 O O . ALA A 1 358 ? -3.564 -10.041 14.597 1.00 97.75 358 ALA A O 1
ATOM 2871 N N . LEU A 1 359 ? -2.770 -11.680 13.266 1.00 96.75 359 LEU A N 1
ATOM 2872 C CA . LEU A 1 359 ? -3.188 -12.796 14.113 1.00 96.75 359 LEU A CA 1
ATOM 2873 C C . LEU A 1 359 ? -2.476 -12.770 15.464 1.00 96.75 359 LEU A C 1
ATOM 2875 O O . LEU A 1 359 ? -3.147 -12.798 16.486 1.00 96.75 359 LEU A O 1
ATOM 2879 N N . LEU A 1 360 ? -1.152 -12.602 15.496 1.00 97.12 360 LEU A N 1
ATOM 2880 C CA . LEU A 1 360 ? -0.393 -12.496 16.747 1.00 97.12 360 LEU A CA 1
ATOM 2881 C C . LEU A 1 360 ? -0.900 -11.353 17.629 1.00 97.12 360 LEU A C 1
ATOM 2883 O O . LEU A 1 360 ? -1.017 -11.516 18.844 1.00 97.12 360 LEU A O 1
ATOM 2887 N N . THR A 1 361 ? -1.239 -10.206 17.036 1.00 97.25 361 THR A N 1
ATOM 2888 C CA . THR A 1 361 ? -1.774 -9.061 17.784 1.00 97.25 361 THR A CA 1
ATOM 2889 C C . THR A 1 361 ? -3.157 -9.371 18.368 1.00 97.25 361 THR A C 1
ATOM 2891 O O . THR A 1 361 ? -3.411 -9.087 19.542 1.00 97.25 361 THR A O 1
ATOM 2894 N N . LEU A 1 362 ? -4.048 -9.979 17.579 1.00 96.62 362 LEU A N 1
ATOM 2895 C CA . LEU A 1 362 ? -5.389 -10.367 18.023 1.00 96.62 362 LEU A CA 1
ATOM 2896 C C . LEU A 1 362 ? -5.347 -11.469 19.084 1.00 96.62 362 LEU A C 1
ATOM 2898 O O . LEU A 1 362 ? -6.015 -11.345 20.110 1.00 96.62 362 LEU A O 1
ATOM 2902 N N . THR A 1 363 ? -4.520 -12.493 18.889 1.00 96.44 363 THR A N 1
ATOM 2903 C CA . THR A 1 363 ? -4.293 -13.567 19.857 1.00 96.44 363 THR A CA 1
ATOM 2904 C C . THR A 1 363 ? -3.689 -13.025 21.150 1.00 96.44 363 THR A C 1
ATOM 2906 O O . THR A 1 363 ? -4.156 -13.377 22.229 1.00 96.44 363 THR A O 1
ATOM 2909 N N . SER A 1 364 ? -2.732 -12.093 21.080 1.00 97.06 364 SER A N 1
ATOM 2910 C CA . SER A 1 364 ? -2.173 -11.434 22.273 1.00 97.06 364 SER A CA 1
ATOM 2911 C C . SER A 1 364 ? -3.241 -10.664 23.051 1.00 97.06 364 SER A C 1
ATOM 2913 O O . SER A 1 364 ? -3.303 -10.740 24.279 1.00 97.06 364 SER A O 1
ATOM 2915 N N . TRP A 1 365 ? -4.121 -9.944 22.347 1.00 96.25 365 TRP A N 1
ATOM 2916 C CA . TRP A 1 365 ? -5.264 -9.283 22.972 1.00 96.25 365 TRP A CA 1
ATOM 2917 C C . TRP A 1 365 ? -6.228 -10.285 23.617 1.00 96.25 365 TRP A C 1
ATOM 2919 O O . TRP A 1 365 ? -6.625 -10.094 24.771 1.00 96.25 365 TRP A O 1
ATOM 2929 N N . ALA A 1 366 ? -6.596 -11.346 22.898 1.00 95.69 366 ALA A N 1
ATOM 2930 C CA . ALA A 1 366 ? -7.515 -12.368 23.382 1.00 95.69 366 ALA A CA 1
ATOM 2931 C C . ALA A 1 366 ? -6.948 -13.093 24.611 1.00 95.69 366 ALA A C 1
ATOM 2933 O O . ALA A 1 366 ? -7.659 -13.274 25.599 1.00 95.69 366 ALA A O 1
ATOM 2934 N N . LEU A 1 367 ? -5.652 -13.411 24.606 1.00 96.38 367 LEU A N 1
ATOM 2935 C CA . LEU A 1 367 ? -4.963 -14.038 25.728 1.00 96.38 367 LEU A CA 1
ATOM 2936 C C . LEU A 1 367 ? -4.911 -13.113 26.948 1.00 96.38 367 LEU A C 1
ATOM 2938 O O . LEU A 1 367 ? -5.277 -13.529 28.047 1.00 96.38 367 LEU A O 1
ATOM 2942 N N . LEU A 1 368 ? -4.531 -11.843 26.766 1.00 96.06 368 LEU A N 1
ATOM 2943 C CA . LEU A 1 368 ? -4.540 -10.851 27.846 1.00 96.06 368 LEU A CA 1
ATOM 2944 C C . LEU A 1 368 ? -5.941 -10.711 28.454 1.00 96.06 368 LEU A C 1
ATOM 2946 O O . LEU A 1 368 ? -6.103 -10.641 29.675 1.00 96.06 368 LEU A O 1
ATOM 2950 N N . ARG A 1 369 ? -6.969 -10.706 27.600 1.00 94.75 369 ARG A N 1
ATOM 2951 C CA . ARG A 1 369 ? -8.366 -10.703 28.025 1.00 94.75 369 ARG A CA 1
ATOM 2952 C C . ARG A 1 369 ? -8.713 -11.969 28.815 1.00 94.75 369 ARG A C 1
ATOM 2954 O O . ARG A 1 369 ? -9.336 -11.847 29.867 1.00 94.75 369 ARG A O 1
ATOM 2961 N N . GLY A 1 370 ? -8.295 -13.145 28.347 1.00 94.31 370 GLY A N 1
ATOM 2962 C CA . GLY A 1 370 ? -8.455 -14.431 29.031 1.00 94.31 370 GLY A CA 1
ATOM 2963 C C . GLY A 1 370 ? -7.870 -14.425 30.439 1.00 94.31 370 GLY A C 1
ATOM 2964 O O . GLY A 1 370 ? -8.579 -14.730 31.397 1.00 94.31 370 GLY A O 1
ATOM 2965 N N . ILE A 1 371 ? -6.623 -13.969 30.580 1.00 95.00 371 ILE A N 1
ATOM 2966 C CA . ILE A 1 371 ? -5.914 -13.879 31.865 1.00 95.00 371 ILE A CA 1
ATOM 2967 C C . ILE A 1 371 ? -6.640 -12.947 32.844 1.00 95.00 371 ILE A C 1
ATOM 2969 O O . ILE A 1 371 ? -6.801 -13.278 34.018 1.00 95.00 371 ILE A O 1
ATOM 2973 N N . GLN A 1 372 ? -7.094 -11.784 32.375 1.00 93.62 372 GLN A N 1
ATOM 2974 C CA . GLN A 1 372 ? -7.724 -10.782 33.237 1.00 93.62 372 GLN A CA 1
ATOM 2975 C C . GLN A 1 372 ? -9.167 -11.132 33.615 1.00 93.62 372 GLN A C 1
ATOM 2977 O O . GLN A 1 372 ? -9.583 -10.868 34.740 1.00 93.62 372 GLN A O 1
ATOM 2982 N N . GLU A 1 373 ? -9.942 -11.705 32.691 1.00 94.06 373 GLU A N 1
ATOM 2983 C CA . GLU A 1 373 ? -11.346 -12.066 32.935 1.00 94.06 373 GLU A CA 1
ATOM 2984 C C . GLU A 1 373 ? -11.487 -13.427 33.617 1.00 94.06 373 GLU A C 1
ATOM 2986 O O . GLU A 1 373 ? -12.518 -13.686 34.230 1.00 94.06 373 GLU A O 1
ATOM 2991 N N . LYS A 1 374 ? -10.465 -14.288 33.522 1.00 94.56 374 LYS A N 1
ATOM 2992 C CA . LYS A 1 374 ? -10.444 -15.640 34.098 1.00 94.56 374 LYS A CA 1
ATOM 2993 C C . LYS A 1 374 ? -11.652 -16.487 33.676 1.00 94.56 374 LYS A C 1
ATOM 2995 O O . LYS A 1 374 ? -12.163 -17.285 34.456 1.00 94.56 374 LYS A O 1
ATOM 3000 N N . THR A 1 375 ? -12.120 -16.319 32.436 1.00 92.31 375 THR A N 1
ATOM 3001 C CA . THR A 1 375 ? -13.233 -17.108 31.888 1.00 92.31 375 THR A CA 1
ATOM 3002 C C . THR A 1 375 ? -12.758 -18.030 30.775 1.00 92.31 375 THR A C 1
ATOM 3004 O O . THR A 1 375 ? -11.965 -17.632 29.921 1.00 92.31 375 THR A O 1
ATOM 3007 N N . TRP A 1 376 ? -13.294 -19.254 30.743 1.00 92.25 376 TRP A N 1
ATOM 3008 C CA . TRP A 1 376 ? -12.982 -20.232 29.696 1.00 92.25 376 TRP A CA 1
ATOM 3009 C C . TRP A 1 376 ? -13.313 -19.701 28.298 1.00 92.25 376 TRP A C 1
ATOM 3011 O O . TRP A 1 376 ? -12.572 -19.958 27.360 1.00 92.25 376 TRP A O 1
ATOM 3021 N N . ARG A 1 377 ? -14.385 -18.904 28.162 1.00 92.00 377 ARG A N 1
ATOM 3022 C CA . ARG A 1 377 ? -14.784 -18.293 26.886 1.00 92.00 377 ARG A CA 1
ATOM 3023 C C . ARG A 1 377 ? -13.696 -17.377 26.341 1.00 92.00 377 ARG A C 1
ATOM 3025 O O . ARG A 1 377 ? -13.418 -17.413 25.152 1.00 92.00 377 ARG A O 1
ATOM 3032 N N . SER A 1 378 ? -13.078 -16.567 27.199 1.00 87.31 378 SER A N 1
ATOM 3033 C CA . SER A 1 378 ? -12.016 -15.653 26.776 1.00 87.31 378 SER A CA 1
ATOM 3034 C C . SER A 1 378 ? -10.718 -16.400 26.441 1.00 87.31 378 SER A C 1
ATOM 3036 O O . SER A 1 378 ? -10.030 -15.993 25.512 1.00 87.31 378 SER A O 1
ATOM 3038 N N . PHE A 1 379 ? -10.420 -17.521 27.110 1.00 89.94 379 PHE A N 1
ATOM 3039 C CA . PHE A 1 379 ? -9.321 -18.412 26.707 1.00 89.94 379 PHE A CA 1
ATOM 3040 C C . PHE A 1 379 ? -9.607 -19.152 25.393 1.00 89.94 379 PHE A C 1
ATOM 3042 O O . PHE A 1 379 ? -8.719 -19.252 24.557 1.00 89.94 379 PHE A O 1
ATOM 3049 N N . ALA A 1 380 ? -10.844 -19.598 25.171 1.00 91.62 380 ALA A N 1
ATOM 3050 C CA . ALA A 1 380 ? -11.264 -20.270 23.940 1.00 91.62 380 ALA A CA 1
ATOM 3051 C C . ALA A 1 380 ? -11.314 -19.344 22.712 1.00 91.62 380 ALA A C 1
ATOM 3053 O O . ALA A 1 380 ? -11.364 -19.829 21.597 1.00 91.62 380 ALA A O 1
ATOM 3054 N N . VAL A 1 381 ? -11.350 -18.022 22.905 1.00 88.69 381 VAL A N 1
ATOM 3055 C CA . VAL A 1 381 ? -11.176 -17.042 21.815 1.00 88.69 381 VAL A CA 1
ATOM 3056 C C . VAL A 1 381 ? -9.691 -16.807 21.509 1.00 88.69 381 VAL A C 1
ATOM 3058 O O . VAL A 1 381 ? -9.361 -16.310 20.436 1.00 88.69 381 VAL A O 1
ATOM 3061 N N . ALA A 1 382 ? -8.804 -17.087 22.468 1.00 87.25 382 ALA A N 1
ATOM 3062 C CA . ALA A 1 382 ? -7.366 -16.907 22.308 1.00 87.25 382 ALA A CA 1
ATOM 3063 C C . ALA A 1 382 ? -6.688 -18.111 21.642 1.00 87.25 382 ALA A C 1
ATOM 3065 O O . ALA A 1 382 ? -5.766 -17.904 20.854 1.00 87.25 382 ALA A O 1
ATOM 3066 N N . GLY A 1 383 ? -7.113 -19.328 21.996 1.00 83.94 383 GLY A N 1
ATOM 3067 C CA . GLY A 1 383 ? -6.760 -20.556 21.276 1.00 83.94 383 GLY A CA 1
ATOM 3068 C C . GLY A 1 383 ? -7.555 -20.677 19.990 1.00 83.94 383 GLY A C 1
ATOM 3069 O O . GLY A 1 383 ? -6.964 -21.172 19.008 1.00 83.94 383 GLY A O 1
#

Foldseek 3Di:
DVVVLVVQLVVLLVVLLVCLQQWQKKKKKWKKEWQDFDKKKKFWDFPPPPTDPLRIDIATGDYRDTDIDIDIRTGRGFTFKMKIFRAQAWGKMWTAKMWMDDPPDIDIDGQVSQVVQWPDWDQWDFDDGDSRTTMITRRGRGTIIMGGDPVVSNDRDDSVVSNVVSSVSSVVSSVVVVVVVVVLVVCCVPPVVVSVVVCCCCQPNCPVLLVLLVVLLVVLLVLQDLAFADDPLLQLLCLLLCCQAVVERASDPDPHGHHDPPDDDPLSVLLNVQCVPPVVCSNVDDSCCCGRNPVVSSSLSSLSVLSSLLLSLQLLQQCLVPVHRPDRSSVRSVCCSVPPSSDSSSSHYSDCVSVVNSLVSNLNSLVSVCVVVVDPVSVVSND

Radius of gyration: 24.99 Å; Cα contacts (8 Å, |Δi|>4): 677; chains: 1; bounding box: 60×62×65 Å

Mean predicted aligned error: 6.31 Å

Nearest PDB structures (foldseek):
  1gui-assembly1_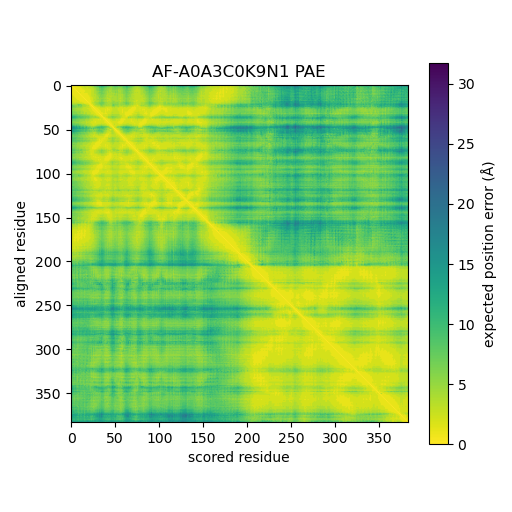A  TM=5.419E-01  e=6.369E-02  Thermotoga maritima
  1uyy-assembly2_B  TM=5.819E-01  e=3.328E-01  Cellvibrio mixtus
  5fui-assembly1_A  TM=4.175E-01  e=4.911E-01  Zobellia galactanivorans
  2qfe-assembly1_A  TM=3.822E-01  e=3.607E+00  Homo sapiens
  5ntu-assembly1_B  TM=3.216E-01  e=2.828E+00  Homo sapiens

Sequence (383 aa):
MAVRVILVGMMALFAFMVYSSFSKPVRLRFELWAEHSNPVDVYYALPSTGYNARLHIMQQGVAQQWWSYDFDIPTYRAVSEFRLDPLRARGEFRLRSLRLSDHRHDVTWGPEALQQHLLGTHEAALLDSSPDGLTFASQGRDPYLRFRMPDAFQATPHWRALLRPGTWLALQVMAVWCLLEGIVLLLRRHAPTWHARIRRGLTYGAITPVLVSAAFTWHAAGSVHKGPVLGDGIQNLLIAYNLVKHRTFSHIGASDPPPTDFREPLPPMVTALHLHLFVPQAKDQPFGQLRAGTLTRQVKLSNLYWVFAGLMGTWLLTRRLTGSYFVAPLVASALAYALFYHAPPQLNTLYTELQTAALLTLTSWALLRGIQEKTWRSFAVAG